Protein AF-0000000082608943 (afdb_homodimer)

Foldseek 3Di:
DPCAPLNCLQQWAFDFDPALQWGWIDDDQWIKIAGQQVQQLQLQLQLCVVCWQPFDKDFDPDWAAQLVLQLVQLPDVVNVDDCVVPDSNVVSVVLQVVVLVCQVVCCRTFVFHADPRSTTTIGTDRFPPADFLCLCVSVLSSCLVVFADPPDDVSRSNRNSSSSSNRRGRDRVSQPCVVVPPPCCVVPVPRPPSVVRCCSNPTRSNSSNPRGDDDRCCDVPVNMGTDDRNVVVVVVVVVD/DPCAPLNCLQQWAFDFDPALQWGWIDDDQWIKIAGQQVQQLQLQLQLCVVCWQPFDKDFDPDWAAQLVLQLVQLPDVVNVDDCVVPDSNVVSVVLLVVVLVCQVVCCRTFVFHADPNSTTTIGTDRFPPADALCLCVSVLSSCLVVPADPPDDVSNSNRNSSSSSSRRTRDRVSQPCVVVPPPCCVPPVCRPPSVVRCCSNPTRSNSSNPRGDDDRCCDVPRSMGTDDRNVVVVVVVVVD

Nearest PDB structures (foldseek):
  3rbn-assembly1_B  TM=9.865E-01  e=1.092E-35  Homo sapiens
  3rbn-assembly1_A  TM=9.670E-01  e=2.299E-35  Homo sapiens
  6rmn-assembly1_A  TM=8.101E-01  e=2.157E-19  Saccharomyces cerevisiae S288C
  4e4w-assembly1_A  TM=8.232E-01  e=1.602E-18  Saccharomyces cerevisiae S288C
  3gab-assembly1_A-2  TM=3.539E-01  e=3.201E-03  Bacillus subtilis

Sequence (480 aa):
MKLTLQEMLHNHSFVGCVNPQWALAQHQTKLYLLNTTKLSEELFYQILIYDFANFGVLRLSEPAPLFDLAMLALDSPESGWTEEDGPKEGLAEYIVEFLKRKTEMLADYFSLEIDEEGNLIGLPLLIDNYVPPLEGLPIFILRLATEVNWDEEKECFESLSKECAMFYSIRKQYISEASTLSGQQIEAPGSTPNPWKWTVEHVVYKAFRSHLLPPKHFTEDGNVLQLANLPDLYKVFERCMKLTLQEMLHNHSFVGCVNPQWALAQHQTKLYLLNTTKLSEELFYQILIYDFANFGVLRLSEPAPLFDLAMLALDSPESGWTEEDGPKEGLAEYIVEFLKRKTEMLADYFSLEIDEEGNLIGLPLLIDNYVPPLEGLPIFILRLATEVNWDEEKECFESLSKECAMFYSIRKQYISEASTLSGQQIEAPGSTPNPWKWTVEHVVYKAFRSHLLPPKHFTEDGNVLQLANLPDLYKVFERC

InterPro domains:
  IPR032189 DNA mismatch repair protein Mlh1, C-terminal [PF16413] (3-240)
  IPR038973 DNA mismatch repair protein MutL/Mlh/Pms-like [PTHR10073] (5-235)

Secondary structure (DSSP, 8-state):
----HHHHHHH-EEEEESSSSEEEEEETTEEEEEEHHHHHHHHHHHHHHHTTT--EEEEEEEEEEHHHHHHHHHHSGGG---GGG--HHHHHHHHHHHHHHTHHHHHHHH--EE-TTSEEEEEEE-STT----GGGHHHHHHHHHHT--TTSHHHHHHHHHHHHHHHHS--GGGS-GGGTT-------TT----HHHHHIIIIIHHHHHHH----GGGGTTTSEEEEEEHHHHHHHHHT-/----HHHHHHH-EEEEESSSSEEEEEETTEEEEEEHHHHHHHHHHHHHHHTTT--EEEEEEEEEEHHHHHHHHHHSGGG---GGG--HHHHHHHHHHHHHHTHHHHHHHH--EE-TTSEEEEEEE-STT----GGGHHHHHHHHHHTS-TTSHHHHHHHHHHHHHHHHS--GGGS-GGGTT-------TT----HHHHHIIIIIHHHHHHH----GGGGTTTSEEEEEEHHHHHHHHHT-

Structure (mmCIF, N/CA/C/O backbone):
data_AF-0000000082608943-model_v1
#
loop_
_entity.id
_entity.type
_entity.pdbx_description
1 polymer 'MutL-like protein 1'
#
loop_
_atom_site.group_PDB
_atom_site.id
_atom_site.type_symbol
_atom_site.label_atom_id
_atom_site.label_alt_id
_atom_site.label_comp_id
_atom_site.label_asym_id
_atom_site.label_entity_id
_atom_site.label_seq_id
_atom_site.pdbx_PDB_ins_code
_atom_site.Cartn_x
_atom_site.Cartn_y
_atom_site.Cartn_z
_atom_site.occupancy
_atom_site.B_iso_or_equiv
_atom_site.auth_seq_id
_atom_site.auth_comp_id
_atom_site.auth_asym_id
_atom_site.auth_atom_id
_atom_site.pdbx_PDB_model_num
ATOM 1 N N . MET A 1 1 ? -26.766 -1.049 -8.445 1 31.19 1 MET A N 1
ATOM 2 C CA . MET A 1 1 ? -26.141 -1.982 -9.375 1 31.19 1 MET A CA 1
ATOM 3 C C . MET A 1 1 ? -24.906 -2.629 -8.758 1 31.19 1 MET A C 1
ATOM 5 O O . MET A 1 1 ? -24.047 -1.937 -8.219 1 31.19 1 MET A O 1
ATOM 9 N N . LYS A 1 2 ? -25.125 -3.756 -8.195 1 44.97 2 LYS A N 1
ATOM 10 C CA . LYS A 1 2 ? -24.078 -4.535 -7.523 1 44.97 2 LYS A CA 1
ATOM 11 C C . LYS A 1 2 ? -22.797 -4.555 -8.344 1 44.97 2 LYS A C 1
ATOM 13 O O . LYS A 1 2 ? -22.797 -4.957 -9.508 1 44.97 2 LYS A O 1
ATOM 18 N N . LEU A 1 3 ? -21.922 -3.555 -8.055 1 60.66 3 LEU A N 1
ATOM 19 C CA . LEU A 1 3 ? -20.625 -3.504 -8.734 1 60.66 3 LEU A CA 1
ATOM 20 C C . LEU A 1 3 ? -20.078 -4.91 -8.953 1 60.66 3 LEU A C 1
ATOM 22 O O . LEU A 1 3 ? -20.047 -5.723 -8.023 1 60.66 3 LEU A O 1
ATOM 26 N N . THR A 1 4 ? -20.031 -5.363 -10.336 1 79.88 4 THR A N 1
ATOM 27 C CA . THR A 1 4 ? -19.484 -6.68 -10.648 1 79.88 4 THR A CA 1
ATOM 28 C C . THR A 1 4 ? -18 -6.754 -10.273 1 79.88 4 THR A C 1
ATOM 30 O O . THR A 1 4 ? -17.328 -5.727 -10.188 1 79.88 4 THR A O 1
ATOM 33 N N . LEU A 1 5 ? -17.656 -7.859 -9.727 1 87.06 5 LEU A N 1
ATOM 34 C CA . LEU A 1 5 ? -16.266 -8.141 -9.414 1 87.06 5 LEU A CA 1
ATOM 35 C C . LEU A 1 5 ? -15.344 -7.699 -10.547 1 87.06 5 LEU A C 1
ATOM 37 O O . LEU A 1 5 ? -14.266 -7.152 -10.305 1 87.06 5 LEU A O 1
ATOM 41 N N . GLN A 1 6 ? -15.82 -7.859 -11.734 1 88.5 6 GLN A N 1
ATOM 42 C CA . GLN A 1 6 ? -15.047 -7.461 -12.906 1 88.5 6 GLN A CA 1
ATOM 43 C C . GLN A 1 6 ? -14.852 -5.949 -12.945 1 88.5 6 GLN A C 1
ATOM 45 O O . GLN A 1 6 ? -13.75 -5.465 -13.242 1 88.5 6 GLN A O 1
ATOM 50 N N . GLU A 1 7 ? -15.852 -5.246 -12.719 1 89.56 7 GLU A N 1
ATOM 51 C CA . GLU A 1 7 ? -15.766 -3.791 -12.703 1 89.56 7 GLU A CA 1
ATOM 52 C C . GLU A 1 7 ? -14.805 -3.305 -11.617 1 89.56 7 GLU A C 1
ATOM 54 O O . GLU A 1 7 ? -14.023 -2.379 -11.844 1 89.56 7 GLU A O 1
ATOM 59 N N . MET A 1 8 ? -14.906 -3.916 -10.531 1 90.25 8 MET A N 1
ATOM 60 C CA . MET A 1 8 ? -14.023 -3.549 -9.422 1 90.25 8 MET A CA 1
ATOM 61 C C . MET A 1 8 ? -12.562 -3.791 -9.781 1 90.25 8 MET A C 1
ATOM 63 O O . MET A 1 8 ? -11.719 -2.922 -9.57 1 90.25 8 MET A O 1
ATOM 67 N N . LEU A 1 9 ? -12.297 -4.961 -10.375 1 93 9 LEU A N 1
ATOM 68 C CA . LEU A 1 9 ? -10.922 -5.309 -10.719 1 93 9 LEU A CA 1
ATOM 69 C C . LEU A 1 9 ? -10.398 -4.426 -11.844 1 93 9 LEU A C 1
ATOM 71 O O . LEU A 1 9 ? -9.219 -4.07 -11.867 1 93 9 LEU A O 1
ATOM 75 N N . HIS A 1 10 ? -11.281 -4.031 -12.719 1 93.06 10 HIS A N 1
ATOM 76 C CA . HIS A 1 10 ? -10.906 -3.203 -13.859 1 93.06 10 HIS A CA 1
ATOM 77 C C . HIS A 1 10 ? -10.539 -1.789 -13.422 1 93.06 10 HIS A C 1
ATOM 79 O O . HIS A 1 10 ? -9.656 -1.159 -14 1 93.06 10 HIS A O 1
ATOM 85 N N . ASN A 1 11 ? -11.18 -1.352 -12.336 1 93.25 11 ASN A N 1
ATOM 86 C CA . ASN A 1 11 ? -11.039 0.053 -11.969 1 93.25 11 ASN A CA 1
ATOM 87 C C . ASN A 1 11 ? -10.406 0.209 -10.594 1 93.25 11 ASN A C 1
ATOM 89 O O . ASN A 1 11 ? -10.43 1.295 -10.008 1 93.25 11 ASN A O 1
ATOM 93 N N . HIS A 1 12 ? -9.859 -0.814 -10.117 1 94.31 12 HIS A N 1
ATOM 94 C CA . HIS A 1 12 ? -9.344 -0.745 -8.758 1 94.31 12 HIS A CA 1
ATOM 95 C C . HIS A 1 12 ? -8.078 0.106 -8.688 1 94.31 12 HIS A C 1
ATOM 97 O O . HIS A 1 12 ? -7.398 0.292 -9.703 1 94.31 12 HIS A O 1
ATOM 103 N N . SER A 1 13 ? -7.824 0.668 -7.547 1 92.25 13 SER A N 1
ATOM 104 C CA . SER A 1 13 ? -6.543 1.275 -7.203 1 92.25 13 SER A CA 1
ATOM 105 C C . SER A 1 13 ? -5.77 0.416 -6.207 1 92.25 13 SER A C 1
ATOM 107 O O . SER A 1 13 ? -6.285 0.088 -5.137 1 92.25 13 SER A O 1
ATOM 109 N N . PHE A 1 14 ? -4.609 0.083 -6.637 1 94.69 14 PHE A N 1
ATOM 110 C CA . PHE A 1 14 ? -3.777 -0.742 -5.77 1 94.69 14 PHE A CA 1
ATOM 111 C C . PHE A 1 14 ? -3.361 0.032 -4.523 1 94.69 14 PHE A C 1
ATOM 113 O O . PHE A 1 14 ? -2.959 1.194 -4.613 1 94.69 14 PHE A O 1
ATOM 120 N N . VAL A 1 15 ? -3.49 -0.593 -3.383 1 93.69 15 VAL A N 1
ATOM 121 C CA . VAL A 1 15 ? -3.145 0.094 -2.143 1 93.69 15 VAL A CA 1
ATOM 122 C C . VAL A 1 15 ? -1.805 -0.419 -1.622 1 93.69 15 VAL A C 1
ATOM 124 O O . VAL A 1 15 ? -0.912 0.37 -1.304 1 93.69 15 VAL A O 1
ATOM 127 N N . GLY A 1 16 ? -1.685 -1.782 -1.421 1 94 16 GLY A N 1
ATOM 128 C CA . GLY A 1 16 ? -0.428 -2.328 -0.93 1 94 16 GLY A CA 1
ATOM 129 C C . GLY A 1 16 ? -0.49 -3.818 -0.659 1 94 16 GLY A C 1
ATOM 130 O O . GLY A 1 16 ? -1.575 -4.398 -0.601 1 94 16 GLY A O 1
ATOM 131 N N . CYS A 1 17 ? 0.662 -4.414 -0.476 1 93.25 17 CYS A N 1
ATOM 132 C CA . CYS A 1 17 ? 0.768 -5.836 -0.177 1 93.25 17 CYS A CA 1
ATOM 133 C C . CYS A 1 17 ? 0.786 -6.078 1.328 1 93.25 17 CYS A C 1
ATOM 135 O O . CYS A 1 17 ? 1.549 -5.441 2.055 1 93.25 17 CYS A O 1
ATOM 137 N N . VAL A 1 18 ? -0.028 -6.945 1.788 1 90.44 18 VAL A N 1
ATOM 138 C CA . VAL A 1 18 ? 0.049 -7.438 3.16 1 90.44 18 VAL A CA 1
ATOM 139 C C . VAL A 1 18 ? 1.11 -8.531 3.258 1 90.44 18 VAL A C 1
ATOM 141 O O . VAL A 1 18 ? 1.934 -8.523 4.176 1 90.44 18 VAL A O 1
ATOM 144 N N . ASN A 1 19 ? 1.115 -9.375 2.389 1 88.88 19 ASN A N 1
ATOM 145 C CA . ASN A 1 19 ? 2.068 -10.438 2.09 1 88.88 19 ASN A CA 1
ATOM 146 C C . ASN A 1 19 ? 1.901 -10.953 0.664 1 88.88 19 ASN A C 1
ATOM 148 O O . ASN A 1 19 ? 1.057 -10.461 -0.085 1 88.88 19 ASN A O 1
ATOM 152 N N . PRO A 1 20 ? 2.691 -11.82 0.216 1 91.69 20 PRO A N 1
ATOM 153 C CA . PRO A 1 20 ? 2.605 -12.219 -1.192 1 91.69 20 PRO A CA 1
ATOM 154 C C . PRO A 1 20 ? 1.235 -12.781 -1.565 1 91.69 20 PRO A C 1
ATOM 156 O O . PRO A 1 20 ? 0.81 -12.664 -2.717 1 91.69 20 PRO A O 1
ATOM 159 N N . GLN A 1 21 ? 0.53 -13.344 -0.671 1 92.62 21 GLN A N 1
ATOM 160 C CA . GLN A 1 21 ? -0.764 -13.953 -0.953 1 92.62 21 GLN A CA 1
ATOM 161 C C . GLN A 1 21 ? -1.88 -12.914 -0.936 1 92.62 21 GLN A C 1
ATOM 163 O O . GLN A 1 21 ? -2.861 -13.031 -1.671 1 92.62 21 GLN A O 1
ATOM 168 N N . TRP A 1 22 ? -1.72 -11.883 -0.103 1 91.94 22 TRP A N 1
ATOM 169 C CA . TRP A 1 22 ? -2.809 -10.938 0.141 1 91.94 22 TRP A CA 1
ATOM 170 C C . TRP A 1 22 ? -2.369 -9.508 -0.16 1 91.94 22 TRP A C 1
ATOM 172 O O . TRP A 1 22 ? -1.282 -9.094 0.243 1 91.94 22 TRP A O 1
ATOM 182 N N . ALA A 1 23 ? -3.219 -8.797 -0.804 1 94.56 23 ALA A N 1
ATOM 183 C CA . ALA A 1 23 ? -3.002 -7.375 -1.062 1 94.56 23 ALA A CA 1
ATOM 184 C C . ALA A 1 23 ? -4.297 -6.586 -0.896 1 94.56 23 ALA A C 1
ATOM 186 O O . ALA A 1 23 ? -5.387 -7.16 -0.891 1 94.56 23 ALA A O 1
ATOM 187 N N . LEU A 1 24 ? -4.156 -5.359 -0.722 1 93.62 24 LEU A N 1
ATOM 188 C CA . LEU A 1 24 ? -5.289 -4.457 -0.551 1 93.62 24 LEU A CA 1
ATOM 189 C C . LEU A 1 24 ? -5.496 -3.6 -1.796 1 93.62 24 LEU A C 1
ATOM 191 O O . LEU A 1 24 ? -4.527 -3.121 -2.393 1 93.62 24 LEU A O 1
ATOM 195 N N . ALA A 1 25 ? -6.707 -3.428 -2.184 1 94.62 25 ALA A N 1
ATOM 196 C CA . ALA A 1 25 ? -7.09 -2.561 -3.295 1 94.62 25 ALA A CA 1
ATOM 197 C C . ALA A 1 25 ? -8.336 -1.746 -2.949 1 94.62 25 ALA A C 1
ATOM 199 O O . ALA A 1 25 ? -9.141 -2.152 -2.105 1 94.62 25 ALA A O 1
ATOM 200 N N . GLN A 1 26 ? -8.383 -0.618 -3.559 1 92.25 26 GLN A N 1
ATOM 201 C CA . GLN A 1 26 ? -9.516 0.269 -3.344 1 92.25 26 GLN A CA 1
ATOM 202 C C . GLN A 1 26 ? -10.32 0.455 -4.629 1 92.25 26 GLN A C 1
ATOM 204 O O . GLN A 1 26 ? -9.75 0.58 -5.711 1 92.25 26 GLN A O 1
ATOM 209 N N . HIS A 1 27 ? -11.602 0.397 -4.539 1 92.06 27 HIS A N 1
ATOM 210 C CA . HIS A 1 27 ? -12.531 0.794 -5.59 1 92.06 27 HIS A CA 1
ATOM 211 C C . HIS A 1 27 ? -13.539 1.814 -5.074 1 92.06 27 HIS A C 1
ATOM 213 O O . HIS A 1 27 ? -14.398 1.483 -4.262 1 92.06 27 HIS A O 1
ATOM 219 N N . GLN A 1 28 ? -13.391 3 -5.625 1 86.94 28 GLN A N 1
ATOM 220 C CA . GLN A 1 28 ? -14.195 4.094 -5.09 1 86.94 28 GLN A CA 1
ATOM 221 C C . GLN A 1 28 ? -13.984 4.25 -3.59 1 86.94 28 GLN A C 1
ATOM 223 O O . GLN A 1 28 ? -12.852 4.457 -3.135 1 86.94 28 GLN A O 1
ATOM 228 N N . THR A 1 29 ? -15.008 4.02 -2.76 1 86.25 29 THR A N 1
ATOM 229 C CA . THR A 1 29 ? -14.891 4.242 -1.324 1 86.25 29 THR A CA 1
ATOM 230 C C . THR A 1 29 ? -14.703 2.92 -0.584 1 86.25 29 THR A C 1
ATOM 232 O O . THR A 1 29 ? -14.625 2.896 0.645 1 86.25 29 THR A O 1
ATOM 235 N N . LYS A 1 30 ? -14.617 1.843 -1.31 1 89.56 30 LYS A N 1
ATOM 236 C CA . LYS A 1 30 ? -14.562 0.523 -0.687 1 89.56 30 LYS A CA 1
ATOM 237 C C . LYS A 1 30 ? -13.141 -0.033 -0.712 1 89.56 30 LYS A C 1
ATOM 239 O O . LYS A 1 30 ? -12.422 0.126 -1.701 1 89.56 30 LYS A O 1
ATOM 244 N N . LEU A 1 31 ? -12.734 -0.616 0.398 1 91.12 31 LEU A N 1
ATOM 245 C CA . LEU A 1 31 ? -11.438 -1.269 0.541 1 91.12 31 LEU A CA 1
ATOM 246 C C . LEU A 1 31 ? -11.586 -2.785 0.484 1 91.12 31 LEU A C 1
ATOM 248 O O . LEU A 1 31 ? -12.43 -3.359 1.177 1 91.12 31 LEU A O 1
ATOM 252 N N . TYR A 1 32 ? -10.766 -3.412 -0.328 1 91.62 32 TYR A N 1
ATOM 253 C CA . TYR A 1 32 ? -10.875 -4.852 -0.528 1 91.62 32 TYR A CA 1
ATOM 254 C C . TYR A 1 32 ? -9.562 -5.547 -0.188 1 91.62 32 TYR A C 1
ATOM 256 O O . TYR A 1 32 ? -8.484 -5.027 -0.477 1 91.62 32 TYR A O 1
ATOM 264 N N . LEU A 1 33 ? -9.68 -6.703 0.459 1 91.75 33 LEU A N 1
ATOM 265 C CA . LEU A 1 33 ? -8.586 -7.664 0.562 1 91.75 33 LEU A CA 1
ATOM 266 C C . LEU A 1 33 ? -8.664 -8.695 -0.556 1 91.75 33 LEU A C 1
ATOM 268 O O . LEU A 1 33 ? -9.672 -9.383 -0.701 1 91.75 33 LEU A O 1
ATOM 272 N N . LEU A 1 34 ? -7.648 -8.758 -1.31 1 93.56 34 LEU A N 1
ATOM 273 C CA . LEU A 1 34 ? -7.652 -9.617 -2.486 1 93.56 34 LEU A CA 1
ATOM 274 C C . LEU A 1 34 ? -6.625 -10.742 -2.342 1 93.56 34 LEU A C 1
ATOM 276 O O . LEU A 1 34 ? -5.5 -10.508 -1.896 1 93.56 34 LEU A O 1
ATOM 280 N N . ASN A 1 35 ? -6.953 -11.953 -2.707 1 93.44 35 ASN A N 1
ATOM 281 C CA . ASN A 1 35 ? -6.051 -13.094 -2.75 1 93.44 35 ASN A CA 1
ATOM 282 C C . ASN A 1 35 ? -5.195 -13.086 -4.016 1 93.44 35 ASN A C 1
ATOM 284 O O . ASN A 1 35 ? -5.598 -13.633 -5.043 1 93.44 35 ASN A O 1
ATOM 288 N N . THR A 1 36 ? -4.039 -12.508 -3.902 1 96.19 36 THR A N 1
ATOM 289 C CA . THR A 1 36 ? -3.156 -12.32 -5.051 1 96.19 36 THR A CA 1
ATOM 290 C C . THR A 1 36 ? -2.793 -13.664 -5.68 1 96.19 36 THR A C 1
ATOM 292 O O . THR A 1 36 ? -2.688 -13.766 -6.906 1 96.19 36 THR A O 1
ATOM 295 N N . THR A 1 37 ? -2.627 -14.68 -4.875 1 95.81 37 THR A N 1
ATOM 296 C CA . THR A 1 37 ? -2.254 -16 -5.367 1 95.81 37 THR A CA 1
ATOM 297 C C . THR A 1 37 ? -3.34 -16.562 -6.281 1 95.81 37 THR A C 1
ATOM 299 O O . THR A 1 37 ? -3.074 -16.906 -7.434 1 95.81 37 THR A O 1
ATOM 302 N N . LYS A 1 38 ? -4.531 -16.578 -5.855 1 95.44 38 LYS A N 1
ATOM 303 C CA . LYS A 1 38 ? -5.629 -17.172 -6.617 1 95.44 38 LYS A CA 1
ATOM 304 C C . LYS A 1 38 ? -5.98 -16.312 -7.832 1 95.44 38 LYS A C 1
ATOM 306 O O . LYS A 1 38 ? -6.262 -16.828 -8.914 1 95.44 38 LYS A O 1
ATOM 311 N N . LEU A 1 39 ? -5.961 -15.039 -7.605 1 96.44 39 LEU A N 1
ATOM 312 C CA . LEU A 1 39 ? -6.301 -14.141 -8.703 1 96.44 39 LEU A CA 1
ATOM 313 C C . LEU A 1 39 ? -5.25 -14.211 -9.805 1 96.44 39 LEU A C 1
ATOM 315 O O . LEU A 1 39 ? -5.59 -14.211 -10.992 1 96.44 39 LEU A O 1
ATOM 319 N N . SER A 1 40 ? -3.967 -14.227 -9.414 1 98.06 40 SER A N 1
ATOM 320 C CA . SER A 1 40 ? -2.928 -14.336 -10.43 1 98.06 40 SER A CA 1
ATOM 321 C C . SER A 1 40 ? -2.979 -15.688 -11.133 1 98.06 40 SER A C 1
ATOM 323 O O . SER A 1 40 ? -2.738 -15.781 -12.336 1 98.06 40 SER A O 1
ATOM 325 N N . GLU A 1 41 ? -3.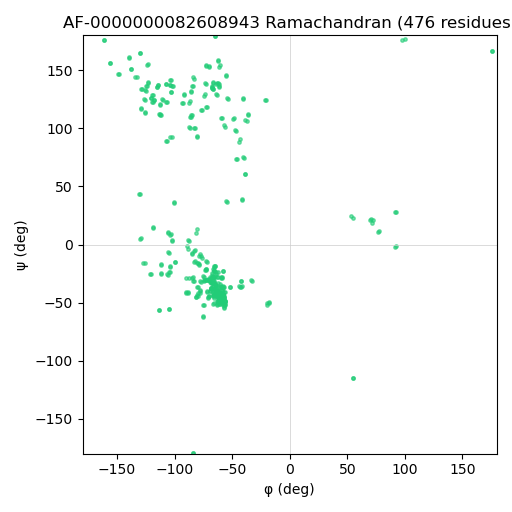262 -16.719 -10.406 1 97.75 41 GLU A N 1
ATOM 326 C CA . GLU A 1 41 ? -3.436 -18.031 -11.016 1 97.75 41 GLU A CA 1
ATOM 327 C C . GLU A 1 41 ? -4.52 -18 -12.094 1 97.75 41 GLU A C 1
ATOM 329 O O . GLU A 1 41 ? -4.32 -18.5 -13.203 1 97.75 41 GLU A O 1
ATOM 334 N N . GLU A 1 42 ? -5.656 -17.422 -11.742 1 97 42 GLU A N 1
ATOM 335 C CA . GLU A 1 42 ? -6.758 -17.297 -12.688 1 97 42 GLU A CA 1
ATOM 336 C C . GLU A 1 42 ? -6.359 -16.453 -13.891 1 97 42 GLU A C 1
ATOM 338 O O . GLU A 1 42 ? -6.68 -16.781 -15.031 1 97 42 GLU A O 1
ATOM 343 N N . LEU A 1 43 ? -5.672 -15.406 -13.641 1 97.62 43 LEU A N 1
ATOM 344 C CA . LEU A 1 43 ? -5.195 -14.531 -14.711 1 97.62 43 LEU A CA 1
ATOM 345 C C . LEU A 1 43 ? -4.352 -15.312 -15.711 1 97.62 43 LEU A C 1
ATOM 347 O O . LEU A 1 43 ? -4.625 -15.281 -16.922 1 97.62 43 LEU A O 1
ATOM 351 N N . PHE A 1 44 ? -3.381 -16.016 -15.25 1 98.38 44 PHE A N 1
ATOM 352 C CA . PHE A 1 44 ? -2.467 -16.719 -16.125 1 98.38 44 PHE A CA 1
ATOM 353 C C . PHE A 1 44 ? -3.18 -17.875 -16.828 1 98.38 44 PHE A C 1
ATOM 355 O O . PHE A 1 44 ? -2.893 -18.172 -18 1 98.38 44 PHE A O 1
ATOM 362 N N . TYR A 1 45 ? -4.078 -18.547 -16.125 1 98.06 45 TYR A N 1
ATOM 363 C CA . TYR A 1 45 ? -4.871 -19.594 -16.766 1 98.06 45 TYR A CA 1
ATOM 364 C C . TYR A 1 45 ? -5.637 -19.031 -17.953 1 98.06 45 TYR A C 1
ATOM 366 O O . TYR A 1 45 ? -5.625 -19.625 -19.047 1 98.06 45 TYR A O 1
ATOM 374 N N . GLN A 1 46 ? -6.246 -17.906 -17.75 1 96.75 46 GLN A N 1
ATOM 375 C CA . GLN A 1 46 ? -7.027 -17.281 -18.812 1 96.75 46 GLN A CA 1
ATOM 376 C C . GLN A 1 46 ? -6.133 -16.875 -19.984 1 96.75 46 GLN A C 1
ATOM 378 O O . GLN A 1 46 ? -6.5 -17.062 -21.156 1 96.75 46 GLN A O 1
ATOM 383 N N . ILE A 1 47 ? -4.992 -16.344 -19.672 1 97.44 47 ILE A N 1
ATOM 384 C CA . ILE A 1 47 ? -4.055 -15.953 -20.734 1 97.44 47 ILE A CA 1
ATOM 385 C C . ILE A 1 47 ? -3.652 -17.188 -21.531 1 97.44 47 ILE A C 1
ATOM 387 O O . ILE A 1 47 ? -3.631 -17.141 -22.766 1 97.44 47 ILE A O 1
ATOM 391 N N . LEU A 1 48 ? -3.385 -18.281 -20.906 1 97.75 48 LEU A N 1
ATOM 392 C CA . LEU A 1 48 ? -2.959 -19.516 -21.547 1 97.75 48 LEU A CA 1
ATOM 393 C C . LEU A 1 48 ? -4.062 -20.062 -22.453 1 97.75 48 LEU A C 1
ATOM 395 O O . LEU A 1 48 ? -3.785 -20.609 -23.531 1 97.75 48 LEU A O 1
ATOM 399 N N . ILE A 1 49 ? -5.293 -19.906 -22.047 1 95.31 49 ILE A N 1
ATOM 400 C CA . ILE A 1 49 ? -6.43 -20.438 -22.797 1 95.31 49 ILE A CA 1
ATOM 401 C C . ILE A 1 49 ? -6.758 -19.516 -23.969 1 95.31 49 ILE A C 1
ATOM 403 O O . ILE A 1 49 ? -6.973 -19.969 -25.094 1 95.31 49 ILE A O 1
ATOM 407 N N . TYR A 1 50 ? -6.762 -18.234 -23.688 1 93.56 50 TYR A N 1
ATOM 408 C CA . TYR A 1 50 ? -7.211 -17.281 -24.688 1 93.56 50 TYR A CA 1
ATOM 409 C C . TYR A 1 50 ? -6.133 -17.047 -25.734 1 93.56 50 TYR A C 1
ATOM 411 O O . TYR A 1 50 ? -6.438 -16.844 -26.922 1 93.56 50 TYR A O 1
ATOM 419 N N . ASP A 1 51 ? -4.902 -16.969 -25.375 1 92.94 51 ASP A N 1
ATOM 420 C CA . ASP A 1 51 ? -3.791 -16.766 -26.297 1 92.94 51 ASP A CA 1
ATOM 421 C C . ASP A 1 51 ? -3.074 -18.078 -26.594 1 92.94 51 ASP A C 1
ATOM 423 O O . ASP A 1 51 ? -1.846 -18.125 -26.672 1 92.94 51 ASP A O 1
ATOM 427 N N . PHE A 1 52 ? -3.822 -19.062 -26.656 1 91 52 PHE A N 1
ATOM 428 C CA . PHE A 1 52 ? -3.303 -20.422 -26.797 1 91 52 PHE A CA 1
ATOM 429 C C . PHE A 1 52 ? -2.371 -20.516 -28 1 91 52 PHE A C 1
ATOM 431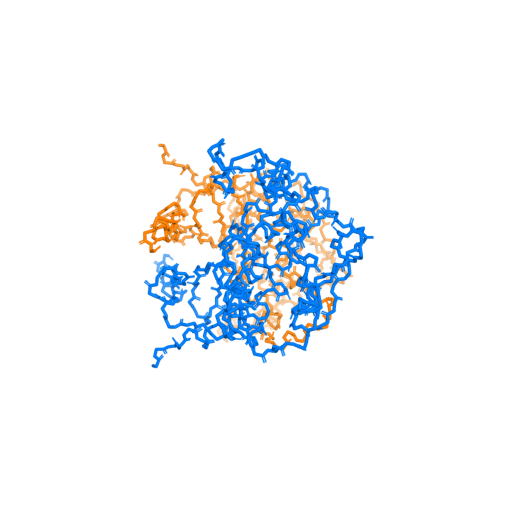 O O . PHE A 1 52 ? -2.707 -20.047 -29.094 1 91 52 PHE A O 1
ATOM 438 N N . ALA A 1 53 ? -1.179 -20.969 -27.797 1 91 53 ALA A N 1
ATOM 439 C CA . ALA A 1 53 ? -0.154 -21.266 -28.781 1 91 53 ALA A CA 1
ATOM 440 C C . ALA A 1 53 ? 0.432 -19.984 -29.375 1 91 53 ALA A C 1
ATOM 442 O O . ALA A 1 53 ? 0.986 -20 -30.469 1 91 53 ALA A O 1
ATOM 443 N N . ASN A 1 54 ? 0.316 -18.891 -28.734 1 91.88 54 ASN A N 1
ATOM 444 C CA . ASN A 1 54 ? 0.771 -17.594 -29.219 1 91.88 54 ASN A CA 1
ATOM 445 C C . ASN A 1 54 ? 1.603 -16.859 -28.172 1 91.88 54 ASN A C 1
ATOM 447 O O . ASN A 1 54 ? 1.392 -15.68 -27.922 1 91.88 54 ASN A O 1
ATOM 451 N N . PHE A 1 55 ? 2.422 -17.562 -27.578 1 94.44 55 PHE A N 1
ATOM 452 C CA . PHE A 1 55 ? 3.229 -16.969 -26.516 1 94.44 55 PHE A CA 1
ATOM 453 C C . PHE A 1 55 ? 4.648 -16.703 -27 1 94.44 55 PHE A C 1
ATOM 455 O O . PHE A 1 55 ? 5.195 -17.469 -27.797 1 94.44 55 PHE A O 1
ATOM 462 N N . GLY A 1 56 ? 5.266 -15.531 -26.562 1 95.88 56 GLY A N 1
ATOM 463 C CA . GLY A 1 56 ? 6.711 -15.406 -26.656 1 95.88 56 GLY A CA 1
ATOM 464 C C . GLY A 1 56 ? 7.461 -16.391 -25.781 1 95.88 56 GLY A C 1
ATOM 465 O O . GLY A 1 56 ? 6.848 -17.25 -25.141 1 95.88 56 GLY A O 1
ATOM 466 N N . VAL A 1 57 ? 8.766 -16.297 -25.859 1 97.06 57 VAL A N 1
ATOM 467 C CA . VAL A 1 57 ? 9.586 -17.203 -25.078 1 97.06 57 VAL A CA 1
ATOM 468 C C . VAL A 1 57 ? 10.438 -16.422 -24.078 1 97.06 57 VAL A C 1
ATOM 470 O O . VAL A 1 57 ? 11.078 -15.438 -24.453 1 97.06 57 VAL A O 1
ATOM 473 N N . LEU A 1 58 ? 10.297 -16.797 -22.781 1 96.94 58 LEU A N 1
ATOM 474 C CA . LEU A 1 58 ? 11.227 -16.359 -21.75 1 96.94 58 LEU A CA 1
ATOM 475 C C . LEU A 1 58 ? 12.43 -17.297 -21.672 1 96.94 58 LEU A C 1
ATOM 477 O O . LEU A 1 58 ? 12.312 -18.422 -21.188 1 96.94 58 LEU A O 1
ATOM 481 N N . ARG A 1 59 ? 13.547 -16.781 -22.094 1 96.25 59 ARG A N 1
ATOM 482 C CA . ARG A 1 59 ? 14.742 -17.625 -22.109 1 96.25 59 ARG A CA 1
ATOM 483 C C . ARG A 1 59 ? 15.445 -17.609 -20.766 1 96.25 59 ARG A C 1
ATOM 485 O O . ARG A 1 59 ? 15.641 -16.547 -20.172 1 96.25 59 ARG A O 1
ATOM 492 N N . LEU A 1 60 ? 15.75 -18.797 -20.312 1 96.38 60 LEU A N 1
ATOM 493 C CA . LEU A 1 60 ? 16.5 -18.891 -19.062 1 96.38 60 LEU A CA 1
ATOM 494 C C . LEU A 1 60 ? 17.953 -18.469 -19.266 1 96.38 60 LEU A C 1
ATOM 496 O O . LEU A 1 60 ? 18.547 -18.781 -20.297 1 96.38 60 LEU A O 1
ATOM 500 N N . SER A 1 61 ? 18.453 -17.703 -18.281 1 94.25 61 SER A N 1
ATOM 501 C CA . SER A 1 61 ? 19.844 -17.297 -18.375 1 94.25 61 SER A CA 1
ATOM 502 C C . SER A 1 61 ? 20.781 -18.5 -18.453 1 94.25 61 SER A C 1
ATOM 504 O O . SER A 1 61 ? 21.766 -18.484 -19.172 1 94.25 61 SER A O 1
ATOM 506 N N . GLU A 1 62 ? 20.531 -19.516 -17.656 1 95.69 62 GLU A N 1
ATOM 507 C CA . GLU A 1 62 ? 21.219 -20.797 -17.672 1 95.69 62 GLU A CA 1
ATOM 508 C C . GLU A 1 62 ? 20.25 -21.953 -17.812 1 95.69 62 GLU A C 1
ATOM 510 O O . GLU A 1 62 ? 19.219 -22 -17.109 1 95.69 62 GLU A O 1
ATOM 515 N N . PRO A 1 63 ? 20.641 -22.859 -18.766 1 97.25 63 PRO A N 1
ATOM 516 C CA . PRO A 1 63 ? 19.766 -24.031 -18.891 1 97.25 63 PRO A CA 1
ATOM 517 C C . PRO A 1 63 ? 19.578 -24.766 -17.562 1 97.25 63 PRO A C 1
ATOM 519 O O . PRO A 1 63 ? 20.5 -24.844 -16.75 1 97.25 63 PRO A O 1
ATOM 522 N N . ALA A 1 64 ? 18.406 -25.297 -17.344 1 98.31 64 ALA A N 1
ATOM 523 C CA . ALA A 1 64 ? 18.094 -26.031 -16.109 1 98.31 64 ALA A CA 1
ATOM 524 C C . ALA A 1 64 ? 17.859 -27.5 -16.406 1 98.31 64 ALA A C 1
ATOM 526 O O . ALA A 1 64 ? 16.859 -27.875 -17.016 1 98.31 64 ALA A O 1
ATOM 527 N N . PRO A 1 65 ? 18.734 -28.328 -15.938 1 98.75 65 PRO A N 1
ATOM 528 C CA . PRO A 1 65 ? 18.562 -29.766 -16.219 1 98.75 65 PRO A CA 1
ATOM 529 C C . PRO A 1 65 ? 17.297 -30.344 -15.602 1 98.75 65 PRO A C 1
ATOM 531 O O . PRO A 1 65 ? 17.109 -30.234 -14.383 1 98.75 65 PRO A O 1
ATOM 534 N N . LEU A 1 66 ? 16.531 -31.016 -16.391 1 98.75 66 LEU A N 1
ATOM 535 C CA . LEU A 1 66 ? 15.273 -31.594 -15.93 1 98.75 66 LEU A CA 1
ATOM 536 C C . LEU A 1 66 ? 15.516 -32.625 -14.82 1 98.75 66 LEU A C 1
ATOM 538 O O . LEU A 1 66 ? 14.734 -32.688 -13.875 1 98.75 66 LEU A O 1
ATOM 542 N N . PHE A 1 67 ? 16.562 -33.312 -14.961 1 98.75 67 PHE A N 1
ATOM 543 C CA . PHE A 1 67 ? 16.891 -34.312 -13.953 1 98.75 67 PHE A CA 1
ATOM 544 C C . PHE A 1 67 ? 17.078 -33.688 -12.586 1 98.75 67 PHE A C 1
ATOM 546 O O . PHE A 1 67 ? 16.484 -34.125 -11.602 1 98.75 67 PHE A O 1
ATOM 553 N N . ASP A 1 68 ? 17.859 -32.625 -12.539 1 98.69 68 ASP A N 1
ATOM 554 C CA . ASP A 1 68 ? 18.125 -31.922 -11.289 1 98.69 68 ASP A CA 1
ATOM 555 C C . ASP A 1 68 ? 16.828 -31.328 -10.711 1 98.69 68 ASP A C 1
ATOM 557 O O . ASP A 1 68 ? 16.594 -31.391 -9.5 1 98.69 68 ASP A O 1
ATOM 561 N N . LEU A 1 69 ? 16.047 -30.75 -11.555 1 98.56 69 LEU A N 1
ATOM 562 C CA . LEU A 1 69 ? 14.781 -30.172 -11.125 1 98.56 69 LEU A CA 1
ATOM 563 C C . LEU A 1 69 ? 13.867 -31.25 -10.547 1 98.56 69 LEU A C 1
ATOM 565 O O . LEU A 1 69 ? 13.273 -31.062 -9.477 1 98.56 69 LEU A O 1
ATOM 569 N N . ALA A 1 70 ? 13.773 -32.375 -11.234 1 98.38 70 ALA A N 1
ATOM 570 C CA . ALA A 1 70 ? 12.938 -33.469 -10.758 1 98.38 70 ALA A CA 1
ATOM 571 C C . ALA A 1 70 ? 13.422 -33.969 -9.406 1 98.38 70 ALA A C 1
ATOM 573 O O . ALA A 1 70 ? 12.625 -34.219 -8.508 1 98.38 70 ALA A O 1
ATOM 574 N N . MET A 1 71 ? 14.742 -34.094 -9.297 1 98.62 71 MET A N 1
ATOM 575 C CA . MET A 1 71 ? 15.312 -34.562 -8.039 1 98.62 71 MET A CA 1
ATOM 576 C C . MET A 1 71 ? 14.977 -33.594 -6.906 1 98.62 71 MET A C 1
ATOM 578 O O . MET A 1 71 ? 14.586 -34.031 -5.816 1 98.62 71 MET A O 1
ATOM 582 N N . LEU A 1 72 ? 15.156 -32.344 -7.18 1 98.12 72 LEU A N 1
ATOM 583 C CA . LEU A 1 72 ? 14.836 -31.312 -6.195 1 98.12 72 LEU A CA 1
ATOM 584 C C . LEU A 1 72 ? 13.375 -31.406 -5.773 1 98.12 72 LEU A C 1
ATOM 586 O O . LEU A 1 72 ? 13.055 -31.297 -4.586 1 98.12 72 LEU A O 1
ATOM 590 N N . ALA A 1 73 ? 12.492 -31.578 -6.719 1 98.25 73 ALA A N 1
ATOM 591 C CA . ALA A 1 73 ? 11.062 -31.688 -6.434 1 98.25 73 ALA A CA 1
ATOM 592 C C . ALA A 1 73 ? 10.781 -32.906 -5.555 1 98.25 73 ALA A C 1
ATOM 594 O O . ALA A 1 73 ? 10.047 -32.812 -4.57 1 98.25 73 ALA A O 1
ATOM 595 N N . LEU A 1 74 ? 11.367 -34 -5.934 1 97.69 74 LEU A N 1
ATOM 596 C CA . LEU A 1 74 ? 11.125 -35.25 -5.23 1 97.69 74 LEU A CA 1
ATOM 597 C C . LEU A 1 74 ? 11.664 -35.188 -3.807 1 97.69 74 LEU A C 1
ATOM 599 O O . LEU A 1 74 ? 11.211 -35.938 -2.934 1 97.69 74 LEU A O 1
ATOM 603 N N . ASP A 1 75 ? 12.625 -34.312 -3.566 1 96.94 75 ASP A N 1
ATOM 604 C CA . ASP A 1 75 ? 13.18 -34.125 -2.229 1 96.94 75 ASP A CA 1
ATOM 605 C C . ASP A 1 75 ? 12.305 -33.188 -1.394 1 96.94 75 ASP A C 1
ATOM 607 O O . ASP A 1 75 ? 12.477 -33.094 -0.177 1 96.94 75 ASP A O 1
ATOM 611 N N . SER A 1 76 ? 11.414 -32.5 -2.07 1 94.38 76 SER A N 1
ATOM 612 C CA . SER A 1 76 ? 10.531 -31.562 -1.382 1 94.38 76 SER A CA 1
ATOM 613 C C . SER A 1 76 ? 9.32 -32.281 -0.793 1 94.38 76 SER A C 1
ATOM 615 O O . SER A 1 76 ? 8.758 -33.188 -1.424 1 94.38 76 SER A O 1
ATOM 617 N N . PRO A 1 77 ? 8.891 -31.812 0.383 1 92.69 77 PRO A N 1
ATOM 618 C CA . PRO A 1 77 ? 7.676 -32.406 0.951 1 92.69 77 PRO A CA 1
ATOM 619 C C . PRO A 1 77 ? 6.445 -32.156 0.08 1 92.69 77 PRO A C 1
ATOM 621 O O . PRO A 1 77 ? 5.5 -32.969 0.108 1 92.69 77 PRO A O 1
ATOM 624 N N . GLU A 1 78 ? 6.488 -31.172 -0.689 1 90.56 78 GLU A N 1
ATOM 625 C CA . GLU A 1 78 ? 5.367 -30.812 -1.548 1 90.56 78 GLU A CA 1
ATOM 626 C C . GLU A 1 78 ? 5.113 -31.875 -2.607 1 90.56 78 GLU A C 1
ATOM 628 O O . GLU A 1 78 ? 4.016 -31.969 -3.156 1 90.56 78 GLU A O 1
ATOM 633 N N . SER A 1 79 ? 6.039 -32.656 -2.926 1 93.81 79 SER A N 1
ATOM 634 C CA . SER A 1 79 ? 5.918 -33.656 -3.977 1 93.81 79 SER A CA 1
ATOM 635 C C . SER A 1 79 ? 5.055 -34.812 -3.523 1 93.81 79 SER A C 1
ATOM 637 O O . SER A 1 79 ? 4.5 -35.562 -4.352 1 93.81 79 SER A O 1
ATOM 639 N N . GLY A 1 80 ? 5.062 -35.125 -2.143 1 93.06 80 GLY A N 1
ATOM 640 C CA . GLY A 1 80 ? 4.332 -36.25 -1.618 1 93.06 80 GLY A CA 1
ATOM 641 C C . GLY A 1 80 ? 5.023 -37.594 -1.879 1 93.06 80 GLY A C 1
ATOM 642 O O . GLY A 1 80 ? 4.422 -38.656 -1.726 1 93.06 80 GLY A O 1
ATOM 643 N N . TRP A 1 81 ? 6.227 -37.594 -2.314 1 95.19 81 TRP A N 1
ATOM 644 C CA . TRP A 1 81 ? 6.988 -38.812 -2.623 1 95.19 81 TRP A CA 1
ATOM 645 C C . TRP A 1 81 ? 7.164 -39.688 -1.38 1 95.19 81 TRP A C 1
ATOM 647 O O . TRP A 1 81 ? 7.414 -39.156 -0.287 1 95.19 81 TRP A O 1
ATOM 657 N N . THR A 1 82 ? 7.004 -40.969 -1.569 1 95.25 82 THR A N 1
ATOM 658 C CA . THR A 1 82 ? 7.309 -41.938 -0.547 1 95.25 82 THR A CA 1
ATOM 659 C C . THR A 1 82 ? 8.195 -43.062 -1.115 1 95.25 82 THR A C 1
ATOM 661 O O . THR A 1 82 ? 8.328 -43.188 -2.334 1 95.25 82 THR A O 1
ATOM 664 N N . GLU A 1 83 ? 8.75 -43.781 -0.254 1 93.19 83 GLU A N 1
ATOM 665 C CA . GLU A 1 83 ? 9.633 -44.875 -0.669 1 93.19 83 GLU A CA 1
ATOM 666 C C . GLU A 1 83 ? 8.891 -45.875 -1.541 1 93.19 83 GLU A C 1
ATOM 668 O O . GLU A 1 83 ? 9.492 -46.531 -2.4 1 93.19 83 GLU A O 1
ATOM 673 N N . GLU A 1 84 ? 7.609 -46 -1.345 1 94.81 84 GLU A N 1
ATOM 674 C CA . GLU A 1 84 ? 6.789 -46.938 -2.121 1 94.81 84 GLU A CA 1
ATOM 675 C C . GLU A 1 84 ? 6.727 -46.531 -3.588 1 94.81 84 GLU A C 1
ATOM 677 O O . GLU A 1 84 ? 6.461 -47.344 -4.461 1 94.81 84 GLU A O 1
ATOM 682 N N . ASP A 1 85 ? 7.039 -45.281 -3.906 1 94.31 85 ASP A N 1
ATOM 683 C CA . ASP A 1 85 ? 6.996 -44.75 -5.266 1 94.31 85 ASP A CA 1
ATOM 684 C C . ASP A 1 85 ? 8.234 -45.188 -6.059 1 94.31 85 ASP A C 1
ATOM 686 O O . ASP A 1 85 ? 8.258 -45.062 -7.285 1 94.31 85 ASP A O 1
ATOM 690 N N . GLY A 1 86 ? 9.219 -45.781 -5.32 1 95.25 86 GLY A N 1
ATOM 691 C CA . GLY A 1 86 ? 10.469 -46.188 -5.965 1 95.25 86 GLY A CA 1
ATOM 692 C C . GLY A 1 86 ? 11.594 -45.188 -5.73 1 95.25 86 GLY A C 1
ATOM 693 O O . GLY A 1 86 ? 11.383 -44.125 -5.109 1 95.25 86 GLY A O 1
ATOM 694 N N . PRO A 1 87 ? 12.766 -45.531 -6.238 1 97.25 87 PRO A N 1
ATOM 695 C CA . PRO A 1 87 ? 13.906 -44.656 -6.031 1 97.25 87 PRO A CA 1
ATOM 696 C C . PRO A 1 87 ? 13.75 -43.312 -6.754 1 97.25 87 PRO A C 1
ATOM 698 O O . PRO A 1 87 ? 13.273 -43.281 -7.891 1 97.25 87 PRO A O 1
ATOM 701 N N . LYS A 1 88 ? 14.141 -42.188 -6.121 1 97.88 88 LYS A N 1
ATOM 702 C CA . LYS A 1 88 ? 14.016 -40.844 -6.672 1 97.88 88 LYS A CA 1
ATOM 703 C C . LYS A 1 88 ? 14.773 -40.719 -7.992 1 97.88 88 LYS A C 1
ATOM 705 O O . LYS A 1 88 ? 14.281 -40.094 -8.93 1 97.88 88 LYS A O 1
ATOM 710 N N . GLU A 1 89 ? 15.945 -41.344 -8.055 1 97.81 89 GLU A N 1
ATOM 711 C CA . GLU A 1 89 ? 16.766 -41.25 -9.266 1 97.81 89 GLU A CA 1
ATOM 712 C C . GLU A 1 89 ? 16.031 -41.844 -10.469 1 97.81 89 GLU A C 1
ATOM 714 O O . GLU A 1 89 ? 16.047 -41.25 -11.555 1 97.81 89 GLU A O 1
ATOM 719 N N . GLY A 1 90 ? 15.477 -43.031 -10.258 1 97.81 90 GLY A N 1
ATOM 720 C CA . GLY A 1 90 ? 14.719 -43.656 -11.328 1 97.81 90 GLY A CA 1
ATOM 721 C C . GLY A 1 90 ? 13.523 -42.844 -11.773 1 97.81 90 GLY A C 1
ATOM 722 O O . GLY A 1 90 ? 13.258 -42.719 -12.969 1 97.81 90 GLY A O 1
ATOM 723 N N . LEU A 1 91 ? 12.797 -42.375 -10.781 1 97.88 91 LEU A N 1
ATOM 724 C CA . LEU A 1 91 ? 11.648 -41.531 -11.078 1 97.88 91 LEU A CA 1
ATOM 725 C C . LEU A 1 91 ? 12.07 -40.281 -11.844 1 97.88 91 LEU A C 1
ATOM 727 O O . LEU A 1 91 ? 11.406 -39.875 -12.805 1 97.88 91 LEU A O 1
ATOM 731 N N . ALA A 1 92 ? 13.156 -39.656 -11.445 1 98.44 92 ALA A N 1
ATOM 732 C CA . ALA A 1 92 ? 13.68 -38.469 -12.109 1 98.44 92 ALA A CA 1
ATOM 733 C C . ALA A 1 92 ? 14.047 -38.75 -13.562 1 98.44 92 ALA A C 1
ATOM 735 O O . ALA A 1 92 ? 13.727 -37.969 -14.461 1 98.44 92 ALA A O 1
ATOM 736 N N . GLU A 1 93 ? 14.688 -39.875 -13.781 1 98.12 93 GLU A N 1
ATOM 737 C CA . GLU A 1 93 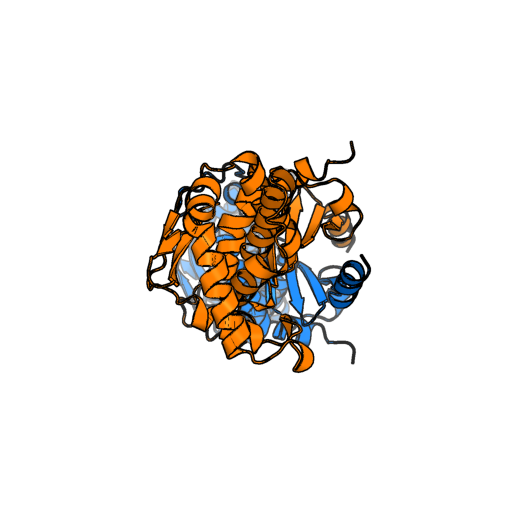? 15.039 -40.281 -15.133 1 98.12 93 GLU A CA 1
ATOM 738 C C . GLU A 1 93 ? 13.797 -40.469 -16 1 98.12 93 GLU A C 1
ATOM 740 O O . GLU A 1 93 ? 13.781 -40.062 -17.172 1 98.12 93 GLU A O 1
ATOM 745 N N . TYR A 1 94 ? 12.828 -41.125 -15.383 1 97.62 94 TYR A N 1
ATOM 746 C CA . TYR A 1 94 ? 11.57 -41.312 -16.094 1 97.62 94 TYR A CA 1
ATOM 747 C C . TYR A 1 94 ? 10.969 -39.969 -16.5 1 97.62 94 TYR A C 1
ATOM 749 O O . TYR A 1 94 ? 10.492 -39.812 -17.641 1 97.62 94 TYR A O 1
ATOM 757 N N . ILE A 1 95 ? 10.961 -39.031 -15.648 1 98.31 95 ILE A N 1
ATOM 758 C CA . ILE A 1 95 ? 10.391 -37.719 -15.898 1 98.31 95 ILE A CA 1
ATOM 759 C C . ILE A 1 95 ? 11.133 -37.031 -17.047 1 98.31 95 ILE A C 1
ATOM 761 O O . ILE A 1 95 ? 10.508 -36.469 -17.953 1 98.31 95 ILE A O 1
ATOM 765 N N . VAL A 1 96 ? 12.445 -37.125 -17.062 1 98.5 96 VAL A N 1
ATOM 766 C CA . VAL A 1 96 ? 13.266 -36.531 -18.109 1 98.5 96 VAL A CA 1
ATOM 767 C C . VAL A 1 96 ? 12.898 -37.125 -19.469 1 98.5 96 VAL A C 1
ATOM 769 O O . VAL A 1 96 ? 12.617 -36.406 -20.422 1 98.5 96 VAL A O 1
ATOM 772 N N . GLU A 1 97 ? 12.883 -38.406 -19.531 1 98.19 97 GLU A N 1
ATOM 773 C CA . GLU A 1 97 ? 12.586 -39.094 -20.781 1 98.19 97 GLU A CA 1
ATOM 774 C C . GLU A 1 97 ? 11.156 -38.812 -21.25 1 98.19 97 GLU A C 1
ATOM 776 O O . GLU A 1 97 ? 10.906 -38.625 -22.438 1 98.19 97 GLU A O 1
ATOM 781 N N . PHE A 1 98 ? 10.312 -38.875 -20.344 1 97.94 98 PHE A N 1
ATOM 782 C CA . PHE A 1 98 ? 8.914 -38.594 -20.641 1 97.94 98 PHE A CA 1
ATOM 783 C C . PHE A 1 98 ? 8.742 -37.219 -21.266 1 97.94 98 PHE A C 1
ATOM 785 O O . PHE A 1 98 ? 8.102 -37.094 -22.312 1 97.94 98 PHE A O 1
ATOM 792 N N . LEU A 1 99 ? 9.297 -36.156 -20.625 1 98.44 99 LEU A N 1
ATOM 793 C CA . LEU A 1 99 ? 9.133 -34.781 -21.094 1 98.44 99 LEU A CA 1
ATOM 794 C C . LEU A 1 99 ? 9.891 -34.562 -22.406 1 98.44 99 LEU A C 1
ATOM 796 O O . LEU A 1 99 ? 9.453 -33.781 -23.25 1 98.44 99 LEU A O 1
ATOM 800 N N . LYS A 1 100 ? 10.961 -35.281 -22.578 1 97.81 100 LYS A N 1
ATOM 801 C CA . LYS A 1 100 ? 11.688 -35.188 -23.844 1 97.81 100 LYS A CA 1
ATOM 802 C C . LYS A 1 100 ? 10.805 -35.656 -25 1 97.81 100 LYS A C 1
ATOM 804 O O . LYS A 1 100 ? 10.906 -35.156 -26.109 1 97.81 100 LYS A O 1
ATOM 809 N N . ARG A 1 101 ? 9.953 -36.594 -24.75 1 97.44 101 ARG A N 1
ATOM 810 C CA . ARG A 1 101 ? 9.055 -37.094 -25.781 1 97.44 101 ARG A CA 1
ATOM 811 C C . ARG A 1 101 ? 7.957 -36.094 -26.109 1 97.44 101 ARG A C 1
ATOM 813 O O . ARG A 1 101 ? 7.301 -36.219 -27.141 1 97.44 101 ARG A O 1
ATOM 820 N N . LYS A 1 102 ? 7.723 -35.25 -25.266 1 97.44 102 LYS A N 1
ATOM 821 C CA . LYS A 1 102 ? 6.656 -34.25 -25.453 1 97.44 102 LYS A CA 1
ATOM 822 C C . LYS A 1 102 ? 7.223 -32.906 -25.844 1 97.44 102 LYS A C 1
ATOM 824 O O . LYS A 1 102 ? 6.492 -31.906 -25.891 1 97.44 102 LYS A O 1
ATOM 829 N N . THR A 1 103 ? 8.484 -32.812 -26.141 1 97.44 103 THR A N 1
ATOM 830 C CA . THR A 1 103 ? 9.219 -31.578 -26.359 1 97.44 103 THR A CA 1
ATOM 831 C C . THR A 1 103 ? 8.555 -30.75 -27.453 1 97.44 103 THR A C 1
ATOM 833 O O . THR A 1 103 ? 8.359 -29.547 -27.297 1 97.44 103 THR A O 1
ATOM 836 N N . GLU A 1 104 ? 8.242 -31.328 -28.594 1 96.38 104 GLU A N 1
ATOM 837 C CA . GLU A 1 104 ? 7.664 -30.609 -29.719 1 96.38 104 GLU A CA 1
ATOM 838 C C . GLU A 1 104 ? 6.328 -29.984 -29.359 1 96.38 104 GLU A C 1
ATOM 840 O O . GLU A 1 104 ? 6.094 -28.797 -29.641 1 96.38 104 GLU A O 1
ATOM 845 N N . MET A 1 105 ? 5.449 -30.781 -28.766 1 95.94 105 MET A N 1
ATOM 846 C CA . MET A 1 105 ? 4.137 -30.281 -28.359 1 95.94 105 MET A CA 1
ATOM 847 C C . MET A 1 105 ? 4.27 -29.141 -27.344 1 95.94 105 MET A C 1
ATOM 849 O O . MET A 1 105 ? 3.58 -28.125 -27.453 1 95.94 105 MET A O 1
ATOM 853 N N . LEU A 1 106 ? 5.145 -29.297 -26.375 1 97.88 106 LEU A N 1
ATOM 854 C CA . LEU A 1 106 ? 5.379 -28.297 -25.328 1 97.88 106 LEU A CA 1
ATOM 855 C C . LEU A 1 106 ? 5.895 -27 -25.938 1 97.88 106 LEU A C 1
ATOM 857 O O . LEU A 1 106 ? 5.445 -25.922 -25.562 1 97.88 106 LEU A O 1
ATOM 861 N N . ALA A 1 107 ? 6.77 -27.094 -26.859 1 97.69 107 ALA A N 1
ATOM 862 C CA . ALA A 1 107 ? 7.332 -25.922 -27.516 1 97.69 107 ALA A CA 1
ATOM 863 C C . ALA A 1 107 ? 6.297 -25.25 -28.406 1 97.69 107 ALA A C 1
ATOM 865 O O . ALA A 1 107 ? 6.129 -24.031 -28.375 1 97.69 107 ALA A O 1
ATOM 866 N N . ASP A 1 108 ? 5.527 -25.984 -29.188 1 96.62 108 ASP A N 1
ATOM 867 C CA . ASP A 1 108 ? 4.602 -25.469 -30.203 1 96.62 108 ASP A CA 1
ATOM 868 C C . ASP A 1 108 ? 3.416 -24.766 -29.547 1 96.62 108 ASP A C 1
ATOM 870 O O . ASP A 1 108 ? 2.957 -23.734 -30.031 1 96.62 108 ASP A O 1
ATOM 874 N N . TYR A 1 109 ? 2.939 -25.344 -28.469 1 96.31 109 TYR A N 1
ATOM 875 C CA . TYR A 1 109 ? 1.681 -24.828 -27.938 1 96.31 109 TYR A CA 1
ATOM 876 C C . TYR A 1 109 ? 1.92 -23.984 -26.688 1 96.31 109 TYR A C 1
ATOM 878 O O . TYR A 1 109 ? 1.116 -23.109 -26.359 1 96.31 109 TYR A O 1
ATOM 886 N N . PHE A 1 110 ? 3.043 -24.172 -25.953 1 97.75 110 PHE A N 1
ATOM 887 C CA . PHE A 1 110 ? 3.199 -23.5 -24.656 1 97.75 110 PHE A CA 1
ATOM 888 C C . PHE A 1 110 ? 4.543 -22.781 -24.578 1 97.75 110 PHE A C 1
ATOM 890 O O . PHE A 1 110 ? 4.91 -22.25 -23.531 1 97.75 110 PHE A O 1
ATOM 897 N N . SER A 1 111 ? 5.297 -22.781 -25.719 1 97.69 111 SER A N 1
ATOM 898 C CA . SER A 1 111 ? 6.602 -22.141 -25.734 1 97.69 111 SER A CA 1
ATOM 899 C C . SER A 1 111 ? 7.492 -22.641 -24.609 1 97.69 111 SER A C 1
ATOM 901 O O . SER A 1 111 ? 8.297 -21.875 -24.047 1 97.69 111 SER A O 1
ATOM 903 N N . LEU A 1 112 ? 7.262 -23.828 -24.094 1 98.31 112 LEU A N 1
ATOM 904 C CA . LEU A 1 112 ? 8.148 -24.516 -23.172 1 98.31 112 LEU A CA 1
ATOM 905 C C . LEU A 1 112 ? 9.219 -25.297 -23.922 1 98.31 112 LEU A C 1
ATOM 907 O O . LEU A 1 112 ? 8.922 -26.312 -24.562 1 98.31 112 LEU A O 1
ATOM 911 N N . GLU A 1 113 ? 10.398 -24.859 -23.797 1 98.5 113 GLU A N 1
ATOM 912 C CA . GLU A 1 113 ? 11.438 -25.406 -24.656 1 98.5 113 GLU A CA 1
ATOM 913 C C . GLU A 1 113 ? 12.43 -26.266 -23.875 1 98.5 113 GLU A C 1
ATOM 915 O O . GLU A 1 113 ? 13.016 -25.797 -22.891 1 98.5 113 GLU A O 1
ATOM 920 N N . ILE A 1 114 ? 12.617 -27.453 -24.266 1 98.44 114 ILE A N 1
ATOM 921 C CA . ILE A 1 114 ? 13.57 -28.422 -23.719 1 98.44 114 ILE A CA 1
ATOM 922 C C . ILE A 1 114 ? 14.562 -28.828 -24.812 1 98.44 114 ILE A C 1
ATOM 924 O O . ILE A 1 114 ? 14.164 -29.172 -25.922 1 98.44 114 ILE A O 1
ATOM 928 N N . ASP A 1 115 ? 15.789 -28.75 -24.516 1 97.88 115 ASP A N 1
ATOM 929 C CA . ASP A 1 115 ? 16.766 -29.094 -25.562 1 97.88 115 ASP A CA 1
ATOM 930 C C . ASP A 1 115 ? 17 -30.609 -25.609 1 97.88 115 ASP A C 1
ATOM 932 O O . ASP A 1 115 ? 16.406 -31.359 -24.844 1 97.88 115 ASP A O 1
ATOM 936 N N . GLU A 1 116 ? 17.859 -31.062 -26.5 1 96.38 116 GLU A N 1
ATOM 937 C CA . GLU A 1 116 ? 18.078 -32.5 -26.766 1 96.38 116 GLU A CA 1
ATOM 938 C C . GLU A 1 116 ? 18.719 -33.188 -25.578 1 96.38 116 GLU A C 1
ATOM 940 O O . GLU A 1 116 ? 18.531 -34.375 -25.391 1 96.38 116 GLU A O 1
ATOM 945 N N . GLU A 1 117 ? 19.438 -32.406 -24.734 1 96.94 117 GLU A N 1
ATOM 946 C CA . GLU A 1 117 ? 20.141 -32.969 -23.578 1 96.94 117 GLU A CA 1
ATOM 947 C C . GLU A 1 117 ? 19.219 -33.094 -22.375 1 96.94 117 GLU A C 1
ATOM 949 O O . GLU A 1 117 ? 19.594 -33.656 -21.344 1 96.94 117 GLU A O 1
ATOM 954 N N . GLY A 1 118 ? 18 -32.562 -22.438 1 98.12 118 GLY A N 1
ATOM 955 C CA . GLY A 1 118 ? 17.047 -32.625 -21.344 1 98.12 118 GLY A CA 1
ATOM 956 C C . GLY A 1 118 ? 17.109 -31.453 -20.406 1 98.12 118 GLY A C 1
ATOM 957 O O . GLY A 1 118 ? 16.891 -31.578 -19.203 1 98.12 118 GLY A O 1
ATOM 958 N N . ASN A 1 119 ? 17.531 -30.328 -20.922 1 98.62 119 ASN A N 1
ATOM 959 C CA . ASN A 1 119 ? 17.531 -29.078 -20.156 1 98.62 119 ASN A CA 1
ATOM 960 C C . ASN A 1 119 ? 16.359 -28.188 -20.531 1 98.62 119 ASN A C 1
ATOM 962 O O . ASN A 1 119 ? 16.016 -28.078 -21.719 1 98.62 119 ASN A O 1
ATOM 966 N N . LEU A 1 120 ? 15.766 -27.656 -19.484 1 98.69 120 LEU A N 1
ATOM 967 C CA . LEU A 1 120 ? 14.797 -26.594 -19.75 1 98.69 120 LEU A CA 1
ATOM 968 C C . LEU A 1 120 ? 15.508 -25.297 -20.156 1 98.69 120 LEU A C 1
ATOM 970 O O . LEU A 1 120 ? 16.375 -24.812 -19.422 1 98.69 120 LEU A O 1
ATOM 974 N N . ILE A 1 121 ? 15.102 -24.641 -21.297 1 98.44 121 ILE A N 1
ATOM 975 C CA . ILE A 1 121 ? 15.844 -23.484 -21.766 1 98.44 121 ILE A CA 1
ATOM 976 C C . ILE A 1 121 ? 14.883 -22.312 -21.969 1 98.44 121 ILE A C 1
ATOM 978 O O . ILE A 1 121 ? 15.312 -21.156 -22.078 1 98.44 121 ILE A O 1
ATOM 982 N N . GLY A 1 122 ? 13.625 -22.594 -22.016 1 98.19 122 GLY A N 1
ATOM 983 C CA . GLY A 1 122 ? 12.664 -21.531 -22.25 1 98.19 122 GLY A CA 1
ATOM 984 C C . GLY A 1 122 ? 11.328 -21.781 -21.578 1 98.19 122 GLY A C 1
ATOM 985 O O . GLY A 1 122 ? 10.891 -22.922 -21.438 1 98.19 122 GLY A O 1
ATOM 986 N N . LEU A 1 123 ? 10.664 -20.75 -21.141 1 98.44 123 LEU A N 1
ATOM 987 C CA . LEU A 1 123 ? 9.32 -20.719 -20.578 1 98.44 123 LEU A CA 1
ATOM 988 C C . LEU A 1 123 ? 8.43 -19.75 -21.359 1 98.44 123 LEU A C 1
ATOM 990 O O . LEU A 1 123 ? 8.922 -18.844 -22.031 1 98.44 123 LEU A O 1
ATOM 994 N N . PRO A 1 124 ? 7.113 -19.953 -21.344 1 98.31 124 PRO A N 1
ATOM 995 C CA . PRO A 1 124 ? 6.258 -19 -22.062 1 98.31 124 PRO A CA 1
ATOM 996 C C . PRO A 1 124 ? 6.258 -17.609 -21.422 1 98.31 124 PRO A C 1
ATOM 998 O O . PRO A 1 124 ? 6.246 -17.5 -20.203 1 98.31 124 PRO A O 1
ATOM 1001 N N . LEU A 1 125 ? 6.379 -16.641 -22.25 1 98.19 125 LEU A N 1
ATOM 1002 C CA . LEU A 1 125 ? 6.199 -15.258 -21.844 1 98.19 125 LEU A CA 1
ATOM 1003 C C . LEU A 1 125 ? 4.723 -14.883 -21.828 1 98.19 125 LEU A C 1
ATOM 1005 O O . LEU A 1 125 ? 4.137 -14.609 -22.875 1 98.19 125 LEU A O 1
ATOM 1009 N N . LEU A 1 126 ? 4.117 -14.875 -20.688 1 97.38 126 LEU A N 1
ATOM 1010 C CA . LEU A 1 126 ? 2.67 -14.711 -20.609 1 97.38 126 LEU A CA 1
ATOM 1011 C C . LEU A 1 126 ? 2.293 -13.242 -20.5 1 97.38 126 LEU A C 1
ATOM 1013 O O . LEU A 1 126 ? 1.288 -12.805 -21.062 1 97.38 126 LEU A O 1
ATOM 1017 N N . ILE A 1 127 ? 3.041 -12.492 -19.703 1 95.88 127 ILE A N 1
ATOM 1018 C CA . ILE A 1 127 ? 2.873 -11.047 -19.547 1 95.88 127 ILE A CA 1
ATOM 1019 C C . ILE A 1 127 ? 4.23 -10.359 -19.641 1 95.88 127 ILE A C 1
ATOM 1021 O O . ILE A 1 127 ? 5.23 -10.875 -19.141 1 95.88 127 ILE A O 1
ATOM 1025 N N . ASP A 1 128 ? 4.223 -9.156 -20.25 1 95 128 ASP A N 1
ATOM 1026 C CA . ASP A 1 128 ? 5.469 -8.398 -20.344 1 95 128 ASP A CA 1
ATOM 1027 C C . ASP A 1 128 ? 6.004 -8.062 -18.953 1 95 128 ASP A C 1
ATOM 1029 O O . ASP A 1 128 ? 5.238 -7.695 -18.062 1 95 128 ASP A O 1
ATOM 1033 N N . ASN A 1 129 ? 7.305 -8.258 -18.797 1 93.31 129 ASN A N 1
ATOM 1034 C CA . ASN A 1 129 ? 8.039 -7.867 -17.609 1 93.31 129 ASN A CA 1
ATOM 1035 C C . ASN A 1 129 ? 7.676 -8.742 -16.406 1 93.31 129 ASN A C 1
ATOM 1037 O O . ASN A 1 129 ? 7.762 -8.297 -15.266 1 93.31 129 ASN A O 1
ATOM 1041 N N . TYR A 1 130 ? 7.18 -9.867 -16.703 1 96.56 130 TYR A N 1
ATOM 1042 C CA . TYR A 1 130 ? 6.875 -10.797 -15.625 1 96.56 130 TYR A CA 1
ATOM 1043 C C . TYR A 1 130 ? 7.66 -12.094 -15.773 1 96.56 130 TYR A C 1
ATOM 1045 O O . TYR A 1 130 ? 7.586 -12.75 -16.812 1 96.56 130 TYR A O 1
ATOM 1053 N N . VAL A 1 131 ? 8.406 -12.398 -14.773 1 95.75 131 VAL A N 1
ATOM 1054 C CA . VAL A 1 131 ? 9.078 -13.688 -14.648 1 95.75 131 VAL A CA 1
ATOM 1055 C C . VAL A 1 131 ? 8.484 -14.461 -13.477 1 95.75 131 VAL A C 1
ATOM 1057 O O . VAL A 1 131 ? 8.461 -13.969 -12.344 1 95.75 131 VAL A O 1
ATOM 1060 N N . PRO A 1 132 ? 7.93 -15.672 -13.789 1 96.56 132 PRO A N 1
ATOM 1061 C CA . PRO A 1 132 ? 7.383 -16.438 -12.672 1 96.56 132 PRO A CA 1
ATOM 1062 C C . PRO A 1 132 ? 8.445 -16.797 -11.625 1 96.56 132 PRO A C 1
ATOM 1064 O O . PRO A 1 132 ? 9.641 -16.781 -11.922 1 96.56 132 PRO A O 1
ATOM 1067 N N . PRO A 1 133 ? 8.016 -16.984 -10.344 1 94.56 133 PRO A N 1
ATOM 1068 C CA . PRO A 1 133 ? 8.977 -17.422 -9.336 1 94.56 133 PRO A CA 1
ATOM 1069 C C . PRO A 1 133 ? 9.633 -18.75 -9.688 1 94.56 133 PRO A C 1
ATOM 1071 O O . PRO A 1 133 ? 9.016 -19.812 -9.516 1 94.56 133 PRO A O 1
ATOM 1074 N N . LEU A 1 134 ? 10.859 -18.672 -10.023 1 95 134 LEU A N 1
ATOM 1075 C CA . LEU A 1 134 ? 11.547 -19.844 -10.562 1 95 134 LEU A CA 1
ATOM 1076 C C . LEU A 1 134 ? 11.812 -20.875 -9.469 1 95 134 LEU A C 1
ATOM 1078 O O . LEU A 1 134 ? 12.133 -22.031 -9.766 1 95 134 LEU A O 1
ATOM 1082 N N . GLU A 1 135 ? 11.664 -20.438 -8.227 1 94.44 135 GLU A N 1
ATOM 1083 C CA . GLU A 1 135 ? 11.766 -21.375 -7.121 1 94.44 135 GLU A CA 1
ATOM 1084 C C . GLU A 1 135 ? 10.734 -22.5 -7.258 1 94.44 135 GLU A C 1
ATOM 1086 O O . GLU A 1 135 ? 10.922 -23.594 -6.719 1 94.44 135 GLU A O 1
ATOM 1091 N N . GLY A 1 136 ? 9.664 -22.234 -8.008 1 96.5 136 GLY A N 1
ATOM 1092 C CA . GLY A 1 136 ? 8.617 -23.219 -8.203 1 96.5 136 GLY A CA 1
ATOM 1093 C C . GLY A 1 136 ? 8.875 -24.141 -9.383 1 96.5 136 GLY A C 1
ATOM 1094 O O . GLY A 1 136 ? 8.102 -25.078 -9.625 1 96.5 136 GLY A O 1
ATOM 1095 N N . LEU A 1 137 ? 9.984 -24 -10.008 1 97.44 137 LEU A N 1
ATOM 1096 C CA . LEU A 1 137 ? 10.273 -24.734 -11.242 1 97.44 137 LEU A CA 1
ATOM 1097 C C . LEU A 1 137 ? 10.344 -26.234 -10.977 1 97.44 137 LEU A C 1
ATOM 1099 O O . LEU A 1 137 ? 9.805 -27.031 -11.742 1 97.44 137 LEU A O 1
ATOM 1103 N N . PRO A 1 138 ? 10.961 -26.656 -9.898 1 98.31 138 PRO A N 1
ATOM 1104 C CA . PRO A 1 138 ? 11.055 -28.094 -9.641 1 98.31 138 PRO A CA 1
ATOM 1105 C C . PRO A 1 138 ? 9.688 -28.766 -9.523 1 98.31 138 PRO A C 1
ATOM 1107 O O . PRO A 1 138 ? 9.422 -29.75 -10.203 1 98.31 138 PRO A O 1
ATOM 1110 N N . ILE A 1 139 ? 8.859 -28.203 -8.766 1 98 139 ILE A N 1
ATOM 1111 C CA . ILE A 1 139 ? 7.531 -28.781 -8.562 1 98 139 ILE A CA 1
ATOM 1112 C C . ILE A 1 139 ? 6.738 -28.719 -9.867 1 98 139 ILE A C 1
ATOM 1114 O O . ILE A 1 139 ? 5.98 -29.641 -10.18 1 98 139 ILE A O 1
ATOM 1118 N N . PHE A 1 140 ? 6.918 -27.703 -10.586 1 98.44 140 PHE A N 1
ATOM 1119 C CA . PHE A 1 140 ? 6.25 -27.562 -11.875 1 98.44 140 PHE A CA 1
ATOM 1120 C C . PHE A 1 140 ? 6.625 -28.703 -12.805 1 98.44 140 PHE A C 1
ATOM 1122 O O . PHE A 1 140 ? 5.754 -29.328 -13.422 1 98.44 140 PHE A O 1
ATOM 1129 N N . ILE A 1 141 ? 7.93 -29 -12.922 1 98.56 141 ILE A N 1
ATOM 1130 C CA . ILE A 1 141 ? 8.43 -30.062 -13.789 1 98.56 141 ILE A CA 1
ATOM 1131 C C . ILE A 1 141 ? 7.852 -31.406 -13.344 1 98.56 141 ILE A C 1
ATOM 1133 O O . ILE A 1 141 ? 7.387 -32.188 -14.172 1 98.56 141 ILE A O 1
ATOM 1137 N N . LEU A 1 142 ? 7.875 -31.625 -12.055 1 98.44 142 LEU A N 1
ATOM 1138 C CA . LEU A 1 142 ? 7.309 -32.875 -11.523 1 98.44 142 LEU A CA 1
ATOM 1139 C C . LEU A 1 142 ? 5.832 -32.969 -11.883 1 98.44 142 LEU A C 1
ATOM 1141 O O . LEU A 1 142 ? 5.387 -34.031 -12.344 1 98.44 142 LEU A O 1
ATOM 1145 N N . ARG A 1 143 ? 5.078 -31.891 -11.781 1 97.75 143 ARG A N 1
ATOM 1146 C CA . ARG A 1 143 ? 3.633 -31.906 -11.969 1 97.75 143 ARG A CA 1
ATOM 1147 C C . ARG A 1 143 ? 3.273 -32.031 -13.445 1 97.75 143 ARG A C 1
ATOM 1149 O O . ARG A 1 143 ? 2.207 -32.531 -13.797 1 97.75 143 ARG A O 1
ATOM 1156 N N . LEU A 1 144 ? 4.133 -31.562 -14.344 1 98.19 144 LEU A N 1
ATOM 1157 C CA . LEU A 1 144 ? 3.91 -31.781 -15.773 1 98.19 144 LEU A CA 1
ATOM 1158 C C . LEU A 1 144 ? 3.809 -33.281 -16.078 1 98.19 144 LEU A C 1
ATOM 1160 O O . LEU A 1 144 ? 3.029 -33.688 -16.938 1 98.19 144 LEU A O 1
ATOM 1164 N N . ALA A 1 145 ? 4.609 -34 -15.375 1 96.56 145 ALA A N 1
ATOM 1165 C CA . ALA A 1 145 ? 4.645 -35.438 -15.625 1 96.56 145 ALA A CA 1
ATOM 1166 C C . ALA A 1 145 ? 3.541 -36.156 -14.852 1 96.56 145 ALA A C 1
ATOM 1168 O O . ALA A 1 145 ? 3.027 -37.188 -15.305 1 96.56 145 ALA A O 1
ATOM 1169 N N . THR A 1 146 ? 3.104 -35.594 -13.703 1 95.75 146 THR A N 1
ATOM 1170 C CA . THR A 1 146 ? 2.248 -36.375 -12.812 1 95.75 146 THR A CA 1
ATOM 1171 C C . THR A 1 146 ? 0.806 -35.875 -12.883 1 95.75 146 THR A C 1
ATOM 1173 O O . THR A 1 146 ? -0.129 -36.656 -12.625 1 95.75 146 THR A O 1
ATOM 1176 N N . GLU A 1 147 ? 0.581 -34.625 -13.234 1 97 147 GLU A N 1
ATOM 1177 C CA . GLU A 1 147 ? -0.75 -34.031 -13.078 1 97 147 GLU A CA 1
ATOM 1178 C C . GLU A 1 147 ? -1.39 -33.75 -14.438 1 97 147 GLU A C 1
ATOM 1180 O O . GLU A 1 147 ? -2.607 -33.594 -14.531 1 97 147 GLU A O 1
ATOM 1185 N N . VAL A 1 148 ? -0.625 -33.719 -15.5 1 98.12 148 VAL A N 1
ATOM 1186 C CA . VAL A 1 148 ? -1.157 -33.438 -16.828 1 98.12 148 VAL A CA 1
ATOM 1187 C C . VAL A 1 148 ? -1.697 -34.719 -17.453 1 98.12 148 VAL A C 1
ATOM 1189 O O . VAL A 1 148 ? -1.07 -35.75 -17.359 1 98.12 148 VAL A O 1
ATOM 1192 N N . ASN A 1 149 ? -2.889 -34.625 -18.078 1 97.56 149 ASN A N 1
ATOM 1193 C CA . ASN A 1 149 ? -3.457 -35.75 -18.844 1 97.56 149 ASN A CA 1
ATOM 1194 C C . ASN A 1 149 ? -2.969 -35.75 -20.281 1 97.56 149 ASN A C 1
ATOM 1196 O O . ASN A 1 149 ? -3.588 -35.125 -21.156 1 97.56 149 ASN A O 1
ATOM 1200 N N . TRP A 1 150 ? -2.047 -36.531 -20.625 1 96.75 150 TRP A N 1
ATOM 1201 C CA . TRP A 1 150 ? -1.399 -36.5 -21.938 1 96.75 150 TRP A CA 1
ATOM 1202 C C . TRP A 1 150 ? -2.129 -37.406 -22.938 1 96.75 150 TRP A C 1
ATOM 1204 O O . TRP A 1 150 ? -1.788 -37.438 -24.109 1 96.75 150 TRP A O 1
ATOM 1214 N N . ASP A 1 151 ? -3.166 -38.062 -22.453 1 95.12 151 ASP A N 1
ATOM 1215 C CA . ASP A 1 151 ? -3.836 -39.062 -23.25 1 95.12 151 ASP A CA 1
ATOM 1216 C C . ASP A 1 151 ? -4.969 -38.469 -24.078 1 95.12 151 ASP A C 1
ATOM 1218 O O . ASP A 1 151 ? -5.32 -38.969 -25.141 1 95.12 151 ASP A O 1
ATOM 1222 N N . GLU A 1 152 ? -5.574 -37.375 -23.578 1 95.19 152 GLU A N 1
ATOM 1223 C CA . GLU A 1 152 ? -6.68 -36.719 -24.234 1 95.19 152 GLU A CA 1
ATOM 1224 C C . GLU A 1 152 ? -6.32 -35.25 -24.562 1 95.19 152 GLU A C 1
ATOM 1226 O O . GLU A 1 152 ? -5.961 -34.5 -23.672 1 95.19 152 GLU A O 1
ATOM 1231 N N . GLU A 1 153 ? -6.473 -34.906 -25.828 1 92.19 153 GLU A N 1
ATOM 1232 C CA . GLU A 1 153 ? -5.977 -33.594 -26.312 1 92.19 153 GLU A CA 1
ATOM 1233 C C . GLU A 1 153 ? -6.578 -32.438 -25.531 1 92.19 153 GLU A C 1
ATOM 1235 O O . GLU A 1 153 ? -5.852 -31.641 -24.953 1 92.19 153 GLU A O 1
ATOM 1240 N N . LYS A 1 154 ? -7.895 -32.406 -25.469 1 93.88 154 LYS A N 1
ATOM 1241 C CA . LYS A 1 154 ? -8.562 -31.281 -24.797 1 93.88 154 LYS A CA 1
ATOM 1242 C C . LYS A 1 154 ? -8.172 -31.234 -23.328 1 93.88 154 LYS A C 1
ATOM 1244 O O . LYS A 1 154 ? -7.852 -30.156 -22.797 1 93.88 154 LYS A O 1
ATOM 1249 N N . GLU A 1 155 ? -8.156 -32.344 -22.656 1 96.19 155 GLU A N 1
ATOM 1250 C CA . GLU A 1 155 ? -7.816 -32.438 -21.25 1 96.19 155 GLU A CA 1
ATOM 1251 C C . GLU A 1 155 ? -6.34 -32.125 -21.016 1 96.19 155 GLU A C 1
ATOM 1253 O O . GLU A 1 155 ? -5.969 -31.578 -19.969 1 96.19 155 GLU A O 1
ATOM 1258 N N . CYS A 1 156 ? -5.602 -32.5 -22 1 96.75 156 CYS A N 1
ATOM 1259 C CA . CYS A 1 156 ? -4.172 -32.25 -21.922 1 96.75 156 CYS A CA 1
ATOM 1260 C C . CYS A 1 156 ? -3.904 -30.75 -21.859 1 96.75 156 CYS A C 1
ATOM 1262 O O . CYS A 1 156 ? -3.248 -30.266 -20.938 1 96.75 156 CYS A O 1
ATOM 1264 N N . PHE A 1 157 ? -4.5 -29.938 -22.781 1 96.38 157 PHE A N 1
ATOM 1265 C CA . PHE A 1 157 ? -4.301 -28.5 -22.828 1 96.38 157 PHE A CA 1
ATOM 1266 C C . PHE A 1 157 ? -4.855 -27.828 -21.578 1 96.38 157 PHE A C 1
ATOM 1268 O O . PHE A 1 157 ? -4.23 -26.922 -21.031 1 96.38 157 PHE A O 1
ATOM 1275 N N . GLU A 1 158 ? -5.93 -28.297 -21.109 1 97.5 158 GLU A N 1
ATOM 1276 C CA . GLU A 1 158 ? -6.543 -27.734 -19.922 1 97.5 158 GLU A CA 1
ATOM 1277 C C . GLU A 1 158 ? -5.676 -27.969 -18.688 1 97.5 158 GLU A C 1
ATOM 1279 O O . GLU A 1 158 ? -5.387 -27.047 -17.938 1 97.5 158 GLU A O 1
ATOM 1284 N N . SER A 1 159 ? -5.289 -29.234 -18.516 1 98.19 159 SER A N 1
ATOM 1285 C CA . SER A 1 159 ? -4.508 -29.578 -17.344 1 98.19 159 SER A CA 1
ATOM 1286 C C . SER A 1 159 ? -3.115 -28.969 -17.391 1 98.19 159 SER A C 1
ATOM 1288 O O . SER A 1 159 ? -2.574 -28.547 -16.359 1 98.19 159 SER A O 1
ATOM 1290 N N . LEU A 1 160 ? -2.533 -28.922 -18.578 1 98.31 160 LEU A N 1
ATOM 1291 C CA . LEU A 1 160 ? -1.234 -28.266 -18.719 1 98.31 160 LEU A CA 1
ATOM 1292 C C . LEU A 1 160 ? -1.336 -26.781 -18.422 1 98.31 160 LEU A C 1
ATOM 1294 O O . LEU A 1 160 ? -0.467 -26.219 -17.75 1 98.31 160 LEU A O 1
ATOM 1298 N N . SER A 1 161 ? -2.395 -26.156 -18.906 1 98.5 161 SER A N 1
ATOM 1299 C CA . SER A 1 161 ? -2.609 -24.734 -18.641 1 98.5 161 SER A CA 1
ATOM 1300 C C . SER A 1 161 ? -2.787 -24.484 -17.141 1 98.5 161 SER A C 1
ATOM 1302 O O . SER A 1 161 ? -2.279 -23.5 -16.609 1 98.5 161 SER A O 1
ATOM 1304 N N . LYS A 1 162 ? -3.475 -25.375 -16.516 1 98.5 162 LYS A N 1
ATOM 1305 C CA . LYS A 1 162 ? -3.674 -25.266 -15.078 1 98.5 162 LYS A CA 1
ATOM 1306 C C . LYS A 1 162 ? -2.344 -25.344 -14.336 1 98.5 162 LYS A C 1
ATOM 1308 O O . LYS A 1 162 ? -2.07 -24.516 -13.461 1 98.5 162 LYS A O 1
ATOM 1313 N N . GLU A 1 163 ? -1.499 -26.297 -14.633 1 98.5 163 GLU A N 1
ATOM 1314 C CA . GLU A 1 163 ? -0.202 -26.453 -13.984 1 98.5 163 GLU A CA 1
ATOM 1315 C C . GLU A 1 163 ? 0.707 -25.25 -14.266 1 98.5 163 GLU A C 1
ATOM 1317 O O . GLU A 1 163 ? 1.432 -24.797 -13.383 1 98.5 163 GLU A O 1
ATOM 1322 N N . CYS A 1 164 ? 0.628 -24.797 -15.523 1 98.56 164 CYS A N 1
ATOM 1323 C CA . CYS A 1 164 ? 1.431 -23.641 -15.898 1 98.56 164 CYS A CA 1
ATOM 1324 C C . CYS A 1 164 ? 0.969 -22.391 -15.148 1 98.56 164 CYS A C 1
ATOM 1326 O O . CYS A 1 164 ? 1.79 -21.625 -14.648 1 98.56 164 CYS A O 1
ATOM 1328 N N . ALA A 1 165 ? -0.322 -22.203 -15.062 1 98.62 165 ALA A N 1
ATOM 1329 C CA . ALA A 1 165 ? -0.889 -21.078 -14.344 1 98.62 165 ALA A CA 1
ATOM 1330 C C . ALA A 1 165 ? -0.482 -21.094 -12.875 1 98.62 165 ALA A C 1
ATOM 1332 O O . ALA A 1 165 ? -0.124 -20.062 -12.305 1 98.62 165 ALA A O 1
ATOM 1333 N N . MET A 1 166 ? -0.515 -22.234 -12.289 1 98.12 166 MET A N 1
ATOM 1334 C CA . MET A 1 166 ? -0.102 -22.406 -10.891 1 98.12 166 MET A CA 1
ATOM 1335 C C . MET A 1 166 ? 1.368 -22.031 -10.719 1 98.12 166 MET A C 1
ATOM 1337 O O . MET A 1 166 ? 1.73 -21.344 -9.766 1 98.12 166 MET A O 1
ATOM 1341 N N . PHE A 1 167 ? 2.146 -22.438 -11.609 1 98.12 167 PHE A N 1
ATOM 1342 C CA . PHE A 1 167 ? 3.572 -22.141 -11.562 1 98.12 167 PHE A CA 1
ATOM 1343 C C . PHE A 1 167 ? 3.812 -20.641 -11.672 1 98.12 167 PHE A C 1
ATOM 1345 O O . PHE A 1 167 ? 4.652 -20.094 -10.953 1 98.12 167 PHE A O 1
ATOM 1352 N N . TYR A 1 168 ? 3.062 -19.969 -12.539 1 98.44 168 TYR A N 1
ATOM 1353 C CA . TYR A 1 168 ? 3.273 -18.547 -12.805 1 98.44 168 TYR A CA 1
ATOM 1354 C C . TYR A 1 168 ? 2.67 -17.688 -11.695 1 98.44 168 TYR A C 1
ATOM 1356 O O . TYR A 1 168 ? 2.992 -16.5 -11.57 1 98.44 168 TYR A O 1
ATOM 1364 N N . SER A 1 169 ? 1.798 -18.219 -10.891 1 98.19 169 SER A N 1
ATOM 1365 C CA . SER A 1 169 ? 1.081 -17.438 -9.891 1 98.19 169 SER A CA 1
ATOM 1366 C C . SER A 1 169 ? 2.012 -16.984 -8.766 1 98.19 169 SER A C 1
ATOM 1368 O O . SER A 1 169 ? 3.053 -17.609 -8.531 1 98.19 169 SER A O 1
ATOM 1370 N N . ILE A 1 170 ? 1.674 -15.891 -8.164 1 96.69 170 ILE A N 1
ATOM 1371 C CA . ILE A 1 170 ? 2.4 -15.398 -6.996 1 96.69 170 ILE A CA 1
ATOM 1372 C C . ILE A 1 170 ? 2.1 -16.281 -5.789 1 96.69 170 ILE A C 1
ATOM 1374 O O . ILE A 1 170 ? 0.942 -16.422 -5.383 1 96.69 170 ILE A O 1
ATOM 1378 N N . ARG A 1 171 ? 3.119 -16.891 -5.273 1 94.19 171 ARG A N 1
ATOM 1379 C CA . ARG A 1 171 ? 2.959 -17.766 -4.117 1 94.19 171 ARG A CA 1
ATOM 1380 C C . ARG A 1 171 ? 3.947 -17.406 -3.014 1 94.19 171 ARG A C 1
ATOM 1382 O O . ARG A 1 171 ? 5.137 -17.219 -3.275 1 94.19 171 ARG A O 1
ATOM 1389 N N . LYS A 1 172 ? 3.404 -17.344 -1.853 1 92.44 172 LYS A N 1
ATOM 1390 C CA . LYS A 1 172 ? 4.188 -16.922 -0.695 1 92.44 172 LYS A CA 1
ATOM 1391 C C . LYS A 1 172 ? 5.418 -17.797 -0.51 1 92.44 172 LYS A C 1
ATOM 1393 O O . LYS A 1 172 ? 6.504 -17.312 -0.198 1 92.44 172 LYS A O 1
ATOM 1398 N N . GLN A 1 173 ? 5.316 -19.078 -0.689 1 91.25 173 GLN A N 1
ATOM 1399 C CA . GLN A 1 173 ? 6.383 -20.047 -0.419 1 91.25 173 GLN A CA 1
ATOM 1400 C C . GLN A 1 173 ? 7.57 -19.828 -1.354 1 91.25 173 GLN A C 1
ATOM 1402 O O . GLN A 1 173 ? 8.672 -20.297 -1.084 1 91.25 173 GLN A O 1
ATOM 1407 N N . TYR A 1 174 ? 7.363 -19.156 -2.402 1 92.38 174 TYR A N 1
ATOM 1408 C CA . TYR A 1 174 ? 8.438 -18.984 -3.369 1 92.38 174 TYR A CA 1
ATOM 1409 C C . TYR A 1 174 ? 9.016 -17.562 -3.295 1 92.38 174 TYR A C 1
ATOM 1411 O O . TYR A 1 174 ? 9.938 -17.234 -4.043 1 92.38 174 TYR A O 1
ATOM 1419 N N . ILE A 1 175 ? 8.375 -16.781 -2.506 1 87.12 175 ILE A N 1
ATOM 1420 C CA . ILE A 1 175 ? 8.82 -15.398 -2.344 1 87.12 175 ILE A CA 1
ATOM 1421 C C . ILE A 1 175 ? 9.539 -15.242 -1.008 1 87.12 175 ILE A C 1
ATOM 1423 O O . ILE A 1 175 ? 9.016 -15.633 0.038 1 87.12 175 ILE A O 1
ATOM 1427 N N . SER A 1 176 ? 10.828 -15.383 -0.952 1 63.34 176 SER A N 1
ATOM 1428 C CA . SER A 1 176 ? 11.648 -15.289 0.255 1 63.34 176 SER A CA 1
ATOM 1429 C C . SER A 1 176 ? 11.312 -14.039 1.056 1 63.34 176 SER A C 1
ATOM 1431 O O . SER A 1 176 ? 11.078 -12.977 0.481 1 63.34 176 SER A O 1
ATOM 1433 N N . GLU A 1 177 ? 10.617 -14.266 2.27 1 52.19 177 GLU A N 1
ATOM 1434 C CA . GLU A 1 177 ? 10.375 -13.219 3.26 1 52.19 177 GLU A CA 1
ATOM 1435 C C . GLU A 1 177 ? 11.625 -12.375 3.488 1 52.19 177 GLU A C 1
ATOM 1437 O O . GLU A 1 177 ? 11.555 -11.297 4.078 1 52.19 177 GLU A O 1
ATOM 1442 N N . ALA A 1 178 ? 12.836 -13.172 3.41 1 43.59 178 ALA A N 1
ATOM 1443 C CA . ALA A 1 178 ? 13.93 -12.32 3.887 1 43.59 178 ALA A CA 1
ATOM 1444 C C . ALA A 1 178 ? 13.688 -10.859 3.529 1 43.59 178 ALA A C 1
ATOM 1446 O O . ALA A 1 178 ? 14.125 -9.961 4.246 1 43.59 178 ALA A O 1
ATOM 1447 N N . SER A 1 179 ? 13.078 -10.695 2.494 1 37.31 179 SER A N 1
ATOM 1448 C CA . SER A 1 179 ? 12.898 -9.289 2.15 1 37.31 179 SER A CA 1
ATOM 1449 C C . SER A 1 179 ? 11.773 -8.656 2.967 1 37.31 179 SER A C 1
ATOM 1451 O O . SER A 1 179 ? 11.656 -7.434 3.031 1 37.31 179 SER A O 1
ATOM 1453 N N . THR A 1 180 ? 10.742 -9.469 3.33 1 37.62 180 THR A N 1
ATOM 1454 C CA . THR A 1 180 ? 9.633 -8.797 4.004 1 37.62 180 THR A CA 1
ATOM 1455 C C . THR A 1 180 ? 10.008 -8.453 5.441 1 37.62 180 THR A C 1
ATOM 1457 O O . THR A 1 180 ? 9.609 -7.402 5.953 1 37.62 180 THR A O 1
ATOM 1460 N N . LEU A 1 181 ? 10.289 -9.516 6.293 1 33.41 181 LEU A N 1
ATOM 1461 C CA . LEU A 1 181 ? 10.438 -9.398 7.742 1 33.41 181 LEU A CA 1
ATOM 1462 C C . LEU A 1 181 ? 11.68 -8.594 8.102 1 33.41 181 LEU A C 1
ATOM 1464 O O . LEU A 1 181 ? 12.07 -8.531 9.266 1 33.41 181 LEU A O 1
ATOM 1468 N N . SER A 1 182 ? 12.758 -8.648 7.336 1 30.38 182 SER A N 1
ATOM 1469 C CA . SER A 1 182 ? 13.859 -7.922 7.961 1 30.38 182 SER A CA 1
ATOM 1470 C C . SER A 1 182 ? 13.406 -6.566 8.484 1 30.38 182 SER A C 1
ATOM 1472 O O . SER A 1 182 ? 12.945 -5.719 7.715 1 30.38 182 SER A O 1
ATOM 1474 N N . GLY A 1 183 ? 12.711 -6.523 9.5 1 31.44 183 GLY A N 1
ATOM 1475 C CA . GLY A 1 183 ? 12.648 -5.352 10.352 1 31.44 183 GLY A CA 1
ATOM 1476 C C . GLY A 1 183 ? 13.828 -4.414 10.164 1 31.44 183 GLY A C 1
ATOM 1477 O O . GLY A 1 183 ? 13.914 -3.379 10.836 1 31.44 183 GLY A O 1
ATOM 1478 N N . GLN A 1 184 ? 15 -5.086 10.273 1 30.45 184 GLN A N 1
ATOM 1479 C CA . GLN A 1 184 ? 16.172 -4.238 10.086 1 30.45 184 GLN A CA 1
ATOM 1480 C C . GLN A 1 184 ? 16.109 -3.486 8.758 1 30.45 184 GLN A C 1
ATOM 1482 O O . GLN A 1 184 ? 16.5 -4.012 7.715 1 30.45 184 GLN A O 1
ATOM 1487 N N . GLN A 1 185 ? 14.992 -3.141 8.484 1 31.17 185 GLN A N 1
ATOM 1488 C CA . GLN A 1 185 ? 14.969 -2.137 7.422 1 31.17 185 GLN A CA 1
ATOM 1489 C C . GLN A 1 185 ? 16.078 -1.102 7.617 1 31.17 185 GLN A C 1
ATOM 1491 O O . GLN A 1 185 ? 15.922 -0.167 8.406 1 31.17 185 GLN A O 1
ATOM 1496 N N . ILE A 1 186 ? 17.234 -1.574 8.047 1 32.19 186 ILE A N 1
ATOM 1497 C CA . ILE A 1 186 ? 18.266 -0.559 7.812 1 32.19 186 ILE A CA 1
ATOM 1498 C C . ILE A 1 186 ? 18.031 0.106 6.457 1 32.19 186 ILE A C 1
ATOM 1500 O O . ILE A 1 186 ? 18.125 -0.547 5.418 1 32.19 186 ILE A O 1
ATOM 1504 N N . GLU A 1 187 ? 17.062 0.917 6.457 1 32.53 187 GLU A N 1
ATOM 1505 C CA . GLU A 1 187 ? 16.969 1.853 5.34 1 32.53 187 GLU A CA 1
ATOM 1506 C C . GLU A 1 187 ? 18.359 2.359 4.934 1 32.53 187 GLU A C 1
ATOM 1508 O O . GLU A 1 187 ? 18.984 3.111 5.676 1 32.53 187 GLU A O 1
ATOM 1513 N N . ALA A 1 188 ? 19.281 1.58 4.523 1 31 188 ALA A N 1
ATOM 1514 C CA . ALA A 1 188 ? 20.156 2.506 3.797 1 31 188 ALA A CA 1
ATOM 1515 C C . ALA A 1 188 ? 19.328 3.508 2.994 1 31 188 ALA A C 1
ATOM 1517 O O . ALA A 1 188 ? 18.25 3.178 2.496 1 31 188 ALA A O 1
ATOM 1518 N N . PRO A 1 189 ? 19.438 4.805 3.074 1 37.59 189 PRO A N 1
ATOM 1519 C CA . PRO A 1 189 ? 18.656 5.82 2.369 1 37.59 189 PRO A CA 1
ATOM 1520 C C . PRO A 1 189 ? 17.922 5.258 1.155 1 37.59 189 PRO A C 1
ATOM 1522 O O . PRO A 1 189 ? 16.828 5.73 0.815 1 37.59 189 PRO A O 1
ATOM 1525 N N . GLY A 1 190 ? 18.438 4.488 0.158 1 35.84 190 GLY A N 1
ATOM 1526 C CA . GLY A 1 190 ? 18.125 3.867 -1.119 1 35.84 190 GLY A CA 1
ATOM 1527 C C . GLY A 1 190 ? 17.375 2.557 -0.979 1 35.84 190 GLY A C 1
ATOM 1528 O O . GLY A 1 190 ? 17.484 1.683 -1.843 1 35.84 190 GLY A O 1
ATOM 1529 N N . SER A 1 191 ? 16.891 2.109 0.023 1 39.78 191 SER A N 1
ATOM 1530 C CA . SER A 1 191 ? 16.438 0.733 0.201 1 39.78 191 SER A CA 1
ATOM 1531 C C . SER A 1 191 ? 15.398 0.354 -0.844 1 39.78 191 SER A C 1
ATOM 1533 O O . SER A 1 191 ? 14.43 1.082 -1.051 1 39.78 191 SER A O 1
ATOM 1535 N N . THR A 1 192 ? 15.648 -0.389 -1.889 1 42.56 192 THR A N 1
ATOM 1536 C CA . THR A 1 192 ? 14.984 -0.976 -3.049 1 42.56 192 THR A CA 1
ATOM 1537 C C . THR A 1 192 ? 13.672 -1.637 -2.643 1 42.56 192 THR A C 1
ATOM 1539 O O . THR A 1 192 ? 13.617 -2.373 -1.655 1 42.56 192 THR A O 1
ATOM 1542 N N . PRO A 1 193 ? 12.492 -0.947 -2.812 1 52.5 193 PRO A N 1
ATOM 1543 C CA . PRO A 1 193 ? 11.258 -1.729 -2.711 1 52.5 193 PRO A CA 1
ATOM 1544 C C . PRO A 1 193 ? 11.484 -3.223 -2.934 1 52.5 193 PRO A C 1
ATOM 1546 O O . PRO A 1 193 ? 12.398 -3.609 -3.668 1 52.5 193 PRO A O 1
ATOM 1549 N N . ASN A 1 194 ? 11.055 -4.047 -1.941 1 64.62 194 ASN A N 1
ATOM 1550 C CA . ASN A 1 194 ? 11.086 -5.48 -2.213 1 64.62 194 ASN A CA 1
ATOM 1551 C C . ASN A 1 194 ? 10.68 -5.785 -3.652 1 64.62 194 ASN A C 1
ATOM 1553 O O . ASN A 1 194 ? 9.57 -5.453 -4.074 1 64.62 194 ASN A O 1
ATOM 1557 N N . PRO A 1 195 ? 11.586 -6.129 -4.418 1 81 195 PRO A N 1
ATOM 1558 C CA . PRO A 1 195 ? 11.367 -6.301 -5.855 1 81 195 PRO A CA 1
ATOM 1559 C C . PRO A 1 195 ? 10.055 -7.008 -6.176 1 81 195 PRO A C 1
ATOM 1561 O O . PRO A 1 195 ? 9.391 -6.664 -7.152 1 81 195 PRO A O 1
ATOM 1564 N N . TRP A 1 196 ? 9.633 -7.934 -5.219 1 91.62 196 TRP A N 1
ATOM 1565 C CA . TRP A 1 196 ? 8.422 -8.672 -5.555 1 91.62 196 TRP A CA 1
ATOM 1566 C C . TRP A 1 196 ? 7.188 -7.785 -5.398 1 91.62 196 TRP A C 1
ATOM 1568 O O . TRP A 1 196 ? 6.227 -7.914 -6.16 1 91.62 196 TRP A O 1
ATOM 1578 N N . LYS A 1 197 ? 7.176 -6.828 -4.488 1 91.69 197 LYS A N 1
ATOM 1579 C CA . LYS A 1 197 ? 6.035 -5.941 -4.285 1 91.69 197 LYS A CA 1
ATOM 1580 C C . LYS A 1 197 ? 5.816 -5.039 -5.496 1 91.69 197 LYS A C 1
ATOM 1582 O O . LYS A 1 197 ? 4.676 -4.789 -5.895 1 91.69 197 LYS A O 1
ATOM 1587 N N . TRP A 1 198 ? 6.926 -4.57 -6 1 90.94 198 TRP A N 1
ATOM 1588 C CA . TRP A 1 198 ? 6.848 -3.764 -7.215 1 90.94 198 TRP A CA 1
ATOM 1589 C C . TRP A 1 198 ? 6.199 -4.547 -8.352 1 90.94 198 TRP A C 1
ATOM 1591 O O . TRP A 1 198 ? 5.312 -4.035 -9.039 1 90.94 198 TRP A O 1
ATOM 1601 N N . THR A 1 199 ? 6.633 -5.762 -8.57 1 94.88 199 THR A N 1
ATOM 1602 C CA . THR A 1 199 ? 6.094 -6.629 -9.617 1 94.88 199 THR A CA 1
ATOM 1603 C C . THR A 1 199 ? 4.605 -6.875 -9.398 1 94.88 199 THR A C 1
ATOM 1605 O O . THR A 1 199 ? 3.816 -6.82 -10.344 1 94.88 199 THR A O 1
ATOM 1608 N N . VAL A 1 200 ? 4.242 -7.094 -8.133 1 96.5 200 VAL A N 1
ATOM 1609 C CA . VAL A 1 200 ? 2.842 -7.34 -7.812 1 96.5 200 VAL A CA 1
ATOM 1610 C C . VAL A 1 200 ? 2.006 -6.113 -8.172 1 96.5 200 VAL A C 1
ATOM 1612 O O . VAL A 1 200 ? 0.988 -6.227 -8.859 1 96.5 200 VAL A O 1
ATOM 1615 N N . GLU A 1 201 ? 2.428 -4.996 -7.785 1 95.19 201 GLU A N 1
ATOM 1616 C CA . GLU A 1 201 ? 1.663 -3.77 -7.992 1 95.19 201 GLU A CA 1
ATOM 1617 C C . GLU A 1 201 ? 1.657 -3.365 -9.461 1 95.19 201 GLU A C 1
ATOM 1619 O O . GLU A 1 201 ? 0.595 -3.127 -10.039 1 95.19 201 GLU A O 1
ATOM 1624 N N . HIS A 1 202 ? 2.805 -3.412 -10.102 1 94 202 HIS A N 1
ATOM 1625 C CA . HIS A 1 202 ? 2.936 -2.713 -11.375 1 94 202 HIS A CA 1
ATOM 1626 C C . HIS A 1 202 ? 2.797 -3.676 -12.555 1 94 202 HIS A C 1
ATOM 1628 O O . HIS A 1 202 ? 2.631 -3.246 -13.695 1 94 202 HIS A O 1
ATOM 1634 N N . VAL A 1 203 ? 2.895 -4.949 -12.289 1 96.75 203 VAL A N 1
ATOM 1635 C CA . VAL A 1 203 ? 2.76 -5.906 -13.383 1 96.75 203 VAL A CA 1
ATOM 1636 C C . VAL A 1 203 ? 1.486 -6.727 -13.195 1 96.75 203 VAL A C 1
ATOM 1638 O O . VAL A 1 203 ? 0.568 -6.652 -14.016 1 96.75 203 VAL A O 1
ATOM 1641 N N . VAL A 1 204 ? 1.336 -7.383 -12.07 1 97.75 204 VAL A N 1
ATOM 1642 C CA . VAL A 1 204 ? 0.255 -8.344 -11.875 1 97.75 204 VAL A CA 1
ATOM 1643 C C . VAL A 1 204 ? -1.064 -7.602 -11.672 1 97.75 204 VAL A C 1
ATOM 1645 O O . VAL A 1 204 ? -2.037 -7.848 -12.391 1 97.75 204 VAL A O 1
ATOM 1648 N N . TYR A 1 205 ? -1.135 -6.652 -10.766 1 97.38 205 TYR A N 1
ATOM 1649 C CA . TYR A 1 205 ? -2.383 -5.949 -10.492 1 97.38 205 TYR A CA 1
ATOM 1650 C C . TYR A 1 205 ? -2.748 -5.02 -11.641 1 97.38 205 TYR A C 1
ATOM 1652 O O . TYR A 1 205 ? -3.93 -4.754 -11.883 1 97.38 205 TYR A O 1
ATOM 1660 N N . LYS A 1 206 ? -1.722 -4.504 -12.328 1 96.5 206 LYS A N 1
ATOM 1661 C CA . LYS A 1 206 ? -2.012 -3.789 -13.57 1 96.5 206 LYS A CA 1
ATOM 1662 C C . LYS A 1 206 ? -2.688 -4.703 -14.586 1 96.5 206 LYS A C 1
ATOM 1664 O O . LYS A 1 206 ? -3.658 -4.309 -15.234 1 96.5 206 LYS A O 1
ATOM 1669 N N . ALA A 1 207 ? -2.217 -5.926 -14.719 1 96.88 207 ALA A N 1
ATOM 1670 C CA . ALA A 1 207 ? -2.768 -6.891 -15.664 1 96.88 207 ALA A CA 1
ATOM 1671 C C . ALA A 1 207 ? -4.184 -7.297 -15.273 1 96.88 207 ALA A C 1
ATOM 1673 O O . ALA A 1 207 ? -5 -7.641 -16.125 1 96.88 207 ALA A O 1
ATOM 1674 N N . PHE A 1 208 ? -4.527 -7.25 -13.93 1 96.38 208 PHE A N 1
ATOM 1675 C CA . PHE A 1 208 ? -5.883 -7.539 -13.484 1 96.38 208 PHE A CA 1
ATOM 1676 C C . PHE A 1 208 ? -6.887 -6.602 -14.141 1 96.38 208 PHE A C 1
ATOM 1678 O O . PHE A 1 208 ? -8 -7.012 -14.477 1 96.38 208 PHE A O 1
ATOM 1685 N N . ARG A 1 209 ? -6.5 -5.363 -14.359 1 94.62 209 ARG A N 1
ATOM 1686 C CA . ARG A 1 209 ? -7.395 -4.344 -14.898 1 94.62 209 ARG A CA 1
ATOM 1687 C C . ARG A 1 209 ? -7.734 -4.633 -16.359 1 94.62 209 ARG A C 1
ATOM 1689 O O . ARG A 1 209 ? -8.828 -4.301 -16.828 1 94.62 209 ARG A O 1
ATOM 1696 N N . SER A 1 210 ? -6.855 -5.273 -17.031 1 92.62 210 SER A N 1
ATOM 1697 C CA . SER A 1 210 ? -7.02 -5.367 -18.484 1 92.62 210 SER A CA 1
ATOM 1698 C C . SER A 1 210 ? -7.332 -6.793 -18.906 1 92.62 210 SER A C 1
ATOM 1700 O O . SER A 1 210 ? -7.973 -7.012 -19.938 1 92.62 210 SER A O 1
ATOM 1702 N N . HIS A 1 211 ? -6.941 -7.836 -18.125 1 89.56 211 HIS A N 1
ATOM 1703 C CA . HIS A 1 211 ? -6.969 -9.188 -18.672 1 89.56 211 HIS A CA 1
ATOM 1704 C C . HIS A 1 211 ? -7.871 -10.102 -17.859 1 89.56 211 HIS A C 1
ATOM 1706 O O . HIS A 1 211 ? -8.391 -11.094 -18.375 1 89.56 211 HIS A O 1
ATOM 1712 N N . LEU A 1 212 ? -8.055 -9.781 -16.641 1 93.06 212 LEU A N 1
ATOM 1713 C CA . LEU A 1 212 ? -8.664 -10.773 -15.758 1 93.06 212 LEU A CA 1
ATOM 1714 C C . LEU A 1 212 ? -10.18 -10.688 -15.812 1 93.06 212 LEU A C 1
ATOM 1716 O O . LEU A 1 212 ? -10.758 -9.617 -15.602 1 93.06 212 LEU A O 1
ATOM 1720 N N . LEU A 1 213 ? -10.781 -11.75 -16.125 1 91.31 213 LEU A N 1
ATOM 1721 C CA . LEU A 1 213 ? -12.219 -11.969 -16 1 91.31 213 LEU A CA 1
ATOM 1722 C C . LEU A 1 213 ? -12.516 -12.93 -14.852 1 91.31 213 LEU A C 1
ATOM 1724 O O . LEU A 1 213 ? -12.641 -14.141 -15.062 1 91.31 213 LEU A O 1
ATOM 1728 N N . PRO A 1 214 ? -12.68 -12.344 -13.719 1 88.75 214 PRO A N 1
ATOM 1729 C CA . PRO A 1 214 ? -12.812 -13.227 -12.555 1 88.75 214 PR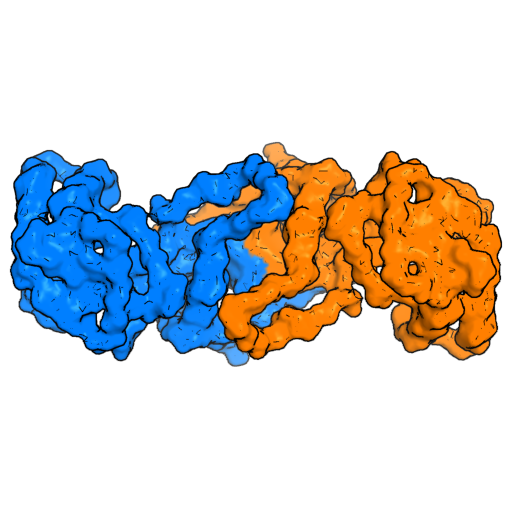O A CA 1
ATOM 1730 C C . PRO A 1 214 ? -14.102 -14.039 -12.578 1 88.75 214 PRO A C 1
ATOM 1732 O O . PRO A 1 214 ? -15.156 -13.516 -12.961 1 88.75 214 PRO A O 1
ATOM 1735 N N . PRO A 1 215 ? -13.898 -15.281 -12.258 1 85.94 215 PRO A N 1
ATOM 1736 C CA . PRO A 1 215 ? -15.125 -16.062 -12.117 1 85.94 215 PRO A CA 1
ATOM 1737 C C . PRO A 1 215 ? -16.031 -15.547 -11 1 85.94 215 PRO A C 1
ATOM 1739 O O . PRO A 1 215 ? -15.555 -14.906 -10.062 1 85.94 215 PRO A O 1
ATOM 1742 N N . LYS A 1 216 ? -17.219 -15.805 -11 1 80.38 216 LYS A N 1
ATOM 1743 C CA . LYS A 1 216 ? -18.219 -15.297 -10.062 1 80.38 216 LYS A CA 1
ATOM 1744 C C . LYS A 1 216 ? -17.969 -15.812 -8.648 1 80.38 216 LYS A C 1
ATOM 1746 O O . LYS A 1 216 ? -18.203 -15.102 -7.672 1 80.38 216 LYS A O 1
ATOM 1751 N N . HIS A 1 217 ? -17.391 -16.953 -8.594 1 83 217 HIS A N 1
ATOM 1752 C CA . HIS A 1 217 ? -17.281 -17.578 -7.285 1 83 217 HIS A CA 1
ATOM 1753 C C . HIS A 1 217 ? -16.188 -16.922 -6.449 1 83 217 HIS A C 1
ATOM 1755 O O . HIS A 1 217 ? -16.078 -17.172 -5.246 1 83 217 HIS A O 1
ATOM 1761 N N . PHE A 1 218 ? -15.352 -16.094 -6.996 1 83.69 218 PHE A N 1
ATOM 1762 C CA . PHE A 1 218 ? -14.281 -15.422 -6.262 1 83.69 218 PHE A CA 1
ATOM 1763 C C . PHE A 1 218 ? -14.852 -14.508 -5.184 1 83.69 218 PHE A C 1
ATOM 1765 O O . PHE A 1 218 ? -14.203 -14.258 -4.172 1 83.69 218 PHE A O 1
ATOM 1772 N N . THR A 1 219 ? -16.031 -13.961 -5.312 1 80 219 THR A N 1
ATOM 1773 C CA . THR A 1 219 ? -16.656 -13.094 -4.316 1 80 219 THR A CA 1
ATOM 1774 C C . THR A 1 219 ? -17.266 -13.914 -3.189 1 80 219 THR A C 1
ATOM 1776 O O . THR A 1 219 ? -17.531 -13.391 -2.104 1 80 219 THR A O 1
ATOM 1779 N N . GLU A 1 220 ? -17.422 -15.219 -3.457 1 80.25 220 GLU A N 1
ATOM 1780 C CA . GLU A 1 220 ? -18.125 -16.062 -2.496 1 80.25 220 GLU A CA 1
ATOM 1781 C C . GLU A 1 220 ? -17.156 -16.922 -1.703 1 80.25 220 GLU A C 1
ATOM 1783 O O . GLU A 1 220 ? -17.469 -17.359 -0.591 1 80.25 220 GLU A O 1
ATOM 1788 N N . ASP A 1 221 ? -16 -17.031 -2.287 1 81.38 221 ASP A N 1
ATOM 1789 C CA . ASP A 1 221 ? -15.125 -18.016 -1.672 1 81.38 221 ASP A CA 1
ATOM 1790 C C . ASP A 1 221 ? -14.008 -17.344 -0.881 1 81.38 221 ASP A C 1
ATOM 1792 O O . ASP A 1 221 ? -12.992 -17.969 -0.565 1 81.38 221 ASP A O 1
ATOM 1796 N N . GLY A 1 222 ? -14.094 -16.094 -0.682 1 82.81 222 GLY A N 1
ATOM 1797 C CA . GLY A 1 222 ? -13.156 -15.453 0.221 1 82.81 222 GLY A CA 1
ATOM 1798 C C . GLY A 1 222 ? -11.922 -14.914 -0.482 1 82.81 222 GLY A C 1
ATOM 1799 O O . GLY A 1 222 ? -11.023 -14.367 0.161 1 82.81 222 GLY A O 1
ATOM 1800 N N . ASN A 1 223 ? -11.859 -15.125 -1.775 1 88.12 223 ASN A N 1
ATOM 1801 C CA . ASN A 1 223 ? -10.703 -14.625 -2.514 1 88.12 223 ASN A CA 1
ATOM 1802 C C . ASN A 1 223 ? -10.758 -13.109 -2.689 1 88.12 223 ASN A C 1
ATOM 1804 O O . ASN A 1 223 ? -9.75 -12.477 -2.994 1 88.12 223 ASN A O 1
ATOM 1808 N N . VAL A 1 224 ? -11.938 -12.586 -2.582 1 89.56 224 VAL A N 1
ATOM 1809 C CA . VAL A 1 224 ? -12.18 -11.141 -2.596 1 89.56 224 VAL A CA 1
ATOM 1810 C C . VAL A 1 224 ? -13.047 -10.75 -1.401 1 89.56 224 VAL A C 1
ATOM 1812 O O . VAL A 1 224 ? -14.195 -11.18 -1.292 1 89.56 224 VAL A O 1
ATOM 1815 N N . LEU A 1 225 ? -12.523 -9.969 -0.529 1 88.62 225 LEU A N 1
ATOM 1816 C CA . LEU A 1 225 ? -13.242 -9.602 0.686 1 88.62 225 LEU A CA 1
ATOM 1817 C C . LEU A 1 225 ? -13.312 -8.086 0.835 1 88.62 225 LEU A C 1
ATOM 1819 O O . LEU A 1 225 ? -12.281 -7.406 0.804 1 88.62 225 LEU A O 1
ATOM 1823 N N . GLN A 1 226 ? -14.438 -7.551 0.951 1 88.19 226 GLN A N 1
ATOM 1824 C CA . GLN A 1 226 ? -14.594 -6.133 1.262 1 88.19 226 GLN A CA 1
ATOM 1825 C C . GLN A 1 226 ? -14.312 -5.859 2.736 1 88.19 226 GLN A C 1
ATOM 1827 O O . GLN A 1 226 ? -14.984 -6.402 3.613 1 88.19 226 GLN A O 1
ATOM 1832 N N . LEU A 1 227 ? -13.328 -5.141 3.023 1 86.19 227 LEU A N 1
ATOM 1833 C CA . LEU A 1 227 ? -12.922 -4.879 4.398 1 86.19 227 LEU A CA 1
ATOM 1834 C C . LEU A 1 227 ? -13.648 -3.662 4.961 1 86.19 227 LEU A C 1
ATOM 1836 O O . LEU A 1 227 ? -13.953 -3.609 6.156 1 86.19 227 LEU A O 1
ATOM 1840 N N . ALA A 1 228 ? -13.797 -2.613 4.145 1 82.5 228 ALA A N 1
ATOM 1841 C CA . ALA A 1 228 ? -14.375 -1.375 4.66 1 82.5 228 ALA A CA 1
ATOM 1842 C C . ALA A 1 228 ? -14.984 -0.542 3.535 1 82.5 228 ALA A C 1
ATOM 1844 O O . ALA A 1 228 ? -14.703 -0.779 2.357 1 82.5 228 ALA A O 1
ATOM 1845 N N . ASN A 1 229 ? -15.914 0.284 3.936 1 80.75 229 ASN A N 1
ATOM 1846 C CA . ASN A 1 229 ? -16.438 1.394 3.139 1 80.75 229 ASN A CA 1
ATOM 1847 C C . ASN A 1 229 ? -16.047 2.742 3.742 1 80.75 229 ASN A C 1
ATOM 1849 O O . ASN A 1 229 ? -16.547 3.117 4.805 1 80.75 229 ASN A O 1
ATOM 1853 N N . LEU A 1 230 ? -15.203 3.43 3.062 1 72.25 230 LEU A N 1
ATOM 1854 C CA . LEU A 1 230 ? -14.477 4.566 3.621 1 72.25 230 LEU A CA 1
ATOM 1855 C C . LEU A 1 230 ? -15.445 5.641 4.102 1 72.25 230 LEU A C 1
ATOM 1857 O O . LEU A 1 230 ? -15.258 6.211 5.184 1 72.25 230 LEU A O 1
ATOM 1861 N N . PRO A 1 231 ? -16.469 6.004 3.342 1 63.78 231 PRO A N 1
ATOM 1862 C CA . PRO A 1 231 ? -17.391 6.988 3.9 1 63.78 231 PRO A CA 1
ATOM 1863 C C . PRO A 1 231 ? -17.906 6.594 5.285 1 63.78 231 PRO A C 1
ATOM 1865 O O . PRO A 1 231 ? -18.125 7.461 6.137 1 63.78 231 PRO A O 1
ATOM 1868 N N . ASP A 1 232 ? -18.094 5.359 5.406 1 63.56 232 ASP A N 1
ATOM 1869 C CA . ASP A 1 232 ? -18.578 4.879 6.699 1 63.56 232 ASP A CA 1
ATOM 1870 C C . ASP A 1 232 ? -17.516 5.09 7.785 1 63.56 232 ASP A C 1
ATOM 1872 O O . ASP A 1 232 ? -17.859 5.305 8.953 1 63.56 232 ASP A O 1
ATOM 1876 N N . LEU A 1 233 ? -16.328 5.07 7.316 1 60.09 233 LEU A N 1
ATOM 1877 C CA . LEU A 1 233 ? -15.219 5.25 8.25 1 60.09 233 LEU A CA 1
ATOM 1878 C C . LEU A 1 233 ? -15.016 6.727 8.578 1 60.09 233 LEU A C 1
ATOM 1880 O O . LEU A 1 233 ? -14.672 7.074 9.711 1 60.09 233 LEU A O 1
ATOM 1884 N N . TYR A 1 234 ? -15.242 7.48 7.551 1 60.56 234 TYR A N 1
ATOM 1885 C CA . TYR A 1 234 ? -15.07 8.922 7.711 1 60.56 234 TYR A CA 1
ATOM 1886 C C . TYR A 1 234 ? -16.109 9.484 8.68 1 60.56 234 TYR A C 1
ATOM 1888 O O . TYR A 1 234 ? -15.836 10.469 9.375 1 60.56 234 TYR A O 1
ATOM 1896 N N . LYS A 1 235 ? -17.203 8.906 8.703 1 57.94 235 LYS A N 1
ATOM 1897 C CA . LYS A 1 235 ? -18.25 9.359 9.602 1 57.94 235 LYS A CA 1
ATOM 1898 C C . LYS A 1 235 ? -17.875 9.141 11.055 1 57.94 235 LYS A C 1
ATOM 1900 O O . LYS A 1 235 ? -18.266 9.914 11.938 1 57.94 235 LYS A O 1
ATOM 1905 N N . VAL A 1 236 ? -17.188 8.125 11.203 1 51.28 236 VAL A N 1
ATOM 1906 C CA . VAL A 1 236 ? -16.766 7.867 12.57 1 51.28 236 VAL A CA 1
ATOM 1907 C C . VAL A 1 236 ? -15.812 8.969 13.039 1 51.28 236 VAL A C 1
ATOM 1909 O O . VAL A 1 236 ? -15.844 9.367 14.203 1 51.28 236 VAL A O 1
ATOM 1912 N N . PHE A 1 237 ? -15.062 9.477 12.156 1 53.59 237 PHE A N 1
ATOM 1913 C CA . PHE A 1 237 ? -14.062 10.484 12.516 1 53.59 237 PHE A CA 1
ATOM 1914 C C . PHE A 1 237 ? -14.711 11.852 12.672 1 53.59 237 PHE A C 1
ATOM 1916 O O . PHE A 1 237 ? -14.234 12.68 13.453 1 53.59 237 PHE A O 1
ATOM 1923 N N . GLU A 1 238 ? -15.648 12.219 11.781 1 49.25 238 GLU A N 1
ATOM 1924 C CA . GLU A 1 238 ? -16.281 13.531 11.883 1 49.25 238 GLU A CA 1
ATOM 1925 C C . GLU A 1 238 ? -17.078 13.656 13.188 1 49.25 238 GLU A C 1
ATOM 1927 O O . GLU A 1 238 ? -17.312 14.773 13.664 1 49.25 238 GLU A O 1
ATOM 1932 N N . ARG A 1 239 ? -17.547 12.586 13.773 1 43.38 239 ARG A N 1
ATOM 1933 C CA . ARG A 1 239 ? -18.344 12.695 14.984 1 43.38 239 ARG A CA 1
ATOM 1934 C C . ARG A 1 239 ? -17.453 12.82 16.219 1 43.38 239 ARG A C 1
ATOM 1936 O O . ARG A 1 239 ? -17.953 13.016 17.328 1 43.38 239 ARG A O 1
ATOM 1943 N N . CYS A 1 240 ? -16.188 12.695 16.047 1 37.75 240 CYS A N 1
ATOM 1944 C CA . CYS A 1 240 ? -15.406 12.891 17.25 1 37.75 240 CYS A CA 1
ATOM 1945 C C . CYS A 1 240 ? -14.922 14.328 17.375 1 37.75 240 CYS A C 1
ATOM 1947 O O . CYS A 1 240 ? -14.633 14.969 16.375 1 37.75 240 CYS A O 1
ATOM 1949 N N . MET B 1 1 ? -2.375 -9.469 26.562 1 34.31 1 MET B N 1
ATOM 1950 C CA . MET B 1 1 ? -1.853 -8.133 26.828 1 34.31 1 MET B CA 1
ATOM 1951 C C . MET B 1 1 ? -2.211 -7.176 25.703 1 34.31 1 MET B C 1
ATOM 1953 O O . MET B 1 1 ? -2.082 -7.523 24.531 1 34.31 1 MET B O 1
ATOM 1957 N N . LYS B 1 2 ? -3.18 -6.457 25.984 1 45.84 2 LYS B N 1
ATOM 1958 C CA . LYS B 1 2 ? -3.689 -5.477 25.016 1 45.84 2 LYS B CA 1
ATOM 1959 C C . LYS B 1 2 ? -2.549 -4.707 24.359 1 45.84 2 LYS B C 1
ATOM 1961 O O . LYS B 1 2 ? -1.74 -4.078 25.047 1 45.84 2 LYS B O 1
ATOM 1966 N N . LEU B 1 3 ? -2.027 -5.223 23.281 1 58 3 LEU B N 1
ATOM 1967 C CA . LEU B 1 3 ? -1.004 -4.488 22.562 1 58 3 LEU B CA 1
ATOM 1968 C C . LEU B 1 3 ? -1.281 -2.988 22.594 1 58 3 LEU B C 1
ATOM 1970 O O . LEU B 1 3 ? -2.408 -2.555 22.344 1 58 3 LEU B O 1
ATOM 1974 N N . THR B 1 4 ? -0.35 -2.205 23.359 1 79.81 4 THR B N 1
ATOM 1975 C CA . THR B 1 4 ? -0.524 -0.759 23.438 1 79.81 4 THR B CA 1
ATOM 1976 C C . THR B 1 4 ? -0.365 -0.119 22.062 1 79.81 4 THR B C 1
ATOM 1978 O O . THR B 1 4 ? 0.26 -0.698 21.172 1 79.81 4 THR B O 1
ATOM 1981 N N . LEU B 1 5 ? -1.211 0.801 21.812 1 87.06 5 LEU B N 1
ATOM 1982 C CA . LEU B 1 5 ? -1.134 1.593 20.594 1 87.06 5 LEU B CA 1
ATOM 1983 C C . LEU B 1 5 ? 0.311 1.97 20.281 1 87.06 5 LEU B C 1
ATOM 1985 O O . LEU B 1 5 ? 0.728 1.938 19.109 1 87.06 5 LEU B O 1
ATOM 1989 N N . GLN B 1 6 ? 1.063 2.225 21.312 1 88.38 6 GLN B N 1
ATOM 1990 C CA . GLN B 1 6 ? 2.467 2.584 21.125 1 88.38 6 GLN B CA 1
ATOM 1991 C C . GLN B 1 6 ? 3.266 1.416 20.562 1 88.38 6 GLN B C 1
ATOM 1993 O O . GLN B 1 6 ? 4.102 1.604 19.672 1 88.38 6 GLN B O 1
ATOM 1998 N N . GLU B 1 7 ? 3.057 0.294 21.078 1 89.62 7 GLU B N 1
ATOM 1999 C CA . GLU B 1 7 ? 3.746 -0.894 20.578 1 89.62 7 GLU B CA 1
ATOM 2000 C C . GLU B 1 7 ? 3.402 -1.163 19.125 1 89.62 7 GLU B C 1
ATOM 2002 O O . GLU B 1 7 ? 4.277 -1.511 18.328 1 89.62 7 GLU B O 1
ATOM 2007 N N . MET B 1 8 ? 2.203 -1.016 18.828 1 90.31 8 MET B N 1
ATOM 2008 C CA . MET B 1 8 ? 1.758 -1.231 17.453 1 90.31 8 MET B CA 1
ATOM 2009 C C . MET B 1 8 ? 2.43 -0.247 16.516 1 90.31 8 MET B C 1
ATOM 2011 O O . MET B 1 8 ? 2.943 -0.642 15.461 1 90.31 8 MET B O 1
ATOM 2015 N N . LEU B 1 9 ? 2.465 1.032 16.922 1 93.06 9 LEU B N 1
ATOM 2016 C CA . LEU B 1 9 ? 3.039 2.059 16.047 1 93.06 9 LEU B CA 1
ATOM 2017 C C . LEU B 1 9 ? 4.551 1.883 15.93 1 93.06 9 LEU B C 1
ATOM 2019 O O . LEU B 1 9 ? 5.125 2.139 14.875 1 93.06 9 LEU B O 1
ATOM 2023 N N . HIS B 1 10 ? 5.148 1.384 16.969 1 93.12 10 HIS B N 1
ATOM 2024 C CA . HIS B 1 10 ? 6.594 1.187 16.984 1 93.12 10 HIS B CA 1
ATOM 2025 C C . HIS B 1 10 ? 7.004 0.041 16.078 1 93.12 10 HIS B C 1
ATOM 2027 O O . HIS B 1 10 ? 8.07 0.091 15.453 1 93.12 10 HIS B O 1
ATOM 2033 N N . ASN B 1 11 ? 6.109 -0.932 15.945 1 93.19 11 ASN B N 1
ATOM 2034 C CA . ASN B 1 11 ? 6.504 -2.15 15.25 1 93.19 11 ASN B CA 1
ATOM 2035 C C . ASN B 1 11 ? 5.652 -2.383 14.008 1 93.19 11 ASN B C 1
ATOM 2037 O O . ASN B 1 11 ? 5.668 -3.475 13.43 1 93.19 11 ASN B O 1
ATOM 2041 N N . HIS B 1 12 ? 4.977 -1.419 13.609 1 94.38 12 HIS B N 1
ATOM 2042 C CA . HIS B 1 12 ? 4.066 -1.627 12.492 1 94.38 12 HIS B CA 1
ATOM 2043 C C . HIS B 1 12 ? 4.828 -1.773 11.18 1 94.38 12 HIS B C 1
ATOM 2045 O O . HIS B 1 12 ? 5.973 -1.324 11.07 1 94.38 12 HIS B O 1
ATOM 2051 N N . SER B 1 13 ? 4.227 -2.447 10.242 1 92.25 13 SER B N 1
ATOM 2052 C CA . SER B 1 13 ? 4.656 -2.461 8.852 1 92.25 13 SER B CA 1
ATOM 2053 C C . SER B 1 13 ? 3.695 -1.671 7.965 1 92.25 13 SER B C 1
ATOM 2055 O O . SER B 1 13 ? 2.494 -1.945 7.949 1 92.25 13 SER B O 1
ATOM 2057 N N . PHE B 1 14 ? 4.281 -0.731 7.328 1 94.69 14 PHE B N 1
ATOM 2058 C CA . PHE B 1 14 ? 3.461 0.094 6.449 1 94.69 14 PHE B CA 1
ATOM 2059 C C . PHE B 1 14 ? 2.939 -0.722 5.27 1 94.69 14 PHE B C 1
ATOM 2061 O O . PHE B 1 14 ? 3.691 -1.482 4.656 1 94.69 14 PHE B O 1
ATOM 2068 N N . VAL B 1 15 ? 1.677 -0.582 4.988 1 93.62 15 VAL B N 1
ATOM 2069 C CA . VAL B 1 15 ? 1.094 -1.355 3.896 1 93.62 15 VAL B CA 1
ATOM 2070 C C . VAL B 1 15 ? 0.873 -0.455 2.684 1 93.62 15 VAL B C 1
ATOM 2072 O O . VAL B 1 15 ? 1.272 -0.795 1.568 1 93.62 15 VAL B O 1
ATOM 2075 N N . GLY B 1 16 ? 0.111 0.685 2.867 1 93.94 16 GLY B N 1
ATOM 2076 C CA . GLY B 1 16 ? -0.126 1.583 1.748 1 93.94 16 GLY B CA 1
ATOM 2077 C C . GLY B 1 16 ? -1.061 2.729 2.092 1 93.94 16 GLY B C 1
ATOM 2078 O O . GLY B 1 16 ? -1.732 2.699 3.125 1 93.94 16 GLY B O 1
ATOM 2079 N N . CYS B 1 17 ? -1.105 3.717 1.23 1 93.31 17 CYS B N 1
ATOM 2080 C CA . CYS B 1 17 ? -1.976 4.875 1.403 1 93.31 17 CYS B CA 1
ATOM 2081 C C . CYS B 1 17 ? -3.316 4.656 0.714 1 93.31 17 CYS B C 1
ATOM 2083 O O . CYS B 1 17 ? -3.363 4.266 -0.454 1 93.31 17 CYS B O 1
ATOM 2085 N N . VAL B 1 18 ? -4.367 4.863 1.403 1 90.5 18 VAL B N 1
ATOM 2086 C CA . VAL B 1 18 ? -5.695 4.918 0.801 1 90.5 18 VAL B CA 1
ATOM 2087 C C . VAL B 1 18 ? -5.93 6.297 0.19 1 90.5 18 VAL B C 1
ATOM 2089 O O . VAL B 1 18 ? -6.41 6.41 -0.941 1 90.5 18 VAL B O 1
ATOM 2092 N N . ASN B 1 19 ? -5.609 7.266 0.844 1 89 19 ASN B N 1
ATOM 2093 C CA . ASN B 1 19 ? -5.543 8.68 0.51 1 89 19 ASN B CA 1
ATOM 2094 C C . ASN B 1 19 ? -4.668 9.453 1.497 1 89 19 ASN B C 1
ATOM 2096 O O . ASN B 1 19 ? -4.102 8.859 2.42 1 89 19 ASN B O 1
ATOM 2100 N N . PRO B 1 20 ? -4.449 10.664 1.318 1 91.62 20 PRO B N 1
ATOM 2101 C CA . PRO B 1 20 ? -3.504 11.359 2.195 1 91.62 20 PRO B CA 1
ATOM 2102 C C . PRO B 1 20 ? -3.91 11.305 3.666 1 91.62 20 PRO B C 1
ATOM 2104 O O . PRO B 1 20 ? -3.051 11.344 4.551 1 91.62 20 PRO B O 1
ATOM 2107 N N . GLN B 1 21 ? -5.141 11.203 3.965 1 92.56 21 GLN B N 1
ATOM 2108 C CA . GLN B 1 21 ? -5.621 11.195 5.344 1 92.56 21 GLN B CA 1
ATOM 2109 C C . GLN B 1 21 ? -5.52 9.805 5.957 1 92.56 21 GLN B C 1
ATOM 2111 O O . GLN B 1 21 ? -5.289 9.664 7.16 1 92.56 21 GLN B O 1
ATOM 2116 N N . TRP B 1 22 ? -5.672 8.766 5.121 1 92 22 TRP B N 1
ATOM 2117 C CA . TRP B 1 22 ? -5.797 7.406 5.633 1 92 22 TRP B CA 1
ATOM 2118 C C . TRP B 1 22 ? -4.742 6.496 5.016 1 92 22 TRP B C 1
ATOM 2120 O O . TRP B 1 22 ? -4.52 6.527 3.801 1 92 22 TRP B O 1
ATOM 2130 N N . ALA B 1 23 ? -4.164 5.699 5.82 1 94.62 23 ALA B N 1
ATOM 2131 C CA . ALA B 1 23 ? -3.223 4.68 5.363 1 94.62 23 ALA B CA 1
ATOM 2132 C C . ALA B 1 23 ? -3.422 3.371 6.121 1 94.62 23 ALA B C 1
ATOM 2134 O O . ALA B 1 23 ? -4.055 3.348 7.18 1 94.62 23 ALA B O 1
ATOM 2135 N N . LEU B 1 24 ? -2.943 2.35 5.582 1 93.62 24 LEU B N 1
ATOM 2136 C CA . LEU B 1 24 ? -3.041 1.017 6.168 1 93.62 24 LEU B CA 1
ATOM 2137 C C . LEU B 1 24 ? -1.688 0.56 6.707 1 93.62 24 LEU B C 1
ATOM 2139 O O . LEU B 1 24 ? -0.656 0.777 6.066 1 93.62 24 LEU B O 1
ATOM 2143 N N . ALA B 1 25 ? -1.699 -0.034 7.84 1 94.62 25 ALA B N 1
ATOM 2144 C CA . ALA B 1 25 ? -0.512 -0.621 8.453 1 94.62 25 ALA B CA 1
ATOM 2145 C C . ALA B 1 25 ? -0.83 -1.978 9.078 1 94.62 25 ALA B C 1
ATOM 2147 O O . ALA B 1 25 ? -1.978 -2.25 9.438 1 94.62 25 ALA B O 1
ATOM 2148 N N . GLN B 1 26 ? 0.179 -2.77 9.094 1 92.19 26 GLN B N 1
ATOM 2149 C CA . GLN B 1 26 ? 0.037 -4.102 9.664 1 92.19 26 GLN B CA 1
ATOM 2150 C C . GLN B 1 26 ? 0.91 -4.262 10.906 1 92.19 26 GLN B C 1
ATOM 2152 O O . GLN B 1 26 ? 2.049 -3.789 10.938 1 92.19 26 GLN B O 1
ATOM 2157 N N . HIS B 1 27 ? 0.388 -4.828 11.93 1 92.06 27 HIS B N 1
ATOM 2158 C CA . HIS B 1 27 ? 1.125 -5.293 13.094 1 92.06 27 HIS B CA 1
ATOM 2159 C C . HIS B 1 27 ? 0.837 -6.762 13.383 1 92.06 27 HIS B C 1
ATOM 2161 O O . HIS B 1 27 ? -0.275 -7.113 13.781 1 92.06 27 HIS B O 1
ATOM 2167 N N . GLN B 1 28 ? 1.885 -7.535 13.211 1 87.06 28 GLN B N 1
ATOM 2168 C CA . GLN B 1 28 ? 1.683 -8.977 13.297 1 87.06 28 GLN B CA 1
ATOM 2169 C C . GLN B 1 28 ? 0.594 -9.445 12.336 1 87.06 28 GLN B C 1
ATOM 2171 O O . GLN B 1 28 ? 0.693 -9.227 11.125 1 87.06 28 GLN B O 1
ATOM 2176 N N . THR B 1 29 ? -0.529 -9.961 12.836 1 86.38 29 THR B N 1
ATOM 2177 C CA . THR B 1 29 ? -1.565 -10.5 11.961 1 86.38 29 THR B CA 1
ATOM 2178 C C . THR B 1 29 ? -2.725 -9.523 11.82 1 86.38 29 THR B C 1
ATOM 2180 O O . THR B 1 29 ? -3.717 -9.82 11.156 1 86.38 29 THR B O 1
ATOM 2183 N N . LYS B 1 30 ? -2.602 -8.367 12.414 1 89.5 30 LYS B N 1
ATOM 2184 C CA . LYS B 1 30 ? -3.705 -7.41 12.43 1 89.5 30 LYS B CA 1
ATOM 2185 C C . LYS B 1 30 ? -3.471 -6.277 11.438 1 89.5 30 LYS B C 1
ATOM 2187 O O . LYS B 1 30 ? -2.346 -5.797 11.289 1 89.5 30 LYS B O 1
ATOM 2192 N N . LEU B 1 31 ? -4.52 -5.918 10.719 1 91.06 31 LEU B N 1
ATOM 2193 C CA . LEU B 1 31 ? -4.508 -4.812 9.766 1 91.06 31 LEU B CA 1
ATOM 2194 C C . LEU B 1 31 ? -5.215 -3.592 10.352 1 91.06 31 LEU B C 1
ATOM 2196 O O . LEU B 1 31 ? -6.332 -3.701 10.859 1 91.06 31 LEU B O 1
ATOM 2200 N N . TYR B 1 32 ? -4.574 -2.447 10.258 1 91.62 32 TYR B N 1
ATOM 2201 C CA . TYR B 1 32 ? -5.113 -1.231 10.859 1 91.62 32 TYR B CA 1
ATOM 2202 C C . TYR B 1 32 ? -5.277 -0.137 9.812 1 91.62 32 TYR B C 1
ATOM 2204 O O . TYR B 1 32 ? -4.434 0.013 8.922 1 91.62 32 TYR B O 1
ATOM 2212 N N . LEU B 1 33 ? -6.379 0.581 9.906 1 91.81 33 LEU B N 1
ATOM 2213 C CA . LEU B 1 33 ? -6.543 1.863 9.227 1 91.81 33 LEU B CA 1
ATOM 2214 C C . LEU B 1 33 ? -6.129 3.014 10.141 1 91.81 33 LEU B C 1
ATOM 2216 O O . LEU B 1 33 ? -6.664 3.162 11.242 1 91.81 33 LEU B O 1
ATOM 2220 N N . LEU B 1 34 ? -5.199 3.76 9.703 1 93.56 34 LEU B N 1
ATOM 2221 C CA . LEU B 1 34 ? -4.633 4.816 10.531 1 93.56 34 LEU B CA 1
ATOM 2222 C C . LEU B 1 34 ? -4.934 6.191 9.938 1 93.56 34 LEU B C 1
ATOM 2224 O O . LEU B 1 34 ? -4.805 6.391 8.727 1 93.56 34 LEU B O 1
ATOM 2228 N N . ASN B 1 35 ? -5.305 7.164 10.727 1 93.38 35 ASN B N 1
ATOM 2229 C CA . ASN B 1 35 ? -5.5 8.555 10.328 1 93.38 35 ASN B CA 1
ATOM 2230 C C . ASN B 1 35 ? -4.172 9.305 10.25 1 93.38 35 ASN B C 1
ATOM 2232 O O . ASN B 1 35 ? -3.713 9.867 11.242 1 93.38 35 ASN B O 1
ATOM 2236 N N . THR B 1 36 ? -3.617 9.328 9.086 1 96.19 36 THR B N 1
ATOM 2237 C CA . THR B 1 36 ? -2.295 9.898 8.867 1 96.19 36 THR B CA 1
ATOM 2238 C C . THR B 1 36 ? -2.275 11.375 9.258 1 96.19 36 THR B C 1
ATOM 2240 O O . THR B 1 36 ? -1.284 11.867 9.805 1 96.19 36 THR B O 1
ATOM 2243 N N . THR B 1 37 ? -3.346 12.078 9.008 1 95.75 37 THR B N 1
ATOM 2244 C CA . THR B 1 37 ? -3.43 13.5 9.32 1 95.75 37 THR B CA 1
ATOM 2245 C C . THR B 1 37 ? -3.307 13.734 10.82 1 95.75 37 THR B C 1
ATOM 2247 O O . THR B 1 37 ? -2.43 14.477 11.273 1 95.75 37 THR B O 1
ATOM 2250 N N . LYS B 1 38 ? -4.055 13.07 11.602 1 95.38 38 LYS B N 1
ATOM 2251 C CA . LYS B 1 38 ? -4.066 13.273 13.047 1 95.38 38 LYS B CA 1
ATOM 2252 C C . LYS B 1 38 ? -2.789 12.742 13.688 1 95.38 38 LYS B C 1
ATOM 2254 O O . LYS B 1 38 ? -2.242 13.367 14.602 1 95.38 38 LYS B O 1
ATOM 2259 N N . LEU B 1 39 ? -2.381 11.625 13.203 1 96.38 39 LEU B N 1
ATOM 2260 C CA . LEU B 1 39 ? -1.175 11.023 13.766 1 96.38 39 LEU B CA 1
ATOM 2261 C C . LEU B 1 39 ? 0.047 11.891 13.469 1 96.38 39 LEU B C 1
ATOM 2263 O O . LEU B 1 39 ? 0.908 12.07 14.336 1 96.38 39 LEU B O 1
ATOM 2267 N N . SER B 1 40 ? 0.146 12.375 12.219 1 98 40 SER B N 1
ATOM 2268 C CA . SER B 1 40 ? 1.276 13.242 11.898 1 98 40 SER B CA 1
ATOM 2269 C C . SER B 1 40 ? 1.204 14.555 12.672 1 98 40 SER B C 1
ATOM 2271 O O . SER B 1 40 ? 2.232 15.086 13.094 1 98 40 SER B O 1
ATOM 2273 N N . GLU B 1 41 ? 0.035 15.086 12.836 1 97.75 41 GLU B N 1
ATOM 2274 C CA . GLU B 1 41 ? -0.132 16.281 13.656 1 97.75 41 GLU B CA 1
ATOM 2275 C C . GLU B 1 41 ? 0.403 16.062 15.07 1 97.75 41 GLU B C 1
ATOM 2277 O O . GLU B 1 41 ? 1.143 16.906 15.594 1 97.75 41 GLU B O 1
ATOM 2282 N N . GLU B 1 42 ? 0.01 14.953 15.664 1 97 42 GLU B N 1
ATOM 2283 C CA . GLU B 1 42 ? 0.479 14.609 17 1 97 42 GLU B CA 1
ATOM 2284 C C . GLU B 1 42 ? 1.994 14.422 17.031 1 97 42 GLU B C 1
ATOM 2286 O O . GLU B 1 42 ? 2.668 14.883 17.953 1 97 42 GLU B O 1
ATOM 2291 N N . LEU B 1 43 ? 2.5 13.805 16.031 1 97.62 43 LEU B N 1
ATOM 2292 C CA . LEU B 1 43 ? 3.939 13.602 15.922 1 97.62 43 LEU B CA 1
ATOM 2293 C C . LEU B 1 43 ? 4.684 14.93 15.945 1 97.62 43 LEU B C 1
ATOM 2295 O O . LEU B 1 43 ? 5.594 15.125 16.75 1 97.62 43 LEU B O 1
ATOM 2299 N N . PHE B 1 44 ? 4.305 15.828 15.117 1 98.38 44 PHE B N 1
ATOM 2300 C CA . PHE B 1 44 ? 5.004 17.109 15.008 1 98.38 44 PHE B CA 1
ATOM 2301 C C . PHE B 1 44 ? 4.805 17.938 16.266 1 98.38 44 PHE B C 1
ATOM 2303 O O . PHE B 1 44 ? 5.715 18.656 16.688 1 98.38 44 PHE B O 1
ATOM 2310 N N . TYR B 1 45 ? 3.611 17.891 16.844 1 98 45 TYR B N 1
ATOM 2311 C CA . TYR B 1 45 ? 3.391 18.578 18.109 1 98 45 TYR B CA 1
ATOM 2312 C C . TYR B 1 45 ? 4.371 18.094 19.172 1 98 45 TYR B C 1
ATOM 2314 O O . TYR B 1 45 ? 4.992 18.906 19.859 1 98 45 TYR B O 1
ATOM 2322 N N . GLN B 1 46 ? 4.523 16.812 19.25 1 96.69 46 GLN B N 1
ATOM 2323 C CA . GLN B 1 46 ? 5.426 16.234 20.25 1 96.69 46 GLN B CA 1
ATOM 2324 C C . GLN B 1 46 ? 6.871 16.641 19.969 1 96.69 46 GLN B C 1
ATOM 2326 O O . GLN B 1 46 ? 7.621 16.969 20.891 1 96.69 46 GLN B O 1
ATOM 2331 N N . ILE B 1 47 ? 7.246 16.625 18.734 1 97.44 47 ILE B N 1
ATOM 2332 C CA . ILE B 1 47 ? 8.602 17.031 18.375 1 97.44 47 ILE B CA 1
ATOM 2333 C C . ILE B 1 47 ? 8.828 18.484 18.781 1 97.44 47 ILE B C 1
ATOM 2335 O O . ILE B 1 47 ? 9.867 18.812 19.359 1 97.44 47 ILE B O 1
ATOM 2339 N N . LEU B 1 48 ? 7.887 19.344 18.547 1 97.69 48 LEU B N 1
ATOM 2340 C CA . LEU B 1 48 ? 7.992 20.766 18.875 1 97.69 48 LEU B CA 1
ATOM 2341 C C . LEU B 1 48 ? 8.102 20.984 20.375 1 97.69 48 LEU B C 1
ATOM 2343 O O . LEU B 1 48 ? 8.828 21.875 20.828 1 97.69 48 LEU B O 1
ATOM 2347 N N . ILE B 1 49 ? 7.438 20.172 21.141 1 95.19 49 ILE B N 1
ATOM 2348 C CA . ILE B 1 49 ? 7.426 20.312 22.594 1 95.19 49 ILE B CA 1
ATOM 2349 C C . ILE B 1 49 ? 8.703 19.703 23.188 1 95.19 49 ILE B C 1
ATOM 2351 O O . ILE B 1 49 ? 9.344 20.312 24.047 1 95.19 49 ILE B O 1
ATOM 2355 N N . TYR B 1 50 ? 9.07 18.562 22.688 1 93.44 50 TYR B N 1
ATOM 2356 C CA . TYR B 1 50 ? 10.188 17.844 23.281 1 93.44 50 TYR B CA 1
ATOM 2357 C C . TYR B 1 50 ? 11.516 18.438 22.844 1 93.44 50 TYR B C 1
ATOM 2359 O O . TYR B 1 50 ? 12.477 18.469 23.625 1 93.44 50 TYR B O 1
ATOM 2367 N N . ASP B 1 51 ? 11.648 18.828 21.641 1 92.75 51 ASP B N 1
ATOM 2368 C CA . ASP B 1 51 ? 12.875 19.438 21.125 1 92.75 51 ASP B CA 1
ATOM 2369 C C . ASP B 1 51 ? 12.75 20.969 21.047 1 92.75 51 ASP B C 1
ATOM 2371 O O . ASP B 1 51 ? 13.211 21.594 20.094 1 92.75 51 ASP B O 1
ATOM 2375 N N . PHE B 1 52 ? 12.109 21.453 21.969 1 90.81 52 PHE B N 1
ATOM 2376 C CA . PHE B 1 52 ? 11.773 22.875 22 1 90.81 52 PHE B CA 1
ATOM 2377 C C . PHE B 1 52 ? 13.023 23.719 21.859 1 90.81 52 PHE B C 1
ATOM 2379 O O . PHE B 1 52 ? 14.023 23.484 22.531 1 90.81 52 PHE B O 1
ATOM 2386 N N . ALA B 1 53 ? 13.031 24.609 20.906 1 90.69 53 ALA B N 1
ATOM 2387 C CA . ALA B 1 53 ? 14.047 25.609 20.641 1 90.69 53 ALA B CA 1
ATOM 2388 C C . ALA B 1 53 ? 15.32 24.984 20.078 1 90.69 53 ALA B C 1
ATOM 2390 O O . ALA B 1 53 ? 16.406 25.562 20.156 1 90.69 53 ALA B O 1
ATOM 2391 N N . ASN B 1 54 ? 15.281 23.812 19.562 1 91.81 54 ASN B N 1
ATOM 2392 C CA . ASN B 1 54 ? 16.438 23.078 19.062 1 91.81 54 ASN B CA 1
ATOM 2393 C C . ASN B 1 54 ? 16.188 22.547 17.656 1 91.81 54 ASN B C 1
ATOM 2395 O O . ASN B 1 54 ? 16.469 21.375 17.359 1 91.81 54 ASN B O 1
ATOM 2399 N N . PHE B 1 55 ? 15.641 23.328 16.875 1 94.31 55 PHE B N 1
ATOM 2400 C CA . PHE B 1 55 ? 15.312 22.906 15.523 1 94.31 55 PHE B CA 1
ATOM 2401 C C . PHE B 1 55 ? 16.312 23.469 14.516 1 94.31 55 PHE B C 1
ATOM 2403 O O . PHE B 1 55 ? 16.797 24.594 14.68 1 94.31 55 PHE B O 1
ATOM 2410 N N . GLY B 1 56 ? 16.688 22.641 13.461 1 95.88 56 GLY B N 1
ATOM 2411 C CA . GLY B 1 56 ? 17.297 23.234 12.281 1 95.88 56 GLY B CA 1
ATOM 2412 C C . GLY B 1 56 ? 16.375 24.141 11.516 1 95.88 56 GLY B C 1
ATOM 2413 O O . GLY B 1 56 ? 15.25 24.406 11.945 1 95.88 56 GLY B O 1
ATOM 2414 N N . VAL B 1 57 ? 16.922 24.688 10.461 1 97.06 57 VAL B N 1
ATOM 2415 C CA . VAL B 1 57 ? 16.125 25.609 9.656 1 97.06 57 VAL B CA 1
ATOM 2416 C C . VAL B 1 57 ? 15.953 25.062 8.242 1 97.06 57 VAL B C 1
ATOM 2418 O O . VAL B 1 57 ? 16.938 24.625 7.617 1 97.06 57 VAL B O 1
ATOM 2421 N N . LEU B 1 58 ? 14.68 24.922 7.82 1 97 58 LEU B N 1
ATOM 2422 C CA . LEU B 1 58 ? 14.344 24.688 6.422 1 97 58 LEU B CA 1
ATOM 2423 C C . LEU B 1 58 ? 14.242 26 5.66 1 97 58 LEU B C 1
ATOM 2425 O O . LEU B 1 58 ? 13.281 26.766 5.836 1 97 58 LEU B O 1
ATOM 2429 N N . ARG B 1 59 ? 15.195 26.234 4.793 1 96.38 59 ARG B N 1
ATOM 2430 C CA . ARG B 1 59 ? 15.211 27.484 4.062 1 96.38 59 ARG B CA 1
ATOM 2431 C C . ARG B 1 59 ? 14.336 27.406 2.812 1 96.38 59 ARG B C 1
ATOM 2433 O O . ARG B 1 59 ? 14.414 26.438 2.055 1 96.38 59 ARG B O 1
ATOM 2440 N N . LEU B 1 60 ? 13.523 28.422 2.674 1 96.5 60 LEU B N 1
ATOM 2441 C CA . LEU B 1 60 ? 12.703 28.484 1.469 1 96.5 60 LEU B CA 1
ATOM 2442 C C . LEU B 1 60 ? 13.547 28.859 0.257 1 96.5 60 LEU B C 1
ATOM 2444 O O . LEU B 1 60 ? 14.453 29.688 0.364 1 96.5 60 LEU B O 1
ATOM 2448 N N . SER B 1 61 ? 13.258 28.172 -0.85 1 94.38 61 SER B N 1
ATOM 2449 C CA . SER B 1 61 ? 13.984 28.5 -2.07 1 94.38 61 SER B CA 1
ATOM 2450 C C . SER B 1 61 ? 13.797 29.969 -2.455 1 94.38 61 SER B C 1
ATOM 2452 O O . SER B 1 61 ? 14.734 30.609 -2.916 1 94.38 61 SER B O 1
ATOM 2454 N N . GLU B 1 62 ? 12.602 30.469 -2.369 1 95.81 62 GLU B N 1
ATOM 2455 C CA . GLU B 1 62 ? 12.25 31.859 -2.57 1 95.81 62 GLU B CA 1
ATOM 2456 C C . GLU B 1 62 ? 11.508 32.438 -1.362 1 95.81 62 GLU B C 1
ATOM 2458 O O . GLU B 1 62 ? 10.578 31.797 -0.852 1 95.81 62 GLU B O 1
ATOM 2463 N N . PRO B 1 63 ? 12 33.656 -0.951 1 97.31 63 PRO B N 1
ATOM 2464 C CA . PRO B 1 63 ? 11.266 34.25 0.16 1 97.31 63 PRO B CA 1
ATOM 2465 C C . PRO B 1 63 ? 9.773 34.406 -0.125 1 97.31 63 PRO B C 1
ATOM 2467 O O . PRO B 1 63 ? 9.383 34.656 -1.266 1 97.31 63 PRO B O 1
ATOM 2470 N N . ALA B 1 64 ? 8.961 34.25 0.877 1 98.31 64 ALA B N 1
ATOM 2471 C CA . ALA B 1 64 ? 7.516 34.375 0.737 1 98.31 64 ALA B CA 1
ATOM 2472 C C . ALA B 1 64 ? 6.988 35.594 1.487 1 98.31 64 ALA B C 1
ATOM 2474 O O . ALA B 1 64 ? 6.98 35.594 2.721 1 98.31 64 ALA B O 1
ATOM 2475 N N . PRO B 1 65 ? 6.512 36.562 0.772 1 98.81 65 PRO B N 1
ATOM 2476 C CA . PRO B 1 65 ? 6.023 37.75 1.456 1 98.81 65 PRO B CA 1
ATOM 2477 C C . PRO B 1 65 ? 4.824 37.469 2.359 1 98.81 65 PRO B C 1
ATOM 2479 O O . PRO B 1 65 ? 3.809 36.969 1.896 1 98.81 65 PRO B O 1
ATOM 2482 N N . LEU B 1 66 ? 4.914 37.906 3.576 1 98.75 66 LEU B N 1
ATOM 2483 C CA . LEU B 1 66 ? 3.848 37.688 4.547 1 98.75 66 LEU B CA 1
ATOM 2484 C C . LEU B 1 66 ? 2.547 38.344 4.086 1 98.75 66 LEU B C 1
ATOM 2486 O O . LEU B 1 66 ? 1.465 37.781 4.289 1 98.75 66 LEU B O 1
ATOM 2490 N N . PHE B 1 67 ? 2.684 39.469 3.49 1 98.75 67 PHE B N 1
ATOM 2491 C CA . PHE B 1 67 ? 1.5 40.156 3.016 1 98.75 67 PHE B CA 1
ATOM 2492 C C . PHE B 1 67 ? 0.733 39.312 2.006 1 98.75 67 PHE B C 1
ATOM 2494 O O . PHE B 1 67 ? -0.481 39.156 2.129 1 98.75 67 PHE B O 1
ATOM 2501 N N . ASP B 1 68 ? 1.438 38.781 1.033 1 98.69 68 ASP B N 1
ATOM 2502 C CA . ASP B 1 68 ? 0.822 37.969 0.004 1 98.69 68 ASP B CA 1
ATOM 2503 C C . ASP B 1 68 ? 0.197 36.688 0.611 1 98.69 68 ASP B C 1
ATOM 2505 O O . ASP B 1 68 ? -0.903 36.312 0.225 1 98.69 68 ASP B O 1
ATOM 2509 N N . LEU B 1 69 ? 0.904 36.094 1.501 1 98.62 69 LEU B N 1
ATOM 2510 C CA . LEU B 1 69 ? 0.393 34.906 2.168 1 98.62 69 LEU B CA 1
ATOM 2511 C C . LEU B 1 69 ? -0.884 35.219 2.941 1 98.62 69 LEU B C 1
ATOM 2513 O O . LEU B 1 69 ? -1.867 34.469 2.848 1 98.62 69 LEU B O 1
ATOM 2517 N N . ALA B 1 70 ? -0.87 36.312 3.682 1 98.44 70 ALA B N 1
ATOM 2518 C CA . ALA B 1 70 ? -2.047 36.719 4.445 1 98.44 70 ALA B CA 1
ATOM 2519 C C . ALA B 1 70 ? -3.232 36.969 3.523 1 98.44 70 ALA B C 1
ATOM 2521 O O . ALA B 1 70 ? -4.355 36.531 3.805 1 98.44 70 ALA B O 1
ATOM 2522 N N . MET B 1 71 ? -2.943 37.656 2.424 1 98.69 71 MET B N 1
ATOM 2523 C CA . MET B 1 71 ? -4 37.938 1.459 1 98.69 71 MET B CA 1
ATOM 2524 C C . MET B 1 71 ? -4.594 36.656 0.906 1 98.69 71 MET B C 1
ATOM 2526 O O . MET B 1 71 ? -5.816 36.531 0.808 1 98.69 71 MET B O 1
ATOM 2530 N N . LEU B 1 72 ? -3.732 35.781 0.535 1 98.12 72 LEU B N 1
ATOM 2531 C CA . LEU B 1 72 ? -4.176 34.469 0.021 1 98.12 72 LEU B CA 1
ATOM 2532 C C . LEU B 1 72 ? -5.051 33.75 1.041 1 98.12 72 LEU B C 1
ATOM 2534 O O . LEU B 1 72 ? -6.078 33.188 0.683 1 98.12 72 LEU B O 1
ATOM 2538 N N . ALA B 1 73 ? -4.641 33.75 2.275 1 98.25 73 ALA B N 1
ATOM 2539 C CA . ALA B 1 73 ? -5.406 33.125 3.342 1 98.25 73 ALA B CA 1
ATOM 2540 C C . ALA B 1 73 ? -6.785 33.75 3.486 1 98.25 73 ALA B C 1
ATOM 2542 O O . ALA B 1 73 ? -7.797 33.062 3.582 1 98.25 73 ALA B O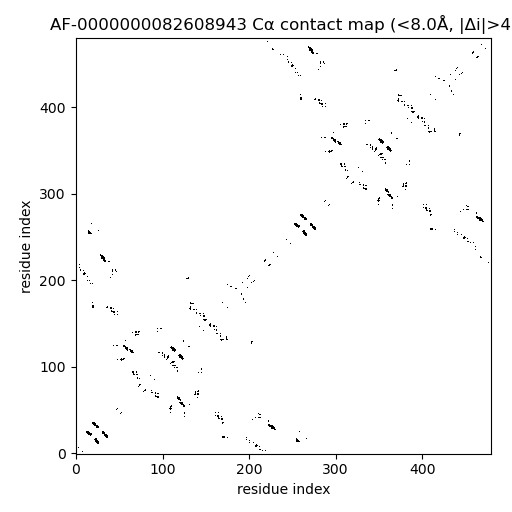 1
ATOM 2543 N N . LEU B 1 74 ? -6.781 35.062 3.512 1 97.75 74 LEU B N 1
ATOM 2544 C CA . LEU B 1 74 ? -8.023 35.781 3.723 1 97.75 74 LEU B CA 1
ATOM 2545 C C . LEU B 1 74 ? -8.984 35.594 2.559 1 97.75 74 LEU B C 1
ATOM 2547 O O . LEU B 1 74 ? -10.195 35.75 2.713 1 97.75 74 LEU B O 1
ATOM 2551 N N . ASP B 1 75 ? -8.461 35.219 1.393 1 97 75 ASP B N 1
ATOM 2552 C CA . ASP B 1 75 ? -9.289 34.938 0.223 1 97 75 ASP B CA 1
ATOM 2553 C C . ASP B 1 75 ? -9.836 33.5 0.268 1 97 75 ASP B C 1
ATOM 2555 O O . ASP B 1 75 ? -10.734 33.156 -0.498 1 97 75 ASP B O 1
ATOM 2559 N N . SER B 1 76 ? -9.25 32.719 1.13 1 94.44 76 SER B N 1
ATOM 2560 C CA . SER B 1 76 ? -9.68 31.328 1.257 1 94.44 76 SER B CA 1
ATOM 2561 C C . SER B 1 76 ? -10.891 31.203 2.166 1 94.44 76 SER B C 1
ATOM 2563 O O . SER B 1 76 ? -10.977 31.875 3.197 1 94.44 76 SER B O 1
ATOM 2565 N N . PRO B 1 77 ? -11.797 30.297 1.81 1 92.75 77 PRO B N 1
ATOM 2566 C CA . PRO B 1 77 ? -12.938 30.062 2.697 1 92.75 77 PRO B CA 1
ATOM 2567 C C . PRO B 1 77 ? -12.516 29.531 4.07 1 92.75 77 PRO B C 1
ATOM 2569 O O . PRO B 1 77 ? -13.219 29.75 5.059 1 92.75 77 PRO B O 1
ATOM 2572 N N . GLU B 1 78 ? -11.406 28.938 4.137 1 90.75 78 GLU B N 1
ATOM 2573 C CA . GLU B 1 78 ? -10.906 28.359 5.379 1 90.75 78 GLU B CA 1
ATOM 2574 C C . GLU B 1 78 ? -10.617 29.438 6.414 1 90.75 78 GLU B C 1
ATOM 2576 O O . GLU B 1 78 ? -10.578 29.172 7.613 1 90.75 78 GLU B O 1
ATOM 2581 N N . SER B 1 79 ? -10.398 30.609 6.035 1 93.81 79 SER B N 1
ATOM 2582 C CA . SER B 1 79 ? -10.047 31.688 6.941 1 93.81 79 SER B CA 1
ATOM 2583 C C . SER B 1 79 ? -11.25 32.125 7.762 1 93.81 79 SER B C 1
ATOM 2585 O O . SER B 1 79 ? -11.094 32.719 8.836 1 93.81 79 SER B O 1
ATOM 2587 N N . GLY B 1 80 ? -12.508 32 7.156 1 93.19 80 GLY B N 1
ATOM 2588 C CA . GLY B 1 80 ? -13.703 32.469 7.824 1 93.19 80 GLY B CA 1
ATOM 2589 C C . GLY B 1 80 ? -13.875 33.969 7.758 1 93.19 80 GLY B C 1
ATOM 2590 O O . GLY B 1 80 ? -14.695 34.562 8.477 1 93.19 80 GLY B O 1
ATOM 2591 N N . TRP B 1 81 ? -13.141 34.656 6.984 1 95.31 81 TRP B N 1
ATOM 2592 C CA . TRP B 1 81 ? -13.188 36.125 6.852 1 95.31 81 TRP B CA 1
ATOM 2593 C C . TRP B 1 81 ? -14.555 36.562 6.34 1 95.31 81 TRP B C 1
ATOM 2595 O O . TRP B 1 81 ? -15.133 35.938 5.449 1 95.31 81 TRP B O 1
ATOM 2605 N N . THR B 1 82 ? -15.031 37.625 6.926 1 95.31 82 THR B N 1
ATOM 2606 C CA . THR B 1 82 ? -16.234 38.312 6.449 1 95.31 82 THR B CA 1
ATOM 2607 C C . THR B 1 82 ? -15.984 39.812 6.312 1 95.31 82 THR B C 1
ATOM 2609 O O . THR B 1 82 ? -15 40.344 6.84 1 95.31 82 THR B O 1
ATOM 2612 N N . GLU B 1 83 ? -16.844 40.438 5.645 1 93.25 83 GLU B N 1
ATOM 2613 C CA . GLU B 1 83 ? -16.719 41.875 5.438 1 93.25 83 GLU B CA 1
ATOM 2614 C C . GLU B 1 83 ? -16.719 42.625 6.77 1 93.25 83 GLU B C 1
ATOM 2616 O O . GLU B 1 83 ? -16.109 43.688 6.883 1 93.25 83 GLU B O 1
ATOM 2621 N N . GLU B 1 84 ? -17.359 42.094 7.754 1 94.75 84 GLU B N 1
ATOM 2622 C CA . GLU B 1 84 ? -17.422 42.719 9.07 1 94.75 84 GLU B CA 1
ATOM 2623 C C . GLU B 1 84 ? -16.047 42.75 9.727 1 94.75 84 GLU B C 1
ATOM 2625 O O . GLU B 1 84 ? -15.805 43.594 10.617 1 94.75 84 GLU B O 1
ATOM 2630 N N . ASP B 1 85 ? -15.109 41.938 9.281 1 94.31 85 ASP B N 1
ATOM 2631 C CA . ASP B 1 85 ? -13.758 41.875 9.828 1 94.31 85 ASP B CA 1
ATOM 2632 C C . ASP B 1 85 ? -12.898 43.031 9.32 1 94.31 85 ASP B C 1
ATOM 2634 O O . ASP B 1 85 ? -11.828 43.312 9.867 1 94.31 85 ASP B O 1
ATOM 2638 N N . GLY B 1 86 ? -13.461 43.812 8.328 1 95.31 86 GLY B N 1
ATOM 2639 C CA . GLY B 1 86 ? -12.703 44.875 7.723 1 95.31 86 GLY B CA 1
ATOM 2640 C C . GLY B 1 86 ? -12.055 44.5 6.402 1 95.31 86 GLY B C 1
ATOM 2641 O O . GLY B 1 86 ? -12.156 43.344 5.973 1 95.31 86 GLY B O 1
ATOM 2642 N N . PRO B 1 87 ? -11.422 45.469 5.785 1 97.19 87 PRO B N 1
ATOM 2643 C CA . PRO B 1 87 ? -10.797 45.188 4.488 1 97.19 87 PRO B CA 1
ATOM 2644 C C . PRO B 1 87 ? -9.641 44.219 4.594 1 97.19 87 PRO B C 1
ATOM 2646 O O . PRO B 1 87 ? -8.852 44.281 5.539 1 97.19 87 PRO B O 1
ATOM 2649 N N . LYS B 1 88 ? -9.508 43.281 3.635 1 97.94 88 LYS B N 1
ATOM 2650 C CA . LYS B 1 88 ? -8.477 42.25 3.627 1 97.94 88 LYS B CA 1
ATOM 2651 C C . LYS B 1 88 ? -7.078 42.875 3.623 1 97.94 88 LYS B C 1
ATOM 2653 O O . LYS B 1 88 ? -6.176 42.375 4.305 1 97.94 88 LYS B O 1
ATOM 2658 N N . GLU B 1 89 ? -6.914 43.938 2.867 1 97.81 89 GLU B N 1
ATOM 2659 C CA . GLU B 1 89 ? -5.609 44.594 2.766 1 97.81 89 GLU B CA 1
ATOM 2660 C C . GLU B 1 89 ? -5.141 45.094 4.125 1 97.81 89 GLU B C 1
ATOM 2662 O O . GLU B 1 89 ? -3.975 44.938 4.488 1 97.81 89 GLU B O 1
ATOM 2667 N N . GLY B 1 90 ? -6.031 45.781 4.809 1 97.81 90 GLY B N 1
ATOM 2668 C CA . GLY B 1 90 ? -5.695 46.25 6.141 1 97.81 90 GLY B CA 1
ATOM 2669 C C . GLY B 1 90 ? -5.352 45.156 7.109 1 97.81 90 GLY B C 1
ATOM 2670 O O . GLY B 1 90 ? -4.398 45.281 7.887 1 97.81 90 GLY B O 1
ATOM 2671 N N . LEU B 1 91 ? -6.191 44.125 7.102 1 97.88 91 LEU B N 1
ATOM 2672 C CA . LEU B 1 91 ? -5.941 43 7.957 1 97.88 91 LEU B CA 1
ATOM 2673 C C . LEU B 1 91 ? -4.598 42.344 7.629 1 97.88 91 LEU B C 1
ATOM 2675 O O . LEU B 1 91 ? -3.846 41.969 8.531 1 97.88 91 LEU B O 1
ATOM 2679 N N . ALA B 1 92 ? -4.266 42.188 6.348 1 98.44 92 ALA B N 1
ATOM 2680 C CA . ALA B 1 92 ? -2.996 41.625 5.91 1 98.44 92 ALA B CA 1
ATOM 2681 C C . ALA B 1 92 ? -1.82 42.469 6.406 1 98.44 92 ALA B C 1
ATOM 2683 O O . ALA B 1 92 ? -0.826 41.938 6.895 1 98.44 92 ALA B O 1
ATOM 2684 N N . GLU B 1 93 ? -1.944 43.75 6.297 1 98.06 93 GLU B N 1
ATOM 2685 C CA . GLU B 1 93 ? -0.902 44.656 6.785 1 98.06 93 GLU B CA 1
ATOM 2686 C C . GLU B 1 93 ? -0.692 44.469 8.289 1 98.06 93 GLU B C 1
ATOM 2688 O O . GLU B 1 93 ? 0.444 44.5 8.766 1 98.06 93 GLU B O 1
ATOM 2693 N N . TYR B 1 94 ? -1.827 44.406 8.969 1 97.62 94 TYR B N 1
ATOM 2694 C CA . TYR B 1 94 ? -1.75 44.188 10.406 1 97.62 94 TYR B CA 1
ATOM 2695 C C . TYR B 1 94 ? -0.995 42.906 10.727 1 97.62 94 TYR B C 1
ATOM 2697 O O . TYR B 1 94 ? -0.148 42.906 11.625 1 97.62 94 TYR B O 1
ATOM 2705 N N . ILE B 1 95 ? -1.258 41.875 10.047 1 98.31 95 ILE B N 1
ATOM 2706 C CA . ILE B 1 95 ? -0.629 40.594 10.266 1 98.31 95 ILE B CA 1
ATOM 2707 C C . ILE B 1 95 ? 0.876 40.688 10.031 1 98.31 95 ILE B C 1
ATOM 2709 O O . ILE B 1 95 ? 1.673 40.188 10.828 1 98.31 95 ILE B O 1
ATOM 2713 N N . VAL B 1 96 ? 1.285 41.375 8.984 1 98.5 96 VAL B N 1
ATOM 2714 C CA . VAL B 1 96 ? 2.697 41.531 8.656 1 98.5 96 VAL B CA 1
ATOM 2715 C C . VAL B 1 96 ? 3.404 42.25 9.805 1 98.5 96 VAL B C 1
ATOM 2717 O O . VAL B 1 96 ? 4.434 41.781 10.297 1 98.5 96 VAL B O 1
ATOM 2720 N N . GLU B 1 97 ? 2.848 43.375 10.211 1 98.19 97 GLU B N 1
ATOM 2721 C CA . GLU B 1 97 ? 3.463 44.156 11.266 1 98.19 97 GLU B CA 1
ATOM 2722 C C . GLU B 1 97 ? 3.498 43.375 12.586 1 98.19 97 GLU B C 1
ATOM 2724 O O . GLU B 1 97 ? 4.48 43.469 13.328 1 98.19 97 GLU B O 1
ATOM 2729 N N . PHE B 1 98 ? 2.451 42.781 12.852 1 97.94 98 PHE B N 1
ATOM 2730 C CA . PHE B 1 98 ? 2.346 42 14.07 1 97.94 98 PHE B CA 1
ATOM 2731 C C . PHE B 1 98 ? 3.443 40.938 14.133 1 97.94 98 PHE B C 1
ATOM 2733 O O . PHE B 1 98 ? 4.152 40.844 15.133 1 97.94 98 PHE B O 1
ATOM 2740 N N . LEU B 1 99 ? 3.602 40.125 13.055 1 98.44 99 LEU B N 1
ATOM 2741 C CA . LEU B 1 99 ? 4.566 39.031 13.031 1 98.44 99 LEU B CA 1
ATOM 2742 C C . LEU B 1 99 ? 5.996 39.562 12.992 1 98.44 99 LEU B C 1
ATOM 2744 O O . LEU B 1 99 ? 6.906 38.938 13.555 1 98.44 99 LEU B O 1
ATOM 2748 N N . LYS B 1 100 ? 6.16 40.688 12.398 1 97.88 100 LYS B N 1
ATOM 2749 C CA . LYS B 1 100 ? 7.473 41.344 12.406 1 97.88 100 LYS B CA 1
ATOM 2750 C C . LYS B 1 100 ? 7.918 41.656 13.836 1 97.88 100 LYS B C 1
ATOM 2752 O O . LYS B 1 100 ? 9.102 41.562 14.156 1 97.88 100 LYS B O 1
ATOM 2757 N N . ARG B 1 101 ? 7.008 41.969 14.672 1 97.44 101 ARG B N 1
ATOM 2758 C CA . ARG B 1 101 ? 7.309 42.281 16.062 1 97.44 101 ARG B CA 1
ATOM 2759 C C . ARG B 1 101 ? 7.68 41.031 16.844 1 97.44 101 ARG B C 1
ATOM 2761 O O . ARG B 1 101 ? 8.273 41.125 17.922 1 97.44 101 ARG B O 1
ATOM 2768 N N . LYS B 1 102 ? 7.312 39.969 16.375 1 97.44 102 LYS B N 1
ATOM 2769 C CA . LYS B 1 102 ? 7.562 38.688 17.078 1 97.44 102 LYS B CA 1
ATOM 2770 C C . LYS B 1 102 ? 8.703 37.938 16.422 1 97.44 102 LYS B C 1
ATOM 2772 O O . LYS B 1 102 ? 8.953 36.781 16.75 1 97.44 102 LYS B O 1
ATOM 2777 N N . THR B 1 103 ? 9.398 38.531 15.5 1 97.44 103 THR B N 1
ATOM 2778 C CA . THR B 1 103 ? 10.398 37.875 14.648 1 97.44 103 THR B CA 1
ATOM 2779 C C . THR B 1 103 ? 11.461 37.188 15.5 1 97.44 103 THR B C 1
ATOM 2781 O O . THR B 1 103 ? 11.82 36.031 15.25 1 97.44 103 THR B O 1
ATOM 2784 N N . GLU B 1 104 ? 12.023 37.875 16.484 1 96.38 104 GLU B N 1
ATOM 2785 C CA . GLU B 1 104 ? 13.094 37.344 17.328 1 96.38 104 GLU B CA 1
ATOM 2786 C C . GLU B 1 104 ? 12.641 36.062 18.062 1 96.38 104 GLU B C 1
ATOM 2788 O O . GLU B 1 104 ? 13.336 35.062 18.062 1 96.38 104 GLU B O 1
ATOM 2793 N N . MET B 1 105 ? 11.492 36.156 18.703 1 95.88 105 MET B N 1
ATOM 2794 C CA . MET B 1 105 ? 10.961 35.031 19.453 1 95.88 105 MET B CA 1
ATOM 2795 C C . MET B 1 105 ? 10.703 33.844 18.516 1 95.88 105 MET B C 1
ATOM 2797 O O . MET B 1 105 ? 11.023 32.719 18.859 1 95.88 105 MET B O 1
ATOM 2801 N N . LEU B 1 106 ? 10.109 34.094 17.375 1 97.88 106 LEU B N 1
ATOM 2802 C CA . LEU B 1 106 ? 9.797 33.062 16.375 1 97.88 106 LEU B CA 1
ATOM 2803 C C . LEU B 1 106 ? 11.07 32.375 15.891 1 97.88 106 LEU B C 1
ATOM 2805 O O . LEU B 1 106 ? 11.117 31.156 15.773 1 97.88 106 LEU B O 1
ATOM 2809 N N . ALA B 1 107 ? 12.07 33.125 15.641 1 97.69 107 ALA B N 1
ATOM 2810 C CA . ALA B 1 107 ? 13.344 32.594 15.164 1 97.69 107 ALA B CA 1
ATOM 2811 C C . ALA B 1 107 ? 14.047 31.812 16.266 1 97.69 107 ALA B C 1
ATOM 2813 O O . ALA B 1 107 ? 14.523 30.703 16.047 1 97.69 107 ALA B O 1
ATOM 2814 N N . ASP B 1 108 ? 14.094 32.312 17.5 1 96.62 108 ASP B N 1
ATOM 2815 C CA . ASP B 1 108 ? 14.852 31.734 18.609 1 96.62 108 ASP B CA 1
ATOM 2816 C C . ASP B 1 108 ? 14.242 30.406 19.062 1 96.62 108 ASP B C 1
ATOM 2818 O O . ASP B 1 108 ? 14.969 29.469 19.391 1 96.62 108 ASP B O 1
ATOM 2822 N N . TYR B 1 109 ? 12.938 30.359 19.094 1 96.31 109 TYR B N 1
ATOM 2823 C CA . TYR B 1 109 ? 12.312 29.203 19.719 1 96.31 109 TYR B CA 1
ATOM 2824 C C . TYR B 1 109 ? 11.758 28.25 18.672 1 96.31 109 TYR B C 1
ATOM 2826 O O . TYR B 1 109 ? 11.633 27.047 18.922 1 96.31 109 TYR B O 1
ATOM 2834 N N . PHE B 1 110 ? 11.445 28.688 17.438 1 97.69 110 PHE B N 1
ATOM 2835 C CA . PHE B 1 110 ? 10.75 27.828 16.484 1 97.69 110 PHE B CA 1
ATOM 2836 C C . PHE B 1 110 ? 11.461 27.828 15.133 1 97.69 110 PHE B C 1
ATOM 2838 O O . PHE B 1 110 ? 10.969 27.25 14.164 1 97.69 110 PHE B O 1
ATOM 2845 N N . SER B 1 111 ? 12.641 28.516 15.07 1 97.69 111 SER B N 1
ATOM 2846 C CA . SER B 1 111 ? 13.391 28.562 13.82 1 97.69 111 SER B CA 1
ATOM 2847 C C . SER B 1 111 ? 12.523 29.078 12.672 1 97.69 111 SER B C 1
ATOM 2849 O O . SER B 1 111 ? 12.688 28.656 11.531 1 97.69 111 SER B O 1
ATOM 2851 N N . LEU B 1 112 ? 11.477 29.812 12.953 1 98.31 112 LEU B N 1
ATOM 2852 C CA . LEU B 1 112 ? 10.688 30.547 11.969 1 98.31 112 LEU B CA 1
ATOM 2853 C C . LEU B 1 112 ? 11.305 31.906 11.68 1 98.31 112 LEU B C 1
ATOM 2855 O O . LEU B 1 112 ? 11.266 32.812 12.523 1 98.31 112 LEU B O 1
ATOM 2859 N N . GLU B 1 113 ? 11.797 32.062 10.531 1 98.5 113 GLU B N 1
ATOM 2860 C CA . GLU B 1 113 ? 12.602 33.25 10.258 1 98.5 113 GLU B CA 1
ATOM 2861 C C . GLU B 1 113 ? 11.891 34.188 9.297 1 98.5 113 GLU B C 1
ATOM 2863 O O . GLU B 1 113 ? 11.5 33.781 8.195 1 98.5 113 GLU B O 1
ATOM 2868 N N . ILE B 1 114 ? 11.734 35.375 9.672 1 98.44 114 ILE B N 1
ATOM 2869 C CA . ILE B 1 114 ? 11.156 36.469 8.891 1 98.44 114 ILE B CA 1
ATOM 2870 C C . ILE B 1 114 ? 12.188 37.594 8.727 1 98.44 114 ILE B C 1
ATOM 2872 O O . ILE B 1 114 ? 12.82 38 9.695 1 98.44 114 ILE B O 1
ATOM 2876 N N . ASP B 1 115 ? 12.383 38 7.555 1 97.94 115 ASP B N 1
ATOM 2877 C CA . ASP B 1 115 ? 13.398 39.031 7.363 1 97.94 115 ASP B CA 1
ATOM 2878 C C . ASP B 1 115 ? 12.828 40.438 7.621 1 97.94 115 ASP B C 1
ATOM 2880 O O . ASP B 1 115 ? 11.641 40.562 7.941 1 97.94 115 ASP B O 1
ATOM 2884 N N . GLU B 1 116 ? 13.625 41.469 7.477 1 96.38 116 GLU B N 1
ATOM 2885 C CA . GLU B 1 116 ? 13.266 42.844 7.828 1 96.38 116 GLU B CA 1
ATOM 2886 C C . GLU B 1 116 ? 12.172 43.375 6.91 1 96.38 116 GLU B C 1
ATOM 2888 O O . GLU B 1 116 ? 11.398 44.25 7.301 1 96.38 116 GLU B O 1
ATOM 2893 N N . GLU B 1 117 ? 12.078 42.844 5.676 1 96.94 117 GLU B N 1
ATOM 2894 C CA . GLU B 1 117 ? 11.102 43.312 4.691 1 96.94 117 GLU B CA 1
ATOM 2895 C C . GLU B 1 117 ? 9.75 42.625 4.887 1 96.94 117 GLU B C 1
ATOM 2897 O O . GLU B 1 117 ? 8.773 42.969 4.234 1 96.94 117 GLU B O 1
ATOM 2902 N N . GLY B 1 118 ? 9.648 41.625 5.77 1 98.12 118 GLY B N 1
ATOM 2903 C CA . GLY B 1 118 ? 8.398 40.938 6.035 1 98.12 118 GLY B CA 1
ATOM 2904 C C . GLY B 1 118 ? 8.195 39.719 5.184 1 98.12 118 GLY B C 1
ATOM 2905 O O . GLY B 1 118 ? 7.074 39.375 4.805 1 98.12 118 GLY B O 1
ATOM 2906 N N . ASN B 1 119 ? 9.281 39.125 4.789 1 98.62 119 ASN B N 1
ATOM 2907 C CA . ASN B 1 119 ? 9.227 37.844 4.059 1 98.62 119 ASN B CA 1
ATOM 2908 C C . ASN B 1 119 ? 9.562 36.656 4.961 1 98.62 119 ASN B C 1
ATOM 2910 O O . ASN B 1 119 ? 10.461 36.75 5.797 1 98.62 119 ASN B O 1
ATOM 2914 N N . LEU B 1 120 ? 8.75 35.625 4.773 1 98.69 120 LEU B N 1
ATOM 2915 C CA . LEU B 1 120 ? 9.141 34.375 5.398 1 98.69 120 LEU B CA 1
ATOM 2916 C C . LEU B 1 120 ? 10.297 33.719 4.648 1 98.69 120 LEU B C 1
ATOM 2918 O O . LEU B 1 120 ? 10.219 33.5 3.436 1 98.69 120 LEU B O 1
ATOM 2922 N N . ILE B 1 121 ? 11.406 33.344 5.359 1 98.44 121 ILE B N 1
ATOM 2923 C CA . ILE B 1 121 ? 12.578 32.844 4.648 1 98.44 121 ILE B CA 1
ATOM 2924 C C . ILE B 1 121 ? 12.969 31.469 5.203 1 98.44 121 ILE B C 1
ATOM 2926 O O . ILE B 1 121 ? 13.727 30.734 4.574 1 98.44 121 ILE B O 1
ATOM 2930 N N . GLY B 1 122 ? 12.461 31.141 6.348 1 98.25 122 GLY B N 1
ATOM 2931 C CA . GLY B 1 122 ? 12.828 29.875 6.953 1 98.25 122 GLY B CA 1
ATOM 2932 C C . GLY B 1 122 ? 11.719 29.266 7.789 1 98.25 122 GLY B C 1
ATOM 2933 O O . GLY B 1 122 ? 10.93 29.984 8.406 1 98.25 122 GLY B O 1
ATOM 2934 N N . LEU B 1 123 ? 11.617 27.969 7.824 1 98.44 123 LEU B N 1
ATOM 2935 C CA . LEU B 1 123 ? 10.719 27.156 8.648 1 98.44 123 LEU B CA 1
ATOM 2936 C C . LEU B 1 123 ? 11.508 26.172 9.492 1 98.44 123 LEU B C 1
ATOM 2938 O O . LEU B 1 123 ? 12.648 25.828 9.164 1 98.44 123 LEU B O 1
ATOM 2942 N N . PRO B 1 124 ? 10.969 25.719 10.617 1 98.31 124 PRO B N 1
ATOM 2943 C CA . PRO B 1 124 ? 11.711 24.734 11.406 1 98.31 124 PRO B CA 1
ATOM 2944 C C . PRO B 1 124 ? 11.836 23.391 10.695 1 98.31 124 PRO B C 1
ATOM 2946 O O . PRO B 1 124 ? 10.875 22.938 10.07 1 98.31 124 PRO B O 1
ATOM 2949 N N . LEU B 1 125 ? 13.008 22.875 10.734 1 98.19 125 LEU B N 1
ATOM 2950 C CA . LEU B 1 125 ? 13.25 21.5 10.289 1 98.19 125 LEU B CA 1
ATOM 2951 C C . LEU B 1 125 ? 12.922 20.5 11.391 1 98.19 125 LEU B C 1
ATOM 2953 O O . LEU B 1 125 ? 13.711 20.312 12.312 1 98.19 125 LEU B O 1
ATOM 2957 N N . LEU B 1 126 ? 11.789 19.891 11.32 1 97.38 126 LEU B N 1
ATOM 2958 C CA . LEU B 1 126 ? 11.32 19.062 12.422 1 97.38 126 LEU B CA 1
ATOM 2959 C C . LEU B 1 126 ? 11.781 17.609 12.258 1 97.38 126 LEU B C 1
ATOM 2961 O O . LEU B 1 126 ? 12.125 16.953 13.242 1 97.38 126 LEU B O 1
ATOM 2965 N N . ILE B 1 127 ? 11.734 17.109 11.047 1 95.88 127 ILE B N 1
ATOM 2966 C CA . ILE B 1 127 ? 12.219 15.781 10.703 1 95.88 127 ILE B CA 1
ATOM 2967 C C . ILE B 1 127 ? 13.062 15.852 9.43 1 95.88 127 ILE B C 1
ATOM 2969 O O . ILE B 1 127 ? 12.734 16.609 8.508 1 95.88 127 ILE B O 1
ATOM 2973 N N . ASP B 1 128 ? 14.125 15.008 9.398 1 95 128 ASP B N 1
ATOM 2974 C CA . ASP B 1 128 ? 14.953 14.977 8.203 1 95 128 ASP B CA 1
ATOM 2975 C C . ASP B 1 128 ? 14.148 14.547 6.98 1 95 128 ASP B C 1
ATOM 2977 O O . ASP B 1 128 ? 13.328 13.625 7.062 1 95 128 ASP B O 1
ATOM 2981 N N . ASN B 1 129 ? 14.375 15.266 5.887 1 93.38 129 ASN B N 1
ATOM 2982 C CA . ASN B 1 129 ? 13.82 14.938 4.582 1 93.38 129 ASN B CA 1
ATOM 2983 C C . ASN B 1 129 ? 12.305 15.156 4.539 1 93.38 129 ASN B C 1
ATOM 2985 O O . ASN B 1 129 ? 11.602 14.5 3.773 1 93.38 129 ASN B O 1
ATOM 2989 N N . TYR B 1 130 ? 11.867 15.945 5.418 1 96.62 130 TYR B N 1
ATOM 2990 C CA . TYR B 1 130 ? 10.445 16.266 5.398 1 96.62 130 TYR B CA 1
ATOM 2991 C C . TYR B 1 130 ? 10.227 17.766 5.191 1 96.62 130 TYR B C 1
ATOM 2993 O O . TYR B 1 130 ? 10.758 18.594 5.949 1 96.62 130 TYR B O 1
ATOM 3001 N N . VAL B 1 131 ? 9.508 18.094 4.168 1 95.81 131 VAL B N 1
ATOM 3002 C CA . VAL B 1 131 ? 9.031 19.438 3.922 1 95.81 131 VAL B CA 1
ATOM 3003 C C . VAL B 1 131 ? 7.508 19.484 4.047 1 95.81 131 VAL B C 1
ATOM 3005 O O . VAL B 1 131 ? 6.801 18.734 3.373 1 95.81 131 VAL B O 1
ATOM 3008 N N . PRO B 1 132 ? 7.023 20.328 5 1 96.56 132 PRO B N 1
ATOM 3009 C CA . PRO B 1 132 ? 5.562 20.391 5.113 1 96.56 132 PRO B CA 1
ATOM 3010 C C . PRO B 1 132 ? 4.895 20.875 3.832 1 96.56 132 PRO B C 1
ATOM 3012 O O . PRO B 1 132 ? 5.547 21.5 2.99 1 96.56 132 PRO B O 1
ATOM 3015 N N . PRO B 1 133 ? 3.617 20.484 3.611 1 94.56 133 PRO B N 1
ATOM 3016 C CA . PRO B 1 133 ? 2.906 21 2.441 1 94.56 133 PRO B CA 1
ATOM 3017 C C . PRO B 1 133 ? 2.791 22.531 2.453 1 94.56 133 PRO B C 1
ATOM 3019 O O . PRO B 1 133 ? 1.955 23.078 3.17 1 94.56 133 PRO B O 1
ATOM 3022 N N . LEU B 1 134 ? 3.512 23.125 1.597 1 95.06 134 LEU B N 1
ATOM 3023 C CA . LEU B 1 134 ? 3.646 24.578 1.628 1 95.06 134 LEU B CA 1
ATOM 3024 C C . LEU B 1 134 ? 2.359 25.25 1.163 1 95.06 134 LEU B C 1
ATOM 3026 O O . LEU B 1 134 ? 2.172 26.453 1.372 1 95.06 134 LEU B O 1
ATOM 3030 N N . GLU B 1 135 ? 1.491 24.469 0.545 1 94.44 135 GLU B N 1
ATOM 3031 C CA . GLU B 1 135 ? 0.177 24.984 0.187 1 94.44 135 GLU B CA 1
ATOM 3032 C C . GLU B 1 135 ? -0.572 25.484 1.419 1 94.44 135 GLU B C 1
ATOM 3034 O O . GLU B 1 135 ? -1.459 26.344 1.31 1 94.44 135 GLU B O 1
ATOM 3039 N N . GLY B 1 136 ? -0.191 24.984 2.588 1 96.44 136 GLY B N 1
ATOM 3040 C CA . GLY B 1 136 ? -0.837 25.391 3.828 1 96.44 136 GLY B CA 1
ATOM 3041 C C . GLY B 1 136 ? -0.214 26.625 4.457 1 96.44 136 GLY B C 1
ATOM 3042 O O . GLY B 1 136 ? -0.705 27.125 5.473 1 96.44 136 GLY B O 1
ATOM 3043 N N . LEU B 1 137 ? 0.74 27.188 3.82 1 97.5 137 LEU B N 1
ATOM 3044 C CA . LEU B 1 137 ? 1.507 28.297 4.395 1 97.5 137 LEU B CA 1
ATOM 3045 C C . LEU B 1 137 ? 0.62 29.516 4.629 1 97.5 137 LEU B C 1
ATOM 3047 O O . LEU B 1 137 ? 0.701 30.156 5.68 1 97.5 137 LEU B O 1
ATOM 3051 N N . PRO B 1 138 ? -0.258 29.844 3.713 1 98.31 138 PRO B N 1
ATOM 3052 C CA . PRO B 1 138 ? -1.101 31.016 3.922 1 98.31 138 PRO B CA 1
ATOM 3053 C C . PRO B 1 138 ? -1.965 30.922 5.176 1 98.31 138 PRO B C 1
ATOM 3055 O O . PRO B 1 138 ? -1.96 31.828 6.012 1 98.31 138 PRO B O 1
ATOM 3058 N N . ILE B 1 139 ? -2.596 29.844 5.328 1 98.06 139 ILE B N 1
ATOM 3059 C CA . ILE B 1 139 ? -3.473 29.656 6.48 1 98.06 139 ILE B CA 1
ATOM 3060 C C . ILE B 1 139 ? -2.641 29.609 7.758 1 98.06 139 ILE B C 1
ATOM 3062 O O . ILE B 1 139 ? -3.064 30.125 8.797 1 98.06 139 ILE B O 1
ATOM 3066 N N . PHE B 1 140 ? -1.516 29.047 7.672 1 98.38 140 PHE B N 1
ATOM 3067 C CA . PHE B 1 140 ? -0.612 28.984 8.812 1 98.38 140 PHE B CA 1
ATOM 3068 C C . PHE 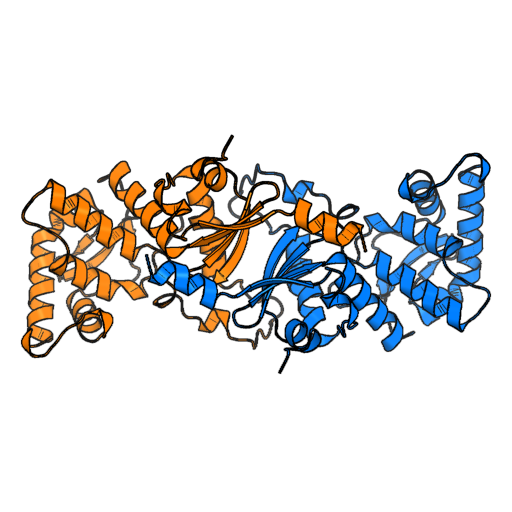B 1 140 ? -0.252 30.391 9.289 1 98.38 140 PHE B C 1
ATOM 3070 O O . PHE B 1 140 ? -0.318 30.688 10.484 1 98.38 140 PHE B O 1
ATOM 3077 N N . ILE B 1 141 ? 0.135 31.266 8.367 1 98.62 141 ILE B N 1
ATOM 3078 C CA . ILE B 1 141 ? 0.519 32.656 8.68 1 98.62 141 ILE B CA 1
ATOM 3079 C C . ILE B 1 141 ? -0.658 33.375 9.32 1 98.62 141 ILE B C 1
ATOM 3081 O O . ILE B 1 141 ? -0.496 34.062 10.336 1 98.62 141 ILE B O 1
ATOM 3085 N N . LEU B 1 142 ? -1.813 33.219 8.719 1 98.44 142 LEU B N 1
ATOM 3086 C CA . LEU B 1 142 ? -3.01 33.844 9.273 1 98.44 142 LEU B CA 1
ATOM 3087 C C . LEU B 1 142 ? -3.26 33.375 10.703 1 98.44 142 LEU B C 1
ATOM 3089 O O . LEU B 1 142 ? -3.518 34.188 11.594 1 98.44 142 LEU B O 1
ATOM 3093 N N . ARG B 1 143 ? -3.09 32.062 10.961 1 97.75 143 ARG B N 1
ATOM 3094 C CA . ARG B 1 143 ? -3.426 31.469 12.242 1 97.75 143 ARG B CA 1
ATOM 3095 C C . ARG B 1 143 ? -2.381 31.812 13.297 1 97.75 143 ARG B C 1
ATOM 3097 O O . ARG B 1 143 ? -2.684 31.844 14.492 1 97.75 143 ARG B O 1
ATOM 3104 N N . LEU B 1 144 ? -1.142 32.062 12.906 1 98.25 144 LEU B N 1
ATOM 3105 C CA . LEU B 1 144 ? -0.149 32.562 13.859 1 98.25 144 LEU B CA 1
ATOM 3106 C C . LEU B 1 144 ? -0.621 33.875 14.516 1 98.25 144 LEU B C 1
ATOM 3108 O O . LEU B 1 144 ? -0.358 34.094 15.695 1 98.25 144 LEU B O 1
ATOM 3112 N N . ALA B 1 145 ? -1.284 34.656 13.719 1 96.62 145 ALA B N 1
ATOM 3113 C CA . ALA B 1 145 ? -1.733 35.969 14.219 1 96.62 145 ALA B CA 1
ATOM 3114 C C . ALA B 1 145 ? -3.066 35.812 14.953 1 96.62 145 ALA B C 1
ATOM 3116 O O . ALA B 1 145 ? -3.342 36.594 15.891 1 96.62 145 ALA B O 1
ATOM 3117 N N . THR B 1 146 ? -3.896 34.812 14.586 1 95.75 146 THR B N 1
ATOM 3118 C CA . THR B 1 146 ? -5.273 34.812 15.07 1 95.75 146 THR B CA 1
ATOM 3119 C C . THR B 1 146 ? -5.469 33.75 16.156 1 95.75 146 THR B C 1
ATOM 3121 O O . THR B 1 146 ? -6.344 33.906 17 1 95.75 146 THR B O 1
ATOM 3124 N N . GLU B 1 147 ? -4.656 32.688 16.141 1 97 147 GLU B N 1
ATOM 3125 C CA . GLU B 1 147 ? -4.957 31.562 17 1 97 147 GLU B CA 1
ATOM 3126 C C . GLU B 1 147 ? -3.926 31.406 18.125 1 97 147 GLU B C 1
ATOM 3128 O O . GLU B 1 147 ? -4.18 30.734 19.125 1 97 147 GLU B O 1
ATOM 3133 N N . VAL B 1 148 ? -2.777 32.031 18 1 98.12 148 VAL B N 1
ATOM 3134 C CA . VAL B 1 148 ? -1.729 31.906 19 1 98.12 148 VAL B CA 1
ATOM 3135 C C . VAL B 1 148 ? -1.984 32.906 20.125 1 98.12 148 VAL B C 1
ATOM 3137 O O . VAL B 1 148 ? -2.342 34.062 19.859 1 98.12 148 VAL B O 1
ATOM 3140 N N . ASN B 1 149 ? -1.84 32.5 21.391 1 97.56 149 ASN B N 1
ATOM 3141 C CA . ASN B 1 149 ? -1.917 33.375 22.547 1 97.56 149 ASN B CA 1
ATOM 3142 C C . ASN B 1 149 ? -0.564 34 22.859 1 97.56 149 ASN B C 1
ATOM 3144 O O . ASN B 1 149 ? 0.226 33.438 23.609 1 97.56 149 ASN B O 1
ATOM 3148 N N . TRP B 1 150 ? -0.341 35.188 22.484 1 96.69 150 TRP B N 1
ATOM 3149 C CA . TRP B 1 150 ? 0.962 35.844 22.594 1 96.69 150 TRP B CA 1
ATOM 3150 C C . TRP B 1 150 ? 1.114 36.531 23.938 1 96.69 150 TRP B C 1
ATOM 3152 O O . TRP B 1 150 ? 2.186 37.062 24.25 1 96.69 150 TRP B O 1
ATOM 3162 N N . ASP B 1 151 ? 0.059 36.5 24.719 1 95.06 151 ASP B N 1
ATOM 3163 C CA . ASP B 1 151 ? 0.029 37.25 25.969 1 95.06 151 ASP B CA 1
ATOM 3164 C C . ASP B 1 151 ? 0.61 36.469 27.125 1 95.06 151 ASP B C 1
ATOM 3166 O O . ASP B 1 151 ? 1.119 37.031 28.094 1 95.06 151 ASP B O 1
ATOM 3170 N N . GLU B 1 152 ? 0.501 35.125 27.062 1 95 152 GLU B N 1
ATOM 3171 C CA . GLU B 1 152 ? 1 34.25 28.125 1 95 152 GLU B CA 1
ATOM 3172 C C . GLU B 1 152 ? 2.062 33.281 27.578 1 95 152 GLU B C 1
ATOM 3174 O O . GLU B 1 152 ? 1.817 32.562 26.609 1 95 152 GLU B O 1
ATOM 3179 N N . GLU B 1 153 ? 3.207 33.281 28.219 1 91.94 153 GLU B N 1
ATOM 3180 C CA . GLU B 1 153 ? 4.371 32.562 27.688 1 91.94 153 GLU B CA 1
ATOM 3181 C C . GLU B 1 153 ? 4.066 31.094 27.469 1 91.94 153 GLU B C 1
ATOM 3183 O O . GLU B 1 153 ? 4.211 30.578 26.359 1 91.94 153 GLU B O 1
ATOM 3188 N N . LYS B 1 154 ? 3.605 30.422 28.516 1 93.75 154 LYS B N 1
ATOM 3189 C CA . LYS B 1 154 ? 3.346 28.984 28.406 1 93.75 154 LYS B CA 1
ATOM 3190 C C . LYS B 1 154 ? 2.291 28.703 27.359 1 93.75 154 LYS B C 1
ATOM 3192 O O . LYS B 1 154 ? 2.465 27.797 26.531 1 93.75 154 LYS B O 1
ATOM 3197 N N . GLU B 1 155 ? 1.22 29.453 27.344 1 96.06 155 GLU B N 1
ATOM 3198 C CA . GLU B 1 155 ? 0.134 29.266 26.375 1 96.06 155 GLU B CA 1
ATOM 3199 C C . GLU B 1 155 ? 0.582 29.625 24.969 1 96.06 155 GLU B C 1
ATOM 3201 O O . GLU B 1 155 ? 0.096 29.047 23.984 1 96.06 155 GLU B O 1
ATOM 3206 N N . CYS B 1 156 ? 1.458 30.578 24.953 1 96.62 156 CYS B N 1
ATOM 3207 C CA . CYS B 1 156 ? 1.99 30.984 23.656 1 96.62 156 CYS B CA 1
ATOM 3208 C C . CYS B 1 156 ? 2.727 29.844 22.984 1 96.62 156 CYS B C 1
ATOM 3210 O O . CYS B 1 156 ? 2.41 29.469 21.859 1 96.62 156 CYS B O 1
ATOM 3212 N N . PHE B 1 157 ? 3.656 29.156 23.703 1 96.31 157 PHE B N 1
ATOM 3213 C CA . PHE B 1 157 ? 4.434 28.047 23.156 1 96.31 157 PHE B CA 1
ATOM 3214 C C . PHE B 1 157 ? 3.531 26.875 22.812 1 96.31 157 PHE B C 1
ATOM 3216 O O . PHE B 1 157 ? 3.705 26.234 21.766 1 96.31 157 PHE B O 1
ATOM 3223 N N . GLU B 1 158 ? 2.584 26.625 23.594 1 97.44 158 GLU B N 1
ATOM 3224 C CA . GLU B 1 158 ? 1.655 25.531 23.344 1 97.44 158 GLU B CA 1
ATOM 3225 C C . GLU B 1 158 ? 0.82 25.781 22.094 1 97.44 158 GLU B C 1
ATOM 3227 O O . GLU B 1 158 ? 0.726 24.922 21.219 1 97.44 158 GLU B O 1
ATOM 3232 N N . SER B 1 159 ? 0.228 26.969 22.047 1 98.19 159 SER B N 1
ATOM 3233 C CA . SER B 1 159 ? -0.646 27.281 20.922 1 98.19 159 SER B CA 1
ATOM 3234 C C . SER B 1 159 ? 0.149 27.422 19.641 1 98.19 159 SER B C 1
ATOM 3236 O O . SER B 1 159 ? -0.32 27.031 18.562 1 98.19 159 SER B O 1
ATOM 3238 N N . LEU B 1 160 ? 1.337 28 19.719 1 98.31 160 LEU B N 1
ATOM 3239 C CA . LEU B 1 160 ? 2.188 28.094 18.547 1 98.31 160 LEU B CA 1
ATOM 3240 C C . LEU B 1 160 ? 2.602 26.703 18.062 1 98.31 160 LEU B C 1
ATOM 3242 O O . LEU B 1 160 ? 2.602 26.453 16.844 1 98.31 160 LEU B O 1
ATOM 3246 N N . SER B 1 161 ? 2.939 25.828 18.984 1 98.5 161 SER B N 1
ATOM 3247 C CA . SER B 1 161 ? 3.293 24.469 18.625 1 98.5 161 SER B CA 1
ATOM 3248 C C . SER B 1 161 ? 2.123 23.75 17.953 1 98.5 161 SER B C 1
ATOM 3250 O O . SER B 1 161 ? 2.309 23 17 1 98.5 161 SER B O 1
ATOM 3252 N N . LYS B 1 162 ? 0.983 23.984 18.484 1 98.44 162 LYS B N 1
ATOM 3253 C CA . LYS B 1 162 ? -0.215 23.391 17.906 1 98.44 162 LYS B CA 1
ATOM 3254 C C . LYS B 1 162 ? -0.421 23.859 16.453 1 98.44 162 LYS B C 1
ATOM 3256 O O .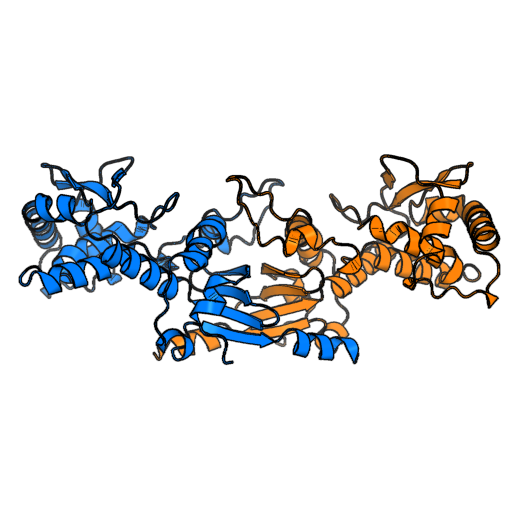 LYS B 1 162 ? -0.67 23.047 15.57 1 98.44 162 LYS B O 1
ATOM 3261 N N . GLU B 1 163 ? -0.346 25.141 16.188 1 98.5 163 GLU B N 1
ATOM 3262 C CA . GLU B 1 163 ? -0.522 25.688 14.836 1 98.5 163 GLU B CA 1
ATOM 3263 C C . GLU B 1 163 ? 0.569 25.188 13.891 1 98.5 163 GLU B C 1
ATOM 3265 O O . GLU B 1 163 ? 0.3 24.875 12.727 1 98.5 163 GLU B O 1
ATOM 3270 N N . CYS B 1 164 ? 1.783 25.125 14.445 1 98.56 164 CYS B N 1
ATOM 3271 C CA . CYS B 1 164 ? 2.895 24.625 13.641 1 98.56 164 CYS B CA 1
ATOM 3272 C C . CYS B 1 164 ? 2.707 23.156 13.305 1 98.56 164 CYS B C 1
ATOM 3274 O O . CYS B 1 164 ? 2.92 22.75 12.156 1 98.56 164 CYS B O 1
ATOM 3276 N N . ALA B 1 165 ? 2.295 22.375 14.258 1 98.62 165 ALA B N 1
ATOM 3277 C CA . ALA B 1 165 ? 2.041 20.953 14.047 1 98.62 165 ALA B CA 1
ATOM 3278 C C . ALA B 1 165 ? 0.957 20.75 13 1 98.62 165 ALA B C 1
ATOM 3280 O O . ALA B 1 165 ? 1.087 19.875 12.133 1 98.62 165 ALA B O 1
ATOM 3281 N N . MET B 1 166 ? -0.076 21.516 13.078 1 98.12 166 MET B N 1
ATOM 3282 C CA . MET B 1 166 ? -1.155 21.453 12.094 1 98.12 166 MET B CA 1
ATOM 3283 C C . MET B 1 166 ? -0.641 21.766 10.695 1 98.12 166 MET B C 1
ATOM 3285 O O . MET B 1 166 ? -0.98 21.078 9.734 1 98.12 166 MET B O 1
ATOM 3289 N N . PHE B 1 167 ? 0.165 22.719 10.609 1 98.12 167 PHE B N 1
ATOM 3290 C CA . PHE B 1 167 ? 0.742 23.109 9.336 1 98.12 167 PHE B CA 1
ATOM 3291 C C . PHE B 1 167 ? 1.604 22 8.758 1 98.12 167 PHE B C 1
ATOM 3293 O O . PHE B 1 167 ? 1.55 21.719 7.562 1 98.12 167 PHE B O 1
ATOM 3300 N N . TYR B 1 168 ? 2.383 21.328 9.609 1 98.44 168 TYR B N 1
ATOM 3301 C CA . TYR B 1 168 ? 3.326 20.312 9.156 1 98.44 168 TYR B CA 1
ATOM 3302 C C . TYR B 1 168 ? 2.611 19 8.867 1 98.44 168 TYR B C 1
ATOM 3304 O O . TYR B 1 168 ? 3.166 18.125 8.203 1 98.44 168 TYR B O 1
ATOM 3312 N N . SER B 1 169 ? 1.431 18.812 9.336 1 98.19 169 SER B N 1
ATOM 3313 C CA . SER B 1 169 ? 0.736 17.531 9.211 1 98.19 169 SER B CA 1
ATOM 3314 C C . SER B 1 169 ? 0.334 17.266 7.766 1 98.19 169 SER B C 1
ATOM 3316 O O . SER B 1 169 ? 0.199 18.203 6.969 1 98.19 169 SER B O 1
ATOM 3318 N N . ILE B 1 170 ? 0.21 16.016 7.441 1 96.62 170 ILE B N 1
ATOM 3319 C CA . ILE B 1 170 ? -0.278 15.602 6.129 1 96.62 170 ILE B CA 1
ATOM 3320 C C . ILE B 1 170 ? -1.78 15.867 6.031 1 96.62 170 ILE B C 1
ATOM 3322 O O . ILE B 1 170 ? -2.561 15.328 6.824 1 96.62 170 ILE B O 1
ATOM 3326 N N . ARG B 1 171 ? -2.123 16.703 5.105 1 94.19 171 ARG B N 1
ATOM 3327 C CA . ARG B 1 171 ? -3.531 17.031 4.914 1 94.19 171 ARG B CA 1
ATOM 3328 C C . ARG B 1 171 ? -3.941 16.859 3.455 1 94.19 171 ARG B C 1
ATOM 3330 O O . ARG B 1 171 ? -3.246 17.328 2.551 1 94.19 171 ARG B O 1
ATOM 3337 N N . LYS B 1 172 ? -5.059 16.219 3.32 1 92.38 172 LYS B N 1
ATOM 3338 C CA . LYS B 1 172 ? -5.555 15.898 1.986 1 92.38 172 LYS B CA 1
ATOM 3339 C C . LYS B 1 172 ? -5.707 17.156 1.133 1 92.38 172 LYS B C 1
ATOM 3341 O O . LYS B 1 172 ? -5.379 17.141 -0.055 1 92.38 172 LYS B O 1
ATOM 3346 N N . GLN B 1 173 ? -6.188 18.25 1.659 1 91.12 173 GLN B N 1
ATOM 3347 C CA . GLN B 1 173 ? -6.5 19.469 0.92 1 91.12 173 GLN B CA 1
ATOM 3348 C C . GLN B 1 173 ? -5.238 20.094 0.338 1 91.12 173 GLN B C 1
ATOM 3350 O O . GLN B 1 173 ? -5.316 20.922 -0.569 1 91.12 173 GLN B O 1
ATOM 3355 N N . TYR B 1 174 ? -4.148 19.734 0.834 1 92.25 174 TYR B N 1
ATOM 3356 C CA . TYR B 1 174 ? -2.914 20.359 0.37 1 92.25 174 TYR B CA 1
ATOM 3357 C C . TYR B 1 174 ? -2.137 19.422 -0.545 1 92.25 174 TYR B C 1
ATOM 3359 O O . TYR B 1 174 ? -1.064 19.781 -1.042 1 92.25 174 TYR B O 1
ATOM 3367 N N . ILE B 1 175 ? -2.621 18.219 -0.616 1 87.12 175 ILE B N 1
ATOM 3368 C CA . ILE B 1 175 ? -1.972 17.219 -1.456 1 87.12 175 ILE B CA 1
ATOM 3369 C C . ILE B 1 175 ? -2.764 17.047 -2.748 1 87.12 175 ILE B C 1
ATOM 3371 O O . ILE B 1 175 ? -3.979 16.828 -2.713 1 87.12 175 ILE B O 1
ATOM 3375 N N . SER B 1 176 ? -2.459 17.734 -3.809 1 63.19 176 SER B N 1
ATOM 3376 C CA . SER B 1 176 ? -3.146 17.688 -5.094 1 63.19 176 SER B CA 1
ATOM 3377 C C . SER B 1 176 ? -3.336 16.25 -5.566 1 63.19 176 SER B C 1
ATOM 3379 O O . SER B 1 176 ? -2.443 15.406 -5.398 1 63.19 176 SER B O 1
ATOM 3381 N N . GLU B 1 177 ? -4.664 15.75 -5.52 1 52.25 177 GLU B N 1
ATOM 3382 C CA . GLU B 1 177 ? -5.07 14.477 -6.098 1 52.25 177 GLU B CA 1
ATOM 3383 C C . GLU B 1 177 ? -4.457 14.273 -7.48 1 52.25 177 GLU B C 1
ATOM 3385 O O . GLU B 1 177 ? -4.445 13.156 -8 1 52.25 177 GLU B O 1
ATOM 3390 N N . ALA B 1 178 ? -4.379 15.523 -8.227 1 43.56 178 ALA B N 1
ATOM 3391 C CA . ALA B 1 178 ? -4.004 15.203 -9.602 1 43.56 178 ALA B CA 1
ATOM 3392 C C . ALA B 1 178 ? -3.066 14 -9.648 1 43.56 178 ALA B C 1
ATOM 3394 O O . ALA B 1 178 ? -3.049 13.258 -10.633 1 43.56 178 ALA B O 1
ATOM 3395 N N . SER B 1 179 ? -2.354 13.891 -8.68 1 37.59 179 SER B N 1
ATOM 3396 C CA . SER B 1 179 ? -1.451 12.742 -8.766 1 37.59 179 SER B CA 1
ATOM 3397 C C . SER B 1 179 ? -2.184 11.438 -8.477 1 37.59 179 SER B C 1
ATOM 3399 O O . SER B 1 179 ? -1.686 10.359 -8.789 1 37.59 179 SER B O 1
ATOM 3401 N N . THR B 1 180 ? -3.223 11.492 -7.586 1 37.47 180 THR B N 1
ATOM 3402 C CA . THR B 1 180 ? -3.834 10.211 -7.246 1 37.47 180 THR B CA 1
ATOM 3403 C C . THR B 1 180 ? -4.719 9.711 -8.383 1 37.47 180 THR B C 1
ATOM 3405 O O . THR B 1 180 ? -4.777 8.508 -8.656 1 37.47 180 THR B O 1
ATOM 3408 N N . LEU B 1 181 ? -5.805 10.5 -8.734 1 33.34 181 LEU B N 1
ATOM 3409 C CA . LEU B 1 181 ? -6.875 10.094 -9.641 1 33.34 181 LEU B CA 1
ATOM 3410 C C . LEU B 1 181 ? -6.348 9.922 -11.062 1 33.34 181 LEU B C 1
ATOM 3412 O O . LEU B 1 181 ? -7.125 9.734 -12 1 33.34 181 LEU B O 1
ATOM 3416 N N . SER B 1 182 ? -5.375 10.68 -11.516 1 30.25 182 SER B N 1
ATOM 3417 C CA . SER B 1 182 ? -5.152 10.43 -12.938 1 30.25 182 SER B CA 1
ATOM 3418 C C . SER B 1 182 ? -5.094 8.938 -13.234 1 30.25 182 SER B C 1
ATOM 3420 O O . SER B 1 182 ? -4.23 8.227 -12.719 1 30.25 182 SER B O 1
ATOM 3422 N N . GLY B 1 183 ? -6.148 8.297 -13.211 1 31.41 183 GLY B N 1
ATOM 3423 C CA . GLY B 1 183 ? -6.32 7.047 -13.938 1 31.41 183 GLY B CA 1
ATOM 3424 C C . GLY B 1 183 ? -5.312 6.863 -15.055 1 31.41 183 GLY B C 1
ATOM 3425 O O . GLY B 1 183 ? -5.355 5.871 -15.781 1 31.41 183 GLY B O 1
ATOM 3426 N N . GLN B 1 184 ? -5.273 7.961 -15.844 1 30.27 184 GLN B N 1
ATOM 3427 C CA . GLN B 1 184 ? -4.312 7.848 -16.938 1 30.27 184 GLN B CA 1
ATOM 3428 C C . GLN B 1 184 ? -2.918 7.523 -16.422 1 30.27 184 GLN B C 1
ATOM 3430 O O . GLN B 1 184 ? -2.166 8.422 -16.031 1 30.27 184 GLN B O 1
ATOM 3435 N N . GLN B 1 185 ? -2.943 6.75 -15.484 1 31.11 185 GLN B N 1
ATOM 3436 C CA . GLN B 1 185 ? -1.635 6.156 -15.227 1 31.11 185 GLN B CA 1
ATOM 3437 C C . GLN B 1 185 ? -0.94 5.781 -16.531 1 31.11 185 GLN B C 1
ATOM 3439 O O . GLN B 1 185 ? -1.216 4.727 -17.109 1 31.11 185 GLN B O 1
ATOM 3444 N N . ILE B 1 186 ? -1.105 6.625 -17.547 1 31.97 186 ILE B N 1
ATOM 3445 C CA . ILE B 1 186 ? -0.102 6.336 -18.562 1 31.97 186 ILE B CA 1
ATOM 3446 C C . ILE B 1 186 ? 1.238 6.035 -17.906 1 31.97 186 ILE B C 1
ATOM 3448 O O . ILE B 1 186 ? 1.822 6.902 -17.25 1 31.97 186 ILE B O 1
ATOM 3452 N N . GLU B 1 187 ? 1.271 4.891 -17.391 1 32.41 187 GLU B N 1
ATOM 3453 C CA . GLU B 1 187 ? 2.59 4.371 -17.031 1 32.41 187 GLU B CA 1
ATOM 3454 C C . GLU B 1 187 ? 3.629 4.75 -18.094 1 32.41 187 GLU B C 1
ATOM 3456 O O . GLU B 1 187 ? 3.598 4.242 -19.219 1 32.41 187 GLU B O 1
ATOM 3461 N N . ALA B 1 188 ? 3.926 5.973 -18.391 1 30.95 188 ALA B N 1
ATOM 3462 C CA . ALA B 1 188 ? 5.254 5.816 -18.984 1 30.95 188 ALA B CA 1
ATOM 3463 C C . ALA B 1 188 ? 6.086 4.805 -18.203 1 30.95 188 ALA B C 1
ATOM 3465 O O . ALA B 1 188 ? 5.945 4.684 -16.984 1 30.95 188 ALA B O 1
ATOM 3466 N N . PRO B 1 189 ? 6.668 3.793 -18.688 1 37.34 189 PRO B N 1
ATOM 3467 C CA . PRO B 1 189 ? 7.449 2.76 -18 1 37.34 189 PRO B CA 1
ATOM 3468 C C . PRO B 1 189 ? 7.906 3.191 -16.609 1 37.34 189 PRO B C 1
ATOM 3470 O O . PRO B 1 189 ? 8.031 2.355 -15.703 1 37.34 189 PRO B O 1
ATOM 3473 N N . GLY B 1 190 ? 8.547 4.355 -16.266 1 35.69 190 GLY B N 1
ATOM 3474 C CA . GLY B 1 190 ? 9.172 5.051 -15.148 1 35.69 190 GLY B CA 1
ATOM 3475 C C . GLY B 1 190 ? 8.172 5.727 -14.227 1 35.69 190 GLY B C 1
ATOM 3476 O O . GLY B 1 190 ? 8.469 6.762 -13.625 1 35.69 190 GLY B O 1
ATOM 3477 N N . SER B 1 191 ? 6.988 5.566 -14.195 1 39.72 191 SER B N 1
ATOM 3478 C CA . SER B 1 191 ? 6.016 6.418 -13.516 1 39.72 191 SER B CA 1
ATOM 3479 C C . SER B 1 191 ? 6.352 6.57 -12.039 1 39.72 191 SER B C 1
ATOM 3481 O O . SER B 1 191 ? 6.566 5.578 -11.336 1 39.72 191 SER B O 1
ATOM 3483 N N . THR B 1 192 ? 6.93 7.621 -11.531 1 42.34 192 THR B N 1
ATOM 3484 C CA . THR B 1 192 ? 7.379 8.148 -10.242 1 42.34 192 THR B CA 1
ATOM 3485 C C . THR B 1 192 ? 6.293 7.984 -9.188 1 42.34 192 THR B C 1
ATOM 3487 O O . THR B 1 192 ? 5.125 8.289 -9.43 1 42.34 192 THR B O 1
ATOM 3490 N N . PRO B 1 193 ? 6.34 6.934 -8.328 1 52.5 193 PRO B N 1
ATOM 3491 C CA . PRO B 1 193 ? 5.469 6.984 -7.152 1 52.5 193 PRO B CA 1
ATOM 3492 C C . PRO B 1 193 ? 5.031 8.406 -6.805 1 52.5 193 PRO B C 1
ATOM 3494 O O . PRO B 1 193 ? 5.754 9.359 -7.078 1 52.5 193 PRO B O 1
ATOM 3497 N N . ASN B 1 194 ? 3.689 8.625 -6.719 1 64.69 194 ASN B N 1
ATOM 3498 C CA . ASN B 1 194 ? 3.252 9.914 -6.195 1 64.69 194 ASN B CA 1
ATOM 3499 C C . ASN B 1 194 ? 4.16 10.398 -5.066 1 64.69 194 ASN B C 1
ATOM 3501 O O . ASN B 1 194 ? 4.301 9.719 -4.043 1 64.69 194 ASN B O 1
ATOM 3505 N N . PRO B 1 195 ? 4.938 11.336 -5.336 1 81.12 195 PRO B N 1
ATOM 3506 C CA . PRO B 1 195 ? 5.973 11.789 -4.402 1 81.12 195 PRO B CA 1
ATOM 3507 C C . PRO B 1 195 ? 5.477 11.859 -2.959 1 81.12 195 PRO B C 1
ATOM 3509 O O . PRO B 1 195 ? 6.223 11.539 -2.029 1 81.12 195 PRO B O 1
ATOM 3512 N N . TRP B 1 196 ? 4.117 12.164 -2.82 1 91.56 196 TRP B N 1
ATOM 3513 C CA . TRP B 1 196 ? 3.654 12.32 -1.443 1 91.56 196 TRP B CA 1
ATOM 3514 C C . TRP B 1 196 ? 3.533 10.961 -0.758 1 91.56 196 TRP B C 1
ATOM 3516 O O . TRP B 1 196 ? 3.779 10.844 0.445 1 91.56 196 TRP B O 1
ATOM 3526 N N . LYS B 1 197 ? 3.234 9.891 -1.468 1 91.69 197 LYS B N 1
ATOM 3527 C CA . LYS B 1 197 ? 3.1 8.562 -0.881 1 91.69 197 LYS B CA 1
ATOM 3528 C C . LYS B 1 197 ? 4.441 8.055 -0.361 1 91.69 197 LYS B C 1
ATOM 3530 O O . LYS B 1 197 ? 4.504 7.434 0.703 1 91.69 197 LYS B O 1
ATOM 3535 N N . TRP B 1 198 ? 5.445 8.32 -1.153 1 90.94 198 TRP B N 1
ATOM 3536 C CA . TRP B 1 198 ? 6.789 7.957 -0.72 1 90.94 198 TRP B CA 1
ATOM 3537 C C . TRP B 1 198 ? 7.141 8.641 0.597 1 90.94 198 TRP B C 1
ATOM 3539 O O . TRP B 1 198 ? 7.652 8 1.52 1 90.94 198 TRP B O 1
ATOM 3549 N N . THR B 1 199 ? 6.895 9.93 0.694 1 94.88 199 THR B N 1
ATOM 3550 C CA . THR B 1 199 ? 7.172 10.703 1.896 1 94.88 199 THR B CA 1
ATOM 3551 C C . THR B 1 199 ? 6.383 10.156 3.086 1 94.88 199 THR B C 1
ATOM 3553 O O . THR B 1 199 ? 6.922 10.023 4.184 1 94.88 199 THR B O 1
ATOM 3556 N N . VAL B 1 200 ? 5.133 9.812 2.82 1 96.5 200 VAL B N 1
ATOM 3557 C CA . VAL B 1 200 ? 4.289 9.281 3.885 1 96.5 200 VAL B CA 1
ATOM 3558 C C . VAL B 1 200 ? 4.879 7.969 4.398 1 96.5 200 VAL B C 1
ATOM 3560 O O . VAL B 1 200 ? 5.051 7.789 5.605 1 96.5 200 VAL B O 1
ATOM 3563 N N . GLU B 1 201 ? 5.215 7.109 3.547 1 95.19 201 GLU B N 1
ATOM 3564 C CA . GLU B 1 201 ? 5.703 5.789 3.926 1 95.19 201 GLU B CA 1
ATOM 3565 C C . GLU B 1 201 ? 7.098 5.871 4.543 1 95.19 201 GLU B C 1
ATOM 3567 O O . GLU B 1 201 ? 7.332 5.344 5.633 1 95.19 201 GLU B O 1
ATOM 3572 N N . HIS B 1 202 ? 7.984 6.621 3.926 1 93.94 202 HIS B N 1
ATOM 3573 C CA . HIS B 1 202 ? 9.398 6.461 4.246 1 93.94 202 HIS B CA 1
ATOM 3574 C C . HIS B 1 202 ? 9.867 7.543 5.211 1 93.94 202 HIS B C 1
ATOM 3576 O O . HIS B 1 202 ? 10.953 7.434 5.793 1 93.94 202 HIS B O 1
ATOM 3582 N N . VAL B 1 203 ? 9.094 8.578 5.371 1 96.75 203 VAL B N 1
ATOM 3583 C CA . VAL B 1 203 ? 9.5 9.641 6.289 1 96.75 203 VAL B CA 1
ATOM 3584 C C . VAL B 1 203 ? 8.547 9.688 7.48 1 96.75 203 VAL B C 1
ATOM 3586 O O . VAL B 1 203 ? 8.945 9.43 8.617 1 96.75 203 VAL B O 1
ATOM 3589 N N . VAL B 1 204 ? 7.27 9.844 7.238 1 97.75 204 VAL B N 1
ATOM 3590 C CA . VAL B 1 204 ? 6.305 10.094 8.305 1 97.75 204 VAL B CA 1
ATOM 3591 C C . VAL B 1 204 ? 6.047 8.797 9.078 1 97.75 204 VAL B C 1
ATOM 3593 O O . VAL B 1 204 ? 6.203 8.766 10.297 1 97.75 204 VAL B O 1
ATOM 3596 N N . TYR B 1 205 ? 5.715 7.719 8.406 1 97.38 205 TYR B N 1
ATOM 3597 C CA . TYR B 1 205 ? 5.402 6.473 9.102 1 97.38 205 TYR B CA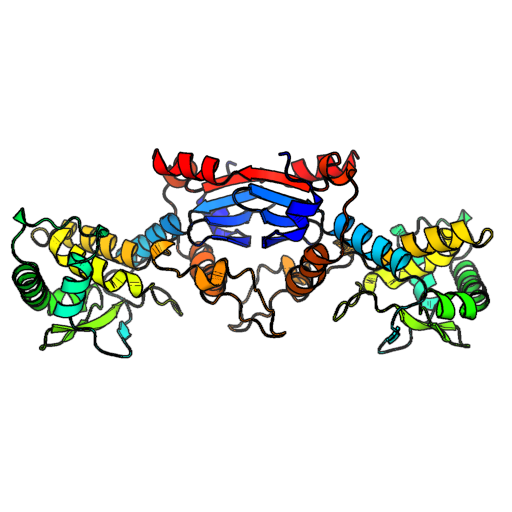 1
ATOM 3598 C C . TYR B 1 205 ? 6.656 5.852 9.703 1 97.38 205 TYR B C 1
ATOM 3600 O O . TYR B 1 205 ? 6.586 5.152 10.719 1 97.38 205 TYR B O 1
ATOM 3608 N N . LYS B 1 206 ? 7.797 6.098 9.055 1 96.44 206 LYS B N 1
ATOM 3609 C CA . LYS B 1 206 ? 9.047 5.719 9.703 1 96.44 206 LYS B CA 1
ATOM 3610 C C . LYS B 1 206 ? 9.234 6.465 11.016 1 96.44 206 LYS B C 1
ATOM 3612 O O . LYS B 1 206 ? 9.633 5.871 12.023 1 96.44 206 LYS B O 1
ATOM 3617 N N . ALA B 1 207 ? 8.93 7.742 11.039 1 96.88 207 ALA B N 1
ATOM 3618 C CA . ALA B 1 207 ? 9.078 8.562 12.234 1 96.88 207 ALA B CA 1
ATOM 3619 C C . ALA B 1 207 ? 8.094 8.141 13.32 1 96.88 207 ALA B C 1
ATOM 3621 O O . ALA B 1 207 ? 8.367 8.297 14.508 1 96.88 207 ALA B O 1
ATOM 3622 N N . PHE B 1 208 ? 6.895 7.551 12.93 1 96.44 208 PHE B N 1
ATOM 3623 C CA . PHE B 1 208 ? 5.938 7.039 13.906 1 96.44 208 PHE B CA 1
ATOM 3624 C C . PHE B 1 208 ? 6.586 5.98 14.789 1 96.44 208 PHE B C 1
ATOM 3626 O O . PHE B 1 208 ? 6.305 5.91 15.992 1 96.44 208 PHE B O 1
ATOM 3633 N N . ARG B 1 209 ? 7.461 5.18 14.219 1 94.69 209 ARG B N 1
ATOM 3634 C CA . ARG B 1 209 ? 8.078 4.066 14.93 1 94.69 209 ARG B CA 1
ATOM 3635 C C . ARG B 1 209 ? 9.031 4.566 16.016 1 94.69 209 ARG B C 1
ATOM 3637 O O . ARG B 1 209 ? 9.195 3.918 17.047 1 94.69 209 ARG B O 1
ATOM 3644 N N . SER B 1 210 ? 9.586 5.711 15.805 1 92.69 210 SER B N 1
ATOM 3645 C CA . SER B 1 210 ? 10.68 6.125 16.688 1 92.69 210 SER B CA 1
ATOM 3646 C C . SER B 1 210 ? 10.266 7.305 17.562 1 92.69 210 SER B C 1
ATOM 3648 O O . SER B 1 210 ? 10.805 7.488 18.656 1 92.69 210 SER B O 1
ATOM 3650 N N . HIS B 1 211 ? 9.266 8.141 17.141 1 89.81 211 HIS B N 1
ATOM 3651 C CA . HIS B 1 211 ? 9.094 9.422 17.812 1 89.81 211 HIS B CA 1
ATOM 3652 C C . HIS B 1 211 ? 7.699 9.539 18.422 1 89.81 211 HIS B C 1
ATOM 3654 O O . HIS B 1 211 ? 7.492 10.281 19.375 1 89.81 211 HIS B O 1
ATOM 3660 N N . LEU B 1 212 ? 6.777 8.836 17.891 1 93.12 212 LEU B N 1
ATOM 3661 C CA . LEU B 1 212 ? 5.391 9.133 18.219 1 93.12 212 LEU B CA 1
ATOM 3662 C C . LEU B 1 212 ? 4.965 8.375 19.484 1 93.12 212 LEU B C 1
ATOM 3664 O O . LEU B 1 212 ? 5.098 7.152 19.547 1 93.12 212 LEU B O 1
ATOM 3668 N N . LEU B 1 213 ? 4.547 9.078 20.438 1 91.31 213 LEU B N 1
ATOM 3669 C CA . LEU B 1 213 ? 3.859 8.562 21.609 1 91.31 213 LEU B CA 1
ATOM 3670 C C . LEU B 1 213 ? 2.371 8.898 21.562 1 91.31 213 LEU B C 1
ATOM 3672 O O . LEU B 1 213 ? 1.942 9.914 22.109 1 91.31 213 LEU B O 1
ATOM 3676 N N . PRO B 1 214 ? 1.666 8.008 20.969 1 88.62 214 PRO B N 1
ATOM 3677 C CA . PRO B 1 214 ? 0.259 8.352 20.75 1 88.62 214 PRO B CA 1
ATOM 3678 C C . PRO B 1 214 ? -0.527 8.445 22.062 1 88.62 214 PRO B C 1
ATOM 3680 O O . PRO B 1 214 ? -0.319 7.633 22.969 1 88.62 214 PRO B O 1
ATOM 3683 N N . PRO B 1 215 ? -1.305 9.492 22.078 1 85.56 215 PRO B N 1
ATOM 3684 C CA . PRO B 1 215 ? -2.193 9.531 23.25 1 85.56 215 PRO B CA 1
ATOM 3685 C C . PRO B 1 215 ? -3.166 8.352 23.297 1 85.56 215 PRO B C 1
ATOM 3687 O O . PRO B 1 215 ? -3.479 7.77 22.25 1 85.56 215 PRO B O 1
ATOM 3690 N N . LYS B 1 216 ? -3.686 8.023 24.328 1 79.88 216 LYS B N 1
ATOM 3691 C CA . LYS B 1 216 ? -4.547 6.863 24.547 1 79.88 216 LYS B CA 1
ATOM 3692 C C . LYS B 1 216 ? -5.863 7.008 23.797 1 79.88 216 LYS B C 1
ATOM 3694 O O . LYS B 1 216 ? -6.418 6.02 23.312 1 79.88 216 LYS B O 1
ATOM 3699 N N . HIS B 1 217 ? -6.246 8.219 23.609 1 82.62 217 HIS B N 1
ATOM 3700 C CA . HIS B 1 217 ? -7.578 8.422 23.062 1 82.62 217 HIS B CA 1
ATOM 3701 C C . HIS B 1 217 ? -7.594 8.148 21.562 1 82.62 217 HIS B C 1
ATOM 3703 O O . HIS B 1 217 ? -8.664 8.055 20.953 1 82.62 217 HIS B O 1
ATOM 3709 N N . PHE B 1 218 ? -6.488 7.973 20.906 1 83.44 218 PHE B N 1
ATOM 3710 C CA . PHE B 1 218 ? -6.43 7.703 19.484 1 83.44 218 PHE B CA 1
ATOM 3711 C C . PHE B 1 218 ? -7.074 6.363 19.156 1 83.44 218 PHE B C 1
ATOM 3713 O O . PHE B 1 218 ? -7.57 6.156 18.047 1 83.44 218 PHE B O 1
ATOM 3720 N N . THR B 1 219 ? -7.105 5.398 20.047 1 80 219 THR B N 1
ATOM 3721 C CA . THR B 1 219 ? -7.727 4.098 19.812 1 80 219 THR B CA 1
ATOM 3722 C C . THR B 1 219 ? -9.242 4.18 20 1 80 219 THR B C 1
ATOM 3724 O O . THR B 1 219 ? -9.977 3.307 19.547 1 80 219 THR B O 1
ATOM 3727 N N . GLU B 1 220 ? -9.68 5.273 20.641 1 80 220 GLU B N 1
ATOM 3728 C CA . GLU B 1 220 ? -11.094 5.383 20.984 1 80 220 GLU B CA 1
ATOM 3729 C C . GLU B 1 220 ? -11.82 6.332 20.047 1 80 220 GLU B C 1
ATOM 3731 O O . GLU B 1 220 ? -13.039 6.23 19.875 1 80 220 GLU B O 1
ATOM 3736 N N . ASP B 1 221 ? -11.016 7.121 19.406 1 81.06 221 ASP B N 1
ATOM 3737 C CA . ASP B 1 221 ? -11.68 8.18 18.656 1 81.06 221 ASP B CA 1
ATOM 3738 C C . ASP B 1 221 ? -11.648 7.891 17.156 1 81.06 221 ASP B C 1
ATOM 3740 O O . ASP B 1 221 ? -11.867 8.789 16.344 1 81.06 221 ASP B O 1
ATOM 3744 N N . GLY B 1 222 ? -11.266 6.758 16.781 1 82.94 222 GLY B N 1
ATOM 3745 C CA . GLY B 1 222 ? -11.398 6.379 15.383 1 82.94 222 GLY B CA 1
ATOM 3746 C C . GLY B 1 222 ? -10.164 6.699 14.562 1 82.94 222 GLY B C 1
ATOM 3747 O O . GLY B 1 222 ? -10.148 6.469 13.352 1 82.94 222 GLY B O 1
ATOM 3748 N N . ASN B 1 223 ? -9.188 7.293 15.195 1 88.12 223 ASN B N 1
ATOM 3749 C CA . ASN B 1 223 ? -7.965 7.621 14.461 1 88.12 223 ASN B CA 1
ATOM 3750 C C . ASN B 1 223 ? -7.137 6.371 14.164 1 88.12 223 ASN B C 1
ATOM 3752 O O . ASN B 1 223 ? -6.262 6.395 13.297 1 88.12 223 ASN B O 1
ATOM 3756 N N . VAL B 1 224 ? -7.371 5.355 14.938 1 89.62 224 VAL B N 1
ATOM 3757 C CA . VAL B 1 224 ? -6.77 4.043 14.727 1 89.62 224 VAL B CA 1
ATOM 3758 C C . VAL B 1 224 ? -7.855 2.969 14.734 1 89.62 224 VAL B C 1
ATOM 3760 O O . VAL B 1 224 ? -8.531 2.768 15.75 1 89.62 224 VAL B O 1
ATOM 3763 N N . LEU B 1 225 ? -8.023 2.295 13.664 1 88.56 225 LEU B N 1
ATOM 3764 C CA . LEU B 1 225 ? -9.086 1.302 13.547 1 88.56 225 LEU B CA 1
ATOM 3765 C C . LEU B 1 225 ? -8.523 -0.044 13.102 1 88.56 225 LEU B C 1
ATOM 3767 O O . LEU B 1 225 ? -7.844 -0.127 12.078 1 88.56 225 LEU B O 1
ATOM 3771 N N . GLN B 1 226 ? -8.766 -1.047 13.812 1 88.19 226 GLN B N 1
ATOM 3772 C CA . GLN B 1 226 ? -8.414 -2.396 13.383 1 88.19 226 GLN B CA 1
ATOM 3773 C C . GLN B 1 226 ? -9.398 -2.918 12.344 1 88.19 226 GLN B C 1
ATOM 3775 O O . GLN B 1 226 ? -10.602 -3.025 12.625 1 88.19 226 GLN B O 1
ATOM 3780 N N . LEU B 1 227 ? -8.977 -3.156 11.203 1 86.31 227 LEU B N 1
ATOM 3781 C CA . LEU B 1 227 ? -9.844 -3.584 10.109 1 86.31 227 LEU B CA 1
ATOM 3782 C C . LEU B 1 227 ? -9.984 -5.102 10.086 1 86.31 227 LEU B C 1
ATOM 3784 O O . LEU B 1 227 ? -11.039 -5.629 9.727 1 86.31 227 LEU B O 1
ATOM 3788 N N . ALA B 1 228 ? -8.883 -5.809 10.305 1 82.44 228 ALA B N 1
ATOM 3789 C CA . ALA B 1 228 ? -8.922 -7.262 10.18 1 82.44 228 ALA B CA 1
ATOM 3790 C C . ALA B 1 228 ? -7.812 -7.914 10.992 1 82.44 228 ALA B C 1
ATOM 3792 O O . ALA B 1 228 ? -6.863 -7.246 11.406 1 82.44 228 ALA B O 1
ATOM 3793 N N . ASN B 1 229 ? -8.07 -9.164 11.336 1 80.62 229 ASN B N 1
ATOM 3794 C CA . ASN B 1 229 ? -7.07 -10.102 11.836 1 80.62 229 ASN B CA 1
ATOM 3795 C C . ASN B 1 229 ? -6.809 -11.227 10.836 1 80.62 229 ASN B C 1
ATOM 3797 O O . ASN B 1 229 ? -7.672 -12.07 10.609 1 80.62 229 ASN B O 1
ATOM 3801 N N . LEU B 1 230 ? -5.656 -11.211 10.289 1 71.88 230 LEU B N 1
ATOM 3802 C CA . LEU B 1 230 ? -5.344 -11.992 9.094 1 71.88 230 LEU B CA 1
ATOM 3803 C C . LEU B 1 230 ? -5.566 -13.477 9.336 1 71.88 230 LEU B C 1
ATOM 3805 O O . LEU B 1 230 ? -6.129 -14.18 8.492 1 71.88 230 LEU B O 1
ATOM 3809 N N . PRO B 1 231 ? -5.113 -14.031 10.445 1 63.69 231 PRO B N 1
ATOM 3810 C CA . PRO B 1 231 ? -5.426 -15.445 10.656 1 63.69 231 PRO B CA 1
ATOM 3811 C C . PRO B 1 231 ? -6.918 -15.75 10.508 1 63.69 231 PRO B C 1
ATOM 3813 O O . PRO B 1 231 ? -7.289 -16.828 10.023 1 63.69 231 PRO B O 1
ATOM 3816 N N . ASP B 1 232 ? -7.648 -14.828 10.945 1 63.56 232 ASP B N 1
ATOM 3817 C CA . ASP B 1 232 ? -9.094 -15.016 10.844 1 63.56 232 ASP B CA 1
ATOM 3818 C C . ASP B 1 232 ? -9.539 -15.023 9.383 1 63.56 232 ASP B C 1
ATOM 3820 O O . ASP B 1 232 ? -10.508 -15.695 9.023 1 63.56 232 ASP B O 1
ATOM 3824 N N . LEU B 1 233 ? -8.766 -14.312 8.633 1 59.78 233 LEU B N 1
ATOM 3825 C CA . LEU B 1 233 ? -9.078 -14.227 7.211 1 59.78 233 LEU B CA 1
ATOM 3826 C C . LEU B 1 233 ? -8.594 -15.469 6.473 1 59.78 233 LEU B C 1
ATOM 3828 O O . LEU B 1 233 ? -9.242 -15.93 5.531 1 59.78 233 LEU B O 1
ATOM 3832 N N . TYR B 1 234 ? -7.465 -15.906 6.949 1 59.97 234 TYR B N 1
ATOM 3833 C CA . TYR B 1 234 ? -6.867 -17.078 6.324 1 59.97 234 TYR B CA 1
ATOM 3834 C C . TYR B 1 234 ? -7.738 -18.312 6.539 1 59.97 234 TYR B C 1
ATOM 3836 O O . TYR B 1 234 ? -7.762 -19.219 5.703 1 59.97 234 TYR B O 1
ATOM 3844 N N . LYS B 1 235 ? -8.391 -18.359 7.605 1 57.69 235 LYS B N 1
ATOM 3845 C CA . LYS B 1 235 ? -9.273 -19.484 7.902 1 57.69 235 LYS B CA 1
ATOM 3846 C C . LYS B 1 235 ? -10.438 -19.547 6.926 1 57.69 235 LYS B C 1
ATOM 3848 O O . LYS B 1 235 ? -10.922 -20.625 6.594 1 57.69 235 LYS B O 1
ATOM 3853 N N . VAL B 1 236 ? -10.805 -18.422 6.578 1 50.5 236 VAL B N 1
ATOM 3854 C CA . VAL B 1 236 ? -11.906 -18.406 5.621 1 50.5 236 VAL B CA 1
ATOM 3855 C C . VAL B 1 236 ? -11.461 -19.031 4.305 1 50.5 236 VAL B C 1
ATOM 3857 O O . VAL B 1 236 ? -12.242 -19.719 3.639 1 50.5 236 VAL B O 1
ATOM 3860 N N . PHE B 1 237 ? -10.258 -18.828 3.967 1 53.09 237 PHE B N 1
ATOM 3861 C CA . PHE B 1 237 ? -9.75 -19.312 2.689 1 53.09 237 PHE B CA 1
ATOM 3862 C C . PHE B 1 237 ? -9.453 -20.812 2.762 1 53.09 237 PHE B C 1
ATOM 3864 O O . PHE B 1 237 ? -9.531 -21.516 1.753 1 53.09 237 PHE B O 1
ATOM 3871 N N . GLU B 1 238 ? -8.859 -21.297 3.857 1 48.91 238 GLU B N 1
ATOM 3872 C CA . GLU B 1 238 ? -8.547 -22.719 3.965 1 48.91 238 GLU B CA 1
ATOM 3873 C C . GLU B 1 238 ? -9.812 -23.562 3.928 1 48.91 238 GLU B C 1
ATOM 3875 O O . GLU B 1 238 ? -9.773 -24.75 3.582 1 48.91 238 GLU B O 1
ATOM 3880 N N . ARG B 1 239 ? -10.93 -23.062 4.34 1 43.19 239 ARG B N 1
ATOM 3881 C CA . ARG B 1 239 ? -12.141 -23.875 4.367 1 43.19 239 ARG B CA 1
ATOM 3882 C C . ARG B 1 239 ? -12.805 -23.922 2.992 1 43.19 239 ARG B C 1
ATOM 3884 O O . ARG B 1 239 ? -13.789 -24.625 2.797 1 43.19 239 ARG B O 1
ATOM 3891 N N . CYS B 1 240 ? -12.281 -23.188 2.086 1 37.72 240 CYS B N 1
ATOM 3892 C CA . CYS B 1 240 ? -12.93 -23.344 0.79 1 37.72 240 CYS B CA 1
ATOM 3893 C C . CYS B 1 240 ? -12.18 -24.359 -0.073 1 37.72 240 CYS B C 1
ATOM 3895 O O . CYS B 1 240 ? -10.953 -24.453 0.001 1 37.72 240 CYS B O 1
#

Radius of gyration: 28.76 Å; Cα contacts (8 Å, |Δi|>4): 722; chains: 2; bounding box: 47×93×59 Å

Organism: Myotis myotis (NCBI:txid51298)

Solvent-accessible surface area (backbone atoms only — not comparable to full-atom values): 25741 Å² total; per-residue (Å²): 127,82,79,48,71,49,56,42,44,46,60,43,42,84,33,32,57,79,46,64,38,35,29,35,34,31,40,92,53,32,34,30,42,34,32,39,25,62,52,39,20,52,35,41,31,48,48,47,63,75,46,54,50,66,53,49,68,39,67,50,94,62,69,42,47,37,44,59,31,27,44,54,19,55,71,32,80,87,60,68,67,48,75,89,79,47,60,60,68,60,52,18,51,48,47,35,55,54,51,59,73,41,28,67,61,35,31,62,47,50,25,32,35,52,51,95,89,40,24,41,40,30,36,49,36,85,50,85,93,58,76,55,48,65,75,40,46,22,52,42,58,44,39,58,67,71,66,33,41,85,86,41,71,71,54,20,55,51,36,44,33,48,53,50,11,56,39,52,19,48,47,46,92,54,48,74,48,74,66,68,67,48,73,73,60,66,59,52,96,76,62,69,70,51,67,65,58,52,45,44,54,68,38,51,54,49,42,34,36,76,67,41,74,69,63,77,58,42,66,74,48,54,40,40,35,80,66,46,48,44,67,67,52,49,52,51,42,71,75,93,126,82,76,46,70,49,57,43,46,45,61,44,40,84,34,30,56,78,47,62,39,33,29,36,34,30,40,91,54,34,34,31,42,35,32,39,26,62,52,37,20,50,34,42,31,49,47,47,65,73,47,56,50,66,53,48,68,39,68,49,94,62,70,41,48,38,45,60,32,26,43,54,19,54,71,33,79,88,58,67,68,50,76,89,79,46,62,63,67,60,54,17,51,48,48,35,56,54,51,60,74,41,27,68,62,35,32,62,47,50,24,32,33,53,51,96,88,39,24,41,39,30,34,50,35,86,48,84,94,57,76,52,48,66,75,39,45,22,52,40,57,45,38,57,68,71,65,31,40,84,87,41,71,72,54,21,56,52,36,44,31,48,51,50,10,57,39,51,18,48,47,47,92,55,48,72,48,73,67,68,67,48,72,73,61,64,62,53,95,77,64,70,70,52,67,65,57,52,44,44,56,68,39,52,52,48,42,34,36,75,70,40,74,69,64,76,60,41,66,73,47,54,40,39,36,78,65,46,47,44,66,67,53,49,51,51,43,70,75,92

pLDDT: mean 87.85, std 17.93, range [30.25, 98.81]